Protein AF-0000000078948381 (afdb_homodimer)

Sequence (554 aa):
MKQGIEFIKFNPTQNMTILVETNDPIGEYKHIAEKIMSYDSVYAEQVGFIEKPLNRQAAAHLEMAGGEFCGNACMALAALIASEKGLRPTELMEIVLEVSGTDNLVMCQVERTLDEFHCQVTMPLPKQIEQKIVKYDGSEMNLIIVRYQEFIHIVIEVDDFNKIVREKAQSLAKLLGVTLGTNLIGILLYKSNTSELAPLIFVPDLDSMIWERGCGSGTASLGAYLAWKNKKEIVAKIKQPGGTIQVIATCEEEKLTSLKIEGSVSIVARGKAFIDVMKQGIEFIKFNPTQNMTILVETNDPIGEYKHIAEKIMSYDSVYAEQVGFIEKPLNRQAAAHLEMAGGEFCGNACMALAALIASEKGLRPTELMEIVLEVSGTDNLVMCQVERTLDEFHCQVTMPLPKQIEQKIVKYDGSEMNLIIVRYQEFIHIVIEVDDFNKIVREKAQSLAKLLGVTLGTNLIGILLYKSNTSELAPLIFVPDLDSMIWERGCGSGTASLGAYLAWKNKKEIVAKIKQPGGTIQVIATCEEEKLTSLKIEGSVSIVARGKAFIDV

Nearest PDB structures (foldseek):
  6jis-assembly1_A-2  TM=9.353E-01  e=1.394E-27  Staphylococcus aureus
  6jiw-assembly1_A-2  TM=9.325E-01  e=6.567E-26  Staphylococcus aureus
  6l4l-assembly1_A  TM=8.982E-01  e=1.021E-23  Staphylococcus aureus
  4zgy-assembly1_B  TM=3.557E-01  e=3.518E-02  Homo sapiens
  3fc7-assembly2_B  TM=3.504E-01  e=9.123E-01  Haloarcula marismortui

Secondary structure (DSSP, 8-state):
-EEEEEEEEEEETT--EEEEE-S---S-HHHHHHHHTSTTTT--SEEEEEE--SSTT-SEEEEETTS---HHHHHHHHHHHHHHTTPPTT-EEEEEEEETT-SS-EEEEEEE-SS-EEEEEE-PPPSEEEEEEEEETTEEEEEEEEE-SS-EEEEEE-S---HHHHHHHHHHHHHHHHHH--S-EEEEEEETTTTEEEEEEEEGGGTEEEE-SS-HHHHHHHHHHHHHHHTS-EEEEEEETTEEEEEEEEEETTEEEEEEEEEEEEEEEEEEEEEE-/-EEEEEEEEEEETT--EEEEE-SS--S-HHHHHHHHTSTTTT--SEEEEEE--SSTT-SEEEEETTS---HHHHHHHHHHHHHHTTPPTT-EEEEEEEETT-SS-EEEEEEE-SS-EEEEEE-PPPSEEEEEEEEETTEEEEEEEEE-SS-EEEEEE-S---HHHHHHHHHHHHHHHHHH--S-EEEEEEETTTTEEEEEEEEGGGTEEEE-SS-HHHHHHHHHHHHHHHTS-EEEEEEETTEEEEEEEEEETTEEEEEEEEEEEEEEEEEEEEEE-

Structure (mmCIF, N/CA/C/O backbone):
data_AF-0000000078948381-model_v1
#
loop_
_entity.id
_entity.type
_entity.pdbx_description
1 polymer 'BH2071 protein'
#
loop_
_atom_site.group_PDB
_atom_site.id
_atom_site.type_symbol
_atom_site.label_atom_id
_atom_site.label_alt_id
_atom_site.label_comp_id
_atom_site.label_asym_id
_atom_site.label_entity_id
_atom_site.label_seq_id
_atom_site.pdbx_PDB_ins_code
_atom_site.Cartn_x
_atom_site.Cartn_y
_atom_site.Cartn_z
_atom_site.occupancy
_atom_site.B_iso_or_equiv
_atom_site.auth_seq_id
_atom_site.auth_comp_id
_atom_site.auth_asym_id
_atom_site.auth_atom_id
_atom_site.pdbx_PDB_model_num
ATOM 1 N N . MET A 1 1 ? -10.375 -14.344 16.422 1 70.25 1 MET A N 1
ATOM 2 C CA . MET A 1 1 ? -11.461 -14.25 15.453 1 70.25 1 MET A CA 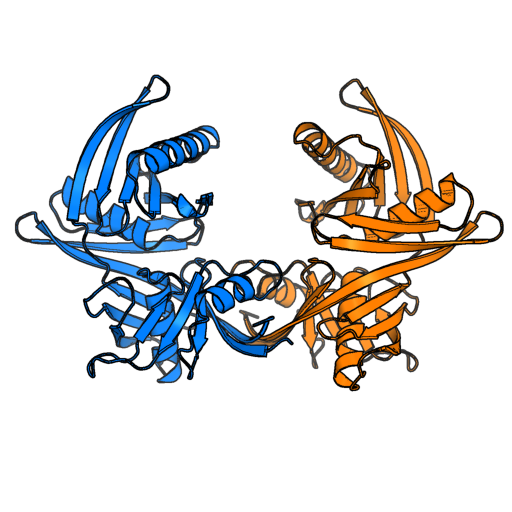1
ATOM 3 C C . MET A 1 1 ? -11.484 -12.867 14.805 1 70.25 1 MET A C 1
ATOM 5 O O . MET A 1 1 ? -11.328 -11.852 15.484 1 70.25 1 MET A O 1
ATOM 9 N N . LYS A 1 2 ? -11.617 -12.883 13.523 1 85.12 2 LYS A N 1
ATOM 10 C CA . LYS A 1 2 ? -11.594 -11.617 12.789 1 85.12 2 LYS A CA 1
ATOM 11 C C . LYS A 1 2 ? -12.906 -10.859 12.961 1 85.12 2 LYS A C 1
ATOM 13 O O . LYS A 1 2 ? -13.977 -11.461 12.984 1 85.12 2 LYS A O 1
ATOM 18 N N . GLN A 1 3 ? -12.797 -9.641 13.297 1 87.12 3 GLN A N 1
ATOM 19 C CA . GLN A 1 3 ? -13.922 -8.727 13.398 1 87.12 3 GLN A CA 1
ATOM 20 C C . GLN A 1 3 ? -13.984 -7.789 12.195 1 87.12 3 GLN A C 1
ATOM 22 O O . GLN A 1 3 ? -12.945 -7.383 11.664 1 87.12 3 GLN A O 1
ATOM 27 N N . GLY A 1 4 ? -15.227 -7.574 11.828 1 91.44 4 GLY A N 1
ATOM 28 C CA . GLY A 1 4 ? -15.43 -6.617 10.758 1 91.44 4 GLY A CA 1
ATOM 29 C C . GLY A 1 4 ? -15.461 -5.176 11.242 1 91.44 4 GLY A C 1
ATOM 30 O O . GLY A 1 4 ? -16.234 -4.832 12.125 1 91.44 4 GLY A O 1
ATOM 31 N N . ILE A 1 5 ? -14.602 -4.297 10.672 1 92.81 5 ILE A N 1
ATOM 32 C CA . ILE A 1 5 ? -14.523 -2.879 11.016 1 92.81 5 ILE A CA 1
ATOM 33 C C . ILE A 1 5 ? -14.938 -2.035 9.805 1 92.81 5 ILE A C 1
ATOM 35 O O . ILE A 1 5 ? -14.32 -2.127 8.742 1 92.81 5 ILE A O 1
ATOM 39 N N . GLU A 1 6 ? -16 -1.255 10.008 1 95.75 6 GLU A N 1
ATOM 40 C CA . GLU A 1 6 ? -16.406 -0.348 8.938 1 95.75 6 GLU A CA 1
ATOM 41 C C . GLU A 1 6 ? -15.391 0.772 8.75 1 95.75 6 GLU A C 1
ATOM 43 O O . GLU A 1 6 ? -14.984 1.419 9.711 1 95.75 6 GLU A O 1
ATOM 48 N N . PHE A 1 7 ? -15 0.979 7.473 1 96.88 7 PHE A N 1
ATOM 49 C CA . PHE A 1 7 ? -13.984 1.999 7.223 1 96.88 7 PHE A CA 1
ATOM 50 C C . PHE A 1 7 ? -14.328 2.807 5.977 1 96.88 7 PHE A C 1
ATOM 52 O O . PHE A 1 7 ? -15.109 2.361 5.137 1 96.88 7 PHE A O 1
ATOM 59 N N . ILE A 1 8 ? -13.828 3.984 5.883 1 98.44 8 ILE A N 1
ATOM 60 C CA . ILE A 1 8 ? -13.75 4.816 4.688 1 98.44 8 ILE A CA 1
ATOM 61 C C . ILE A 1 8 ? -12.297 5.207 4.426 1 98.44 8 ILE A C 1
ATOM 63 O O . ILE A 1 8 ? -11.578 5.605 5.348 1 98.44 8 ILE A O 1
ATOM 67 N N . LYS A 1 9 ? -11.852 5.035 3.264 1 98.44 9 LYS A N 1
ATOM 68 C CA . LYS A 1 9 ? -10.484 5.367 2.875 1 98.44 9 LYS A CA 1
ATOM 69 C C . LYS A 1 9 ? -10.445 6.617 2.002 1 98.44 9 LYS A C 1
ATOM 71 O O . LYS A 1 9 ? -11.273 6.777 1.101 1 98.44 9 LYS A O 1
ATOM 76 N N . PHE A 1 10 ? -9.492 7.52 2.271 1 98.44 10 PHE A N 1
ATOM 77 C CA . PHE A 1 10 ? -9.383 8.812 1.613 1 98.44 10 PHE A CA 1
ATOM 78 C C . PHE A 1 10 ? -7.988 9.008 1.019 1 98.44 10 PHE A C 1
ATOM 80 O O . PHE A 1 10 ? -7.027 8.383 1.471 1 98.44 10 PHE A O 1
ATOM 87 N N . ASN A 1 11 ? -7.977 9.852 0.03 1 97.69 11 ASN A N 1
ATOM 88 C CA . ASN A 1 11 ? -6.73 10.328 -0.553 1 97.69 11 ASN A CA 1
ATOM 89 C C . ASN A 1 11 ? -6.578 11.836 -0.38 1 97.69 11 ASN A C 1
ATOM 91 O O . ASN A 1 11 ? -6.84 12.602 -1.31 1 97.69 11 ASN A O 1
ATOM 95 N N . PRO A 1 12 ? -6.184 12.305 0.744 1 97.69 12 PRO A N 1
ATOM 96 C CA . PRO A 1 12 ? -5.82 13.719 0.896 1 97.69 12 PRO A CA 1
ATOM 97 C C . PRO A 1 12 ? -4.398 14.016 0.427 1 97.69 12 PRO A C 1
ATOM 99 O O . PRO A 1 12 ? -3.461 13.984 1.227 1 97.69 12 PRO A O 1
ATOM 102 N N . THR A 1 13 ? -4.301 14.352 -0.83 1 94.5 13 THR A N 1
ATOM 103 C CA . THR A 1 13 ? -3.021 14.672 -1.451 1 94.5 13 THR A CA 1
ATOM 104 C C . THR A 1 13 ? -2.014 13.547 -1.228 1 94.5 13 THR A C 1
ATOM 106 O O . THR A 1 13 ? -0.885 13.797 -0.798 1 94.5 13 THR A O 1
ATOM 109 N N . GLN A 1 14 ? -2.467 12.289 -1.298 1 93.75 14 GLN A N 1
ATOM 110 C CA . GLN A 1 14 ? -1.741 11.023 -1.287 1 93.75 14 GLN A CA 1
ATOM 111 C C . GLN A 1 14 ? -1.136 10.742 0.086 1 93.75 14 GLN A C 1
ATOM 113 O O . GLN A 1 14 ? -0.14 10.023 0.198 1 93.75 14 GLN A O 1
ATOM 118 N N . ASN A 1 15 ? -1.559 11.406 1.081 1 95.06 15 ASN A N 1
ATOM 119 C CA . ASN A 1 15 ? -1.465 10.938 2.459 1 95.06 15 ASN A CA 1
ATOM 120 C C . ASN A 1 15 ? -2.637 10.023 2.818 1 95.06 15 ASN A C 1
ATOM 122 O O . ASN A 1 15 ? -3.574 10.453 3.494 1 95.06 15 ASN A O 1
ATOM 126 N N . MET A 1 16 ? -2.527 8.805 2.412 1 97.62 16 MET A N 1
ATOM 127 C CA . MET A 1 16 ? -3.664 7.891 2.459 1 97.62 16 MET A CA 1
ATOM 128 C C . MET A 1 16 ? -4.156 7.711 3.891 1 97.62 16 MET A C 1
ATOM 130 O O . MET A 1 16 ? -3.377 7.379 4.785 1 97.62 16 MET A O 1
ATOM 134 N N . THR A 1 17 ? -5.461 7.965 4.078 1 98.06 17 THR A N 1
ATOM 135 C CA . THR A 1 17 ? -6.059 8.047 5.406 1 98.06 17 THR A CA 1
ATOM 136 C C . THR A 1 17 ? -7.289 7.148 5.5 1 98.06 17 THR A C 1
ATOM 138 O O . THR A 1 17 ? -8.109 7.113 4.582 1 98.06 17 THR A O 1
ATOM 141 N N . ILE A 1 18 ? -7.352 6.402 6.613 1 98.19 18 ILE A N 1
ATOM 142 C CA . ILE A 1 18 ? -8.539 5.609 6.914 1 98.19 18 ILE A CA 1
ATOM 143 C C . ILE A 1 18 ? -9.297 6.234 8.086 1 98.19 18 ILE A C 1
ATOM 145 O O . ILE A 1 18 ? -8.695 6.582 9.102 1 98.19 18 ILE A O 1
ATOM 149 N N . LEU A 1 19 ? -10.555 6.441 7.914 1 98.06 19 LEU A N 1
ATOM 150 C CA . LEU A 1 19 ? -11.422 6.809 9.023 1 98.06 19 LEU A CA 1
ATOM 151 C C . LEU A 1 19 ? -12.352 5.652 9.391 1 98.06 19 LEU A C 1
ATOM 153 O O . LEU A 1 19 ? -12.922 5.004 8.516 1 98.06 19 LEU A O 1
ATOM 157 N N . VAL A 1 20 ? -12.406 5.383 10.68 1 95.94 20 VAL A N 1
ATOM 158 C CA . VAL A 1 20 ? -13.258 4.324 11.219 1 95.94 20 VAL A CA 1
ATOM 159 C C . VAL A 1 20 ? -14.398 4.941 12.023 1 95.94 20 VAL A C 1
ATOM 161 O O . VAL A 1 20 ? -14.18 5.809 12.867 1 95.94 20 VAL A O 1
ATOM 164 N N . GLU A 1 21 ? -15.578 4.496 11.625 1 86.38 21 GLU A N 1
ATOM 165 C CA . GLU A 1 21 ? -16.734 4.922 12.406 1 86.38 21 GLU A CA 1
ATOM 166 C C . GLU A 1 21 ? -16.953 4.02 13.609 1 86.38 21 GLU A C 1
ATOM 168 O O . GLU A 1 21 ? -16.984 2.793 13.477 1 86.38 21 GLU A O 1
ATOM 173 N N . THR A 1 22 ? -16.641 4.41 14.812 1 75 22 THR A N 1
ATOM 174 C CA . THR A 1 22 ? -16.75 3.516 15.953 1 75 22 THR A CA 1
ATOM 175 C C . THR A 1 22 ? -17.812 4.027 16.938 1 75 22 THR A C 1
ATOM 177 O O . THR A 1 22 ? -17.969 5.238 17.094 1 75 22 THR A O 1
ATOM 180 N N . ASN A 1 23 ? -18.844 3.232 17.109 1 62.47 23 ASN A N 1
ATOM 181 C CA . ASN A 1 23 ? -19.75 3.561 18.203 1 62.47 23 ASN A CA 1
ATOM 182 C C . ASN A 1 23 ? -19.125 3.248 19.562 1 62.47 23 ASN A C 1
ATOM 184 O O . ASN A 1 23 ? -19.625 3.693 20.609 1 62.47 23 ASN A O 1
ATOM 188 N N . ASP A 1 24 ? -18.109 2.336 19.547 1 57.69 24 ASP A N 1
ATOM 189 C CA . ASP A 1 24 ? -17.609 1.96 20.859 1 57.69 24 ASP A CA 1
ATOM 190 C C . ASP A 1 24 ? -16.141 2.383 21.031 1 57.69 24 ASP A C 1
ATOM 192 O O . ASP A 1 24 ? -15.234 1.725 20.531 1 57.69 24 ASP A O 1
ATOM 196 N N . PRO A 1 25 ? -16.062 3.639 21.344 1 57.44 25 PRO A N 1
ATOM 197 C CA . PRO A 1 25 ? -14.719 4.156 21.656 1 57.44 25 PRO A CA 1
ATOM 198 C C . PRO A 1 25 ? -13.844 3.137 22.375 1 57.44 25 PRO A C 1
ATOM 200 O O . PRO A 1 25 ? -12.82 3.5 22.953 1 57.44 25 PRO A O 1
ATOM 203 N N . ILE A 1 26 ? -14.062 1.852 22.359 1 51.69 26 ILE A N 1
ATOM 204 C CA . ILE A 1 26 ? -13.375 1.026 23.344 1 51.69 26 ILE A CA 1
ATOM 205 C C . ILE A 1 26 ? -11.891 0.914 22.984 1 51.69 26 ILE A C 1
ATOM 207 O O . ILE A 1 26 ? -11.539 0.823 21.812 1 51.69 26 ILE A O 1
ATOM 211 N N . GLY A 1 27 ? -10.922 1.208 23.891 1 63.38 27 GLY A N 1
ATOM 212 C CA . GLY A 1 27 ? -9.523 1.091 24.281 1 63.38 27 GLY A CA 1
ATOM 213 C C . GLY A 1 27 ? -8.664 0.422 23.219 1 63.38 27 GLY A C 1
ATOM 214 O O . GLY A 1 27 ? -7.441 0.382 23.344 1 63.38 27 GLY A O 1
ATOM 215 N N . GLU A 1 28 ? -9.234 0.156 21.906 1 83 28 GLU A N 1
ATOM 216 C CA . GLU A 1 28 ? -8.328 -0.642 21.094 1 83 28 GLU A CA 1
ATOM 217 C C . GLU A 1 28 ? -7.988 0.08 19.781 1 83 28 GLU A C 1
ATOM 219 O O . GLU A 1 28 ? -7.793 -0.557 18.75 1 83 28 GLU A O 1
ATOM 224 N N . TYR A 1 29 ? -7.957 1.466 19.922 1 88.5 29 TYR A N 1
ATOM 225 C CA . TYR A 1 29 ? -7.73 2.252 18.719 1 88.5 29 TYR A CA 1
ATOM 226 C C . TYR A 1 29 ? -6.367 1.945 18.109 1 88.5 29 TYR A C 1
ATOM 228 O O . TYR A 1 29 ? -6.25 1.729 16.906 1 88.5 29 TYR A O 1
ATOM 236 N N . LYS A 1 30 ? -5.438 1.898 18.938 1 89.56 30 LYS A N 1
ATOM 237 C CA . LYS A 1 30 ? -4.074 1.688 18.453 1 89.56 30 LYS A CA 1
ATOM 238 C C . LYS A 1 30 ? -3.936 0.332 17.766 1 89.56 30 LYS A C 1
ATOM 240 O O . LYS A 1 30 ? -3.324 0.228 16.703 1 89.56 30 LYS A O 1
ATOM 245 N N . HIS A 1 31 ? -4.52 -0.618 18.375 1 91.12 31 HIS A N 1
ATOM 246 C CA . HIS A 1 31 ? -4.445 -1.965 17.828 1 91.12 31 HIS A CA 1
ATOM 247 C C . HIS A 1 31 ? -5.18 -2.051 16.484 1 91.12 31 HIS A C 1
ATOM 249 O O . HIS A 1 31 ? -4.641 -2.584 15.516 1 91.12 31 HIS A O 1
ATOM 255 N N . ILE A 1 32 ? -6.406 -1.519 16.453 1 92.38 32 ILE A N 1
ATOM 256 C CA . ILE A 1 32 ? -7.203 -1.52 15.234 1 92.38 32 ILE A CA 1
ATOM 257 C C . ILE A 1 32 ? -6.453 -0.779 14.125 1 92.38 32 ILE A C 1
ATOM 259 O O . ILE A 1 32 ? -6.359 -1.268 13 1 92.38 32 ILE A O 1
ATOM 263 N N . ALA A 1 33 ? -5.914 0.336 14.508 1 93.5 33 ALA A N 1
ATOM 264 C CA . ALA A 1 33 ? -5.191 1.159 13.539 1 93.5 33 ALA A CA 1
ATOM 265 C C . ALA A 1 33 ? -3.984 0.416 12.977 1 93.5 33 ALA A C 1
ATOM 267 O O . ALA A 1 33 ? -3.768 0.398 11.766 1 93.5 33 ALA A O 1
ATOM 268 N N . GLU A 1 34 ? -3.23 -0.209 13.844 1 92.94 34 GLU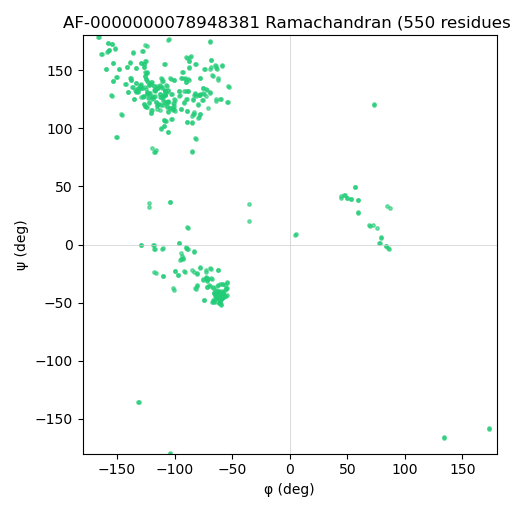 A N 1
ATOM 269 C CA . GLU A 1 34 ? -2.049 -0.959 13.43 1 92.94 34 GLU A CA 1
ATOM 270 C C . GLU A 1 34 ? -2.41 -2.057 12.43 1 92.94 34 GLU A C 1
ATOM 272 O O . GLU A 1 34 ? -1.715 -2.246 11.43 1 92.94 34 GLU A O 1
ATOM 277 N N . LYS A 1 35 ? -3.463 -2.719 12.656 1 93.81 35 LYS A N 1
ATOM 278 C CA . LYS A 1 35 ? -3.863 -3.836 11.805 1 93.81 35 LYS A CA 1
ATOM 279 C C . LYS A 1 35 ? -4.422 -3.344 10.477 1 93.81 35 LYS A C 1
ATOM 281 O O . LYS A 1 35 ? -4.004 -3.801 9.406 1 93.81 35 LYS A O 1
ATOM 286 N N . ILE A 1 36 ? -5.312 -2.395 10.531 1 95.06 36 ILE A N 1
ATOM 287 C CA . ILE A 1 36 ? -6.055 -2.008 9.336 1 95.06 36 ILE A CA 1
ATOM 288 C C . ILE A 1 36 ? -5.137 -1.255 8.375 1 95.06 36 ILE A C 1
ATOM 290 O O . ILE A 1 36 ? -5.285 -1.354 7.156 1 95.06 36 ILE A O 1
ATOM 294 N N . MET A 1 37 ? -4.164 -0.539 8.891 1 95.44 37 MET A N 1
ATOM 295 C CA . MET A 1 37 ? -3.322 0.256 8 1 95.44 37 MET A CA 1
ATOM 296 C C . MET A 1 37 ? -2.137 -0.561 7.5 1 95.44 37 MET A C 1
ATOM 298 O O . MET A 1 37 ? -1.366 -0.093 6.66 1 95.44 37 MET A O 1
ATOM 302 N N . SER A 1 38 ? -1.951 -1.766 7.945 1 94.75 38 SER A N 1
ATOM 303 C CA . SER A 1 38 ? -0.81 -2.605 7.598 1 94.75 38 SER A CA 1
ATOM 304 C C . SER A 1 38 ? -0.863 -3.027 6.133 1 94.75 38 SER A C 1
ATOM 306 O O . SER A 1 38 ? -1.928 -3.002 5.512 1 94.75 38 SER A O 1
ATOM 308 N N . TYR A 1 39 ? 0.296 -3.406 5.594 1 93.31 39 TYR A N 1
ATOM 309 C CA . TYR A 1 39 ? 0.447 -3.844 4.211 1 93.31 39 TYR A CA 1
ATOM 310 C C . TYR A 1 39 ? -0.493 -5.004 3.898 1 93.31 39 TYR A C 1
ATOM 312 O O . TYR A 1 39 ? -1.064 -5.07 2.807 1 93.31 39 TYR A O 1
ATOM 320 N N . ASP A 1 40 ? -0.664 -5.859 4.789 1 94.5 40 ASP A N 1
ATOM 321 C CA . ASP A 1 40 ? -1.412 -7.09 4.543 1 94.5 40 ASP A CA 1
ATOM 322 C C . ASP A 1 40 ? -2.898 -6.895 4.828 1 94.5 40 ASP A C 1
ATOM 324 O O . ASP A 1 40 ? -3.639 -7.867 4.984 1 94.5 40 ASP A O 1
ATOM 328 N N . SER A 1 41 ? -3.391 -5.609 4.953 1 96.19 41 SER A N 1
ATOM 329 C CA . SER A 1 41 ? -4.797 -5.258 5.145 1 96.19 41 SER A CA 1
ATOM 330 C C . SER A 1 41 ? -5.223 -4.148 4.188 1 96.19 41 SER A C 1
ATOM 332 O O . SER A 1 41 ? -4.969 -4.227 2.984 1 96.19 41 SER A O 1
ATOM 334 N N . VAL A 1 42 ? -5.945 -3.139 4.645 1 97 42 VAL A N 1
ATOM 335 C CA . VAL A 1 42 ? -6.445 -2.068 3.789 1 97 42 VAL A CA 1
ATOM 336 C C . VAL A 1 42 ? -5.281 -1.195 3.32 1 97 42 VAL A C 1
ATOM 338 O O . VAL A 1 42 ? -5.273 -0.721 2.182 1 97 42 VAL A O 1
ATOM 341 N N . TYR A 1 43 ? -4.344 -0.988 4.059 1 96.44 43 TYR A N 1
ATOM 342 C CA . TYR A 1 43 ? -3.107 -0.264 3.781 1 96.44 43 TYR A CA 1
ATOM 343 C C . TYR A 1 43 ? -3.361 1.237 3.701 1 96.44 43 TYR A C 1
ATOM 345 O O . TYR A 1 43 ? -4.164 1.694 2.887 1 96.44 43 TYR A O 1
ATOM 353 N N . ALA A 1 44 ? -2.766 1.944 4.492 1 96.62 44 ALA A N 1
ATOM 354 C CA . ALA A 1 44 ? -2.777 3.404 4.547 1 96.62 44 ALA A CA 1
ATOM 355 C C . ALA A 1 44 ? -1.656 3.926 5.441 1 96.62 44 ALA A C 1
ATOM 357 O O . ALA A 1 44 ? -0.887 3.143 6.008 1 96.62 44 ALA A O 1
ATOM 358 N N . GLU A 1 45 ? -1.569 5.223 5.531 1 93.69 45 GLU A N 1
ATOM 359 C CA . GLU A 1 45 ? -0.488 5.832 6.297 1 93.69 45 GLU A CA 1
ATOM 360 C C . GLU A 1 45 ? -0.967 6.262 7.684 1 93.69 45 GLU A C 1
ATOM 362 O O . GLU A 1 45 ? -0.168 6.371 8.617 1 93.69 45 GLU A O 1
ATOM 367 N N . GLN A 1 46 ? -2.277 6.477 7.809 1 94.31 46 GLN A N 1
ATOM 368 C CA . GLN A 1 46 ? -2.805 6.941 9.086 1 94.31 46 GLN A CA 1
ATOM 369 C C . GLN A 1 46 ? -4.262 6.52 9.266 1 94.31 46 GLN A C 1
ATOM 371 O O . GLN A 1 46 ? -4.957 6.246 8.289 1 94.31 46 GLN A O 1
ATOM 376 N N . VAL A 1 47 ? -4.656 6.445 10.562 1 96.12 47 VAL A N 1
ATOM 377 C CA . VAL A 1 47 ? -6.016 6.039 10.914 1 96.12 47 VAL A CA 1
ATOM 378 C C . VAL A 1 47 ? -6.586 6.988 11.961 1 96.12 47 VAL A C 1
ATOM 380 O O . VAL A 1 47 ? -5.898 7.352 12.914 1 96.12 47 VAL A O 1
ATOM 383 N N . GLY A 1 48 ? -7.773 7.41 11.703 1 96.44 48 GLY A N 1
ATOM 384 C CA . GLY A 1 48 ? -8.539 8.18 12.672 1 96.44 48 GLY A CA 1
ATOM 385 C C . GLY A 1 48 ? -9.898 7.566 12.977 1 96.44 48 GLY A C 1
ATOM 386 O O . GLY A 1 48 ? -10.43 6.793 12.18 1 96.44 48 GLY A O 1
ATOM 387 N N . PHE A 1 49 ? -10.391 7.93 14.086 1 96.31 49 PHE A N 1
ATOM 388 C CA . PHE A 1 49 ? -11.688 7.449 14.539 1 96.31 49 PHE A CA 1
ATOM 389 C C . PHE A 1 49 ? -12.664 8.609 14.695 1 96.31 49 PHE A C 1
ATOM 391 O O . PHE A 1 49 ? -12.328 9.641 15.266 1 96.31 49 PHE A O 1
ATOM 398 N N . ILE A 1 50 ? -13.844 8.406 14.156 1 96.44 50 ILE A N 1
ATOM 399 C CA . ILE A 1 50 ? -14.891 9.422 14.234 1 96.44 50 ILE A CA 1
ATOM 400 C C . ILE A 1 50 ? -15.75 9.195 15.469 1 96.44 50 ILE A C 1
ATOM 402 O O . ILE A 1 50 ? -16.375 8.141 15.617 1 96.44 50 ILE A O 1
ATOM 406 N N . GLU A 1 51 ? -15.773 10.18 16.266 1 93.5 51 GLU A N 1
ATOM 407 C CA . GLU A 1 51 ? -16.562 10.117 17.5 1 93.5 51 GLU A CA 1
ATOM 408 C C . GLU A 1 51 ? -17.547 11.273 17.578 1 93.5 51 GLU A C 1
ATOM 410 O O . GLU A 1 51 ? -17.484 12.219 16.797 1 93.5 51 GLU A O 1
ATOM 415 N N . LYS A 1 52 ? -18.422 11.148 18.578 1 92.31 52 LYS A N 1
ATOM 416 C CA . LYS A 1 52 ? -19.297 12.273 18.906 1 92.31 52 LYS A CA 1
ATOM 417 C C . LYS A 1 52 ? -18.516 13.398 19.578 1 92.31 52 LYS A C 1
ATOM 419 O O . LYS A 1 52 ? -17.734 13.141 20.5 1 92.31 52 LYS A O 1
ATOM 424 N N . PRO A 1 53 ? -18.766 14.531 19.094 1 93.56 53 PRO A N 1
ATOM 425 C CA . PRO A 1 53 ? -18.031 15.633 19.719 1 93.56 53 PRO A CA 1
ATOM 426 C C . PRO A 1 53 ? -18.547 15.977 21.109 1 93.56 53 PRO A C 1
ATOM 428 O O . PRO A 1 53 ? -19.734 15.758 21.422 1 93.56 53 PRO A O 1
ATOM 431 N N . LEU A 1 54 ? -17.688 16.484 21.953 1 91.25 54 LEU A N 1
ATOM 432 C CA . LEU A 1 54 ? -18.078 17.016 23.266 1 91.25 54 LEU A CA 1
ATOM 433 C C . LEU A 1 54 ? -18.594 18.438 23.141 1 91.25 54 LEU A C 1
ATOM 435 O O . LEU A 1 54 ? -19.531 18.828 23.828 1 91.25 54 LEU A O 1
ATOM 439 N N . ASN A 1 55 ? -17.938 19.156 22.234 1 93.94 55 ASN A N 1
ATOM 440 C CA . ASN A 1 55 ? -18.328 20.531 21.969 1 93.94 55 ASN A CA 1
ATOM 441 C C . ASN A 1 55 ? -19.5 20.578 20.984 1 93.94 55 ASN A C 1
ATOM 443 O O . ASN A 1 55 ? -19.422 20.062 19.875 1 93.94 55 ASN A O 1
ATOM 447 N N . ARG A 1 56 ? -20.547 21.266 21.297 1 93.06 56 ARG A N 1
ATOM 448 C CA . ARG A 1 56 ? -21.781 21.312 20.5 1 93.06 56 ARG A CA 1
ATOM 449 C C . ARG A 1 56 ? -21.547 22.062 19.188 1 93.06 56 ARG A C 1
ATOM 451 O O . ARG A 1 56 ? -22.312 21.906 18.25 1 93.06 56 ARG A O 1
ATOM 458 N N . GLN A 1 57 ? -20.531 22.844 19.141 1 95.19 57 GLN A N 1
ATOM 459 C CA . GLN A 1 57 ? -20.25 23.609 17.922 1 95.19 57 GLN A CA 1
ATOM 460 C C . GLN A 1 57 ? -19.594 22.719 16.875 1 95.19 57 GLN A C 1
ATOM 462 O O . GLN A 1 57 ? -19.547 23.078 15.688 1 95.19 57 GLN A O 1
ATOM 467 N N . ALA A 1 58 ? -19.047 21.656 17.297 1 97.75 58 ALA A N 1
ATOM 468 C CA . ALA A 1 58 ? -18.312 20.781 16.375 1 97.75 58 ALA A CA 1
ATOM 469 C C . ALA A 1 58 ? -19.234 19.766 15.719 1 97.75 58 ALA A C 1
ATOM 471 O O . ALA A 1 58 ? -20.125 19.219 16.375 1 97.75 58 ALA A O 1
ATOM 472 N N . ALA A 1 59 ? -18.984 19.531 14.484 1 97.44 59 ALA A N 1
ATOM 473 C CA . ALA A 1 59 ? -19.781 18.562 13.734 1 97.44 59 ALA A CA 1
ATOM 474 C C . ALA A 1 59 ? -19.406 17.141 14.117 1 97.44 59 ALA A C 1
ATOM 476 O O . ALA A 1 59 ? -20.25 16.234 14.055 1 97.44 59 ALA A O 1
ATOM 477 N N . ALA A 1 60 ? -18.141 16.922 14.516 1 96.62 60 ALA A N 1
ATOM 478 C CA . ALA A 1 60 ? -17.625 15.617 14.883 1 96.62 60 ALA A CA 1
ATOM 479 C C . ALA A 1 60 ? -16.312 15.75 15.656 1 96.62 60 ALA A C 1
ATOM 481 O O . ALA A 1 60 ? -15.703 16.828 15.688 1 96.62 60 ALA A O 1
ATOM 482 N N . HIS A 1 61 ? -15.93 14.672 16.312 1 96.31 61 HIS A N 1
ATOM 483 C CA . HIS A 1 61 ? -14.617 14.539 16.938 1 96.31 61 HIS A CA 1
ATOM 484 C C . HIS A 1 61 ? -13.758 13.523 16.203 1 96.31 61 HIS A C 1
ATOM 486 O O . HIS A 1 61 ? -14.18 12.391 15.969 1 96.31 61 HIS A O 1
ATOM 492 N N . LEU A 1 62 ? -12.648 14 15.797 1 96.88 62 LEU A N 1
ATOM 493 C CA . LEU A 1 62 ? -11.664 13.141 15.164 1 96.88 62 LEU A CA 1
ATOM 494 C C . LEU A 1 62 ? -10.57 12.742 16.156 1 96.88 62 LEU A C 1
ATOM 496 O O . LEU A 1 62 ? -9.797 13.594 16.594 1 96.88 62 LEU A O 1
ATOM 500 N N . GLU A 1 63 ? -10.5 11.477 16.453 1 95.19 63 GLU A N 1
ATOM 501 C CA . GLU A 1 63 ? -9.453 10.938 17.312 1 95.19 63 GLU A CA 1
ATOM 502 C C . GLU A 1 63 ? -8.445 10.117 16.516 1 95.19 63 GLU A C 1
ATOM 504 O O . GLU A 1 63 ? -8.75 9.008 16.078 1 95.19 63 GLU A O 1
ATOM 509 N N . MET A 1 64 ? -7.277 10.711 16.328 1 94.38 64 MET A N 1
ATOM 510 C CA . MET A 1 64 ? -6.238 9.945 15.648 1 94.38 64 MET A CA 1
ATOM 511 C C . MET A 1 64 ? -5.75 8.789 16.516 1 94.38 64 MET A C 1
ATOM 513 O O . MET A 1 64 ? -5.73 8.891 17.734 1 94.38 64 MET A O 1
ATOM 517 N N . ALA A 1 65 ? -5.285 7.762 15.875 1 91.69 65 ALA A N 1
ATOM 518 C CA . ALA A 1 65 ? -4.891 6.551 16.594 1 91.69 65 ALA A CA 1
ATOM 519 C C . ALA A 1 65 ? -3.775 6.84 17.594 1 91.69 65 ALA A C 1
ATOM 521 O O . ALA A 1 65 ? -3.74 6.254 18.672 1 91.69 65 ALA A O 1
ATOM 522 N N . GLY A 1 66 ? -2.939 7.738 17.25 1 87.25 66 GLY A N 1
ATOM 523 C CA . GLY A 1 66 ? -1.839 8.078 18.141 1 87.25 66 GLY A CA 1
ATOM 524 C C . GLY A 1 66 ? -2.125 9.281 19.016 1 87.25 66 GLY A C 1
ATOM 525 O O . GLY A 1 66 ? -1.257 9.734 19.766 1 87.25 66 GLY A O 1
ATOM 526 N N . GLY A 1 67 ? -3.277 9.812 18.875 1 89.81 67 GLY A N 1
ATOM 527 C CA . GLY A 1 67 ? -3.635 10.992 19.656 1 89.81 67 GLY A CA 1
ATOM 528 C C . GLY A 1 67 ? -3.043 12.273 19.094 1 89.81 67 GLY A C 1
ATOM 529 O O . GLY A 1 67 ? -3.158 13.336 19.703 1 89.81 67 GLY A O 1
ATOM 530 N N . GLU A 1 68 ? -2.416 12.258 17.984 1 89.38 68 GLU A N 1
ATOM 531 C CA . GLU A 1 68 ? -1.748 13.398 17.391 1 89.38 68 GLU A CA 1
ATOM 532 C C . GLU A 1 68 ? -2.721 14.227 16.547 1 89.38 68 GLU A C 1
ATOM 534 O O . GLU A 1 68 ? -3.832 13.781 16.25 1 89.38 68 GLU A O 1
ATOM 539 N N . PHE A 1 69 ? -2.361 15.445 16.266 1 93.12 69 PHE A N 1
ATOM 540 C CA . PHE A 1 69 ? -3.068 16.25 15.273 1 93.12 69 PHE A CA 1
ATOM 541 C C . PHE A 1 69 ? -2.682 15.844 13.859 1 93.12 69 PHE A C 1
ATOM 543 O O . PHE A 1 69 ? -1.521 15.523 13.594 1 93.12 69 PHE A O 1
ATOM 550 N N . CYS A 1 70 ? -3.686 15.883 12.969 1 95.56 70 CYS A N 1
ATOM 551 C CA . CYS A 1 70 ? -3.408 15.594 11.562 1 95.56 70 CYS A CA 1
ATOM 552 C C . CYS A 1 70 ? -4.293 16.422 10.648 1 95.56 70 CYS A C 1
ATOM 554 O O . CYS A 1 70 ? -5.5 16.188 10.555 1 95.56 70 CYS A O 1
ATOM 556 N N . GLY A 1 71 ? -3.717 17.328 9.945 1 97.25 71 GLY A N 1
ATOM 557 C CA . GLY A 1 71 ? -4.457 18.172 9.023 1 97.25 71 GLY A CA 1
ATOM 558 C C . GLY A 1 71 ? -5.105 17.406 7.891 1 97.25 71 GLY A C 1
ATOM 559 O O . GLY A 1 71 ? -6.246 17.688 7.516 1 97.25 71 GLY A O 1
ATOM 560 N N . ASN A 1 72 ? -4.41 16.438 7.324 1 97.69 72 ASN A N 1
ATOM 561 C CA . ASN A 1 72 ? -4.938 15.633 6.23 1 97.69 72 ASN A CA 1
ATOM 562 C C . ASN A 1 72 ? -6.184 14.867 6.656 1 97.69 72 ASN A C 1
ATOM 564 O O . ASN A 1 72 ? -7.164 14.797 5.91 1 97.69 72 ASN A O 1
ATOM 568 N N . ALA A 1 73 ? -6.113 14.336 7.848 1 98.31 73 ALA A N 1
ATOM 569 C CA . ALA A 1 73 ? -7.266 13.602 8.359 1 98.31 73 ALA A CA 1
ATOM 570 C C . ALA A 1 73 ? -8.453 14.531 8.594 1 98.31 73 ALA A C 1
ATOM 572 O O . ALA A 1 73 ? -9.602 14.141 8.398 1 98.31 73 ALA A O 1
ATOM 573 N N . CYS A 1 74 ? -8.156 15.703 9.039 1 98.5 74 CYS A N 1
ATOM 574 C CA . CYS A 1 74 ? -9.219 16.703 9.203 1 98.5 74 CYS A CA 1
ATOM 575 C C . CYS A 1 74 ? -9.906 16.984 7.871 1 98.5 74 CYS A C 1
ATOM 577 O O . CYS A 1 74 ? -11.133 17.016 7.797 1 98.5 74 CYS A O 1
ATOM 579 N N . MET A 1 75 ? -9.117 17.172 6.859 1 98.62 75 MET A N 1
ATOM 580 C CA . MET A 1 75 ? -9.688 17.422 5.539 1 98.62 75 MET A CA 1
ATOM 581 C C . MET A 1 75 ? -10.531 16.234 5.078 1 98.62 75 MET A C 1
ATOM 583 O O . MET A 1 75 ? -11.609 16.422 4.512 1 98.62 75 MET A O 1
ATOM 587 N N . ALA A 1 76 ? -10.055 15.078 5.344 1 98.56 76 ALA A N 1
ATOM 588 C CA . ALA A 1 76 ? -10.797 13.867 4.984 1 98.56 76 ALA A CA 1
ATOM 589 C C . ALA A 1 76 ? -12.156 13.828 5.68 1 98.56 76 ALA A C 1
ATOM 591 O O . ALA A 1 76 ? -13.18 13.586 5.039 1 98.56 76 ALA A O 1
ATOM 592 N N . LEU A 1 77 ? -12.125 14.062 6.969 1 98.62 77 LEU A N 1
ATOM 593 C CA . LEU A 1 77 ? -13.375 14.031 7.723 1 98.62 77 LEU A CA 1
ATOM 594 C C . LEU A 1 77 ? -14.32 15.141 7.258 1 98.62 77 LEU A C 1
ATOM 596 O O . LEU A 1 77 ? -15.523 14.922 7.121 1 98.62 77 LEU A O 1
ATOM 600 N N . ALA A 1 78 ? -13.789 16.281 7.027 1 98.56 78 ALA A N 1
ATOM 601 C CA . ALA A 1 78 ? -14.609 17.375 6.527 1 98.56 78 ALA A CA 1
ATOM 602 C C . ALA A 1 78 ? -15.258 17.016 5.191 1 98.56 78 ALA A C 1
ATOM 604 O O . ALA A 1 78 ? -16.438 17.281 4.977 1 98.56 78 ALA A O 1
ATOM 605 N N . ALA A 1 79 ? -14.492 16.453 4.309 1 98 79 ALA A N 1
ATOM 606 C CA . ALA A 1 79 ? -15.016 16.016 3.016 1 98 79 ALA A CA 1
ATOM 607 C C . ALA A 1 79 ? -16.141 14.992 3.195 1 98 79 ALA A C 1
ATOM 609 O O . ALA A 1 79 ? -17.156 15.047 2.496 1 98 79 ALA A O 1
ATOM 610 N N . LEU A 1 80 ? -15.93 14.086 4.086 1 97.88 80 LEU A N 1
ATOM 611 C CA . LEU A 1 80 ? -16.938 13.07 4.363 1 97.88 80 LEU A CA 1
ATOM 612 C C . LEU A 1 80 ? -18.25 13.719 4.82 1 97.88 80 LEU A C 1
ATOM 614 O O . LEU A 1 80 ? -19.312 13.414 4.289 1 97.88 80 LEU A O 1
ATOM 618 N N . ILE A 1 81 ? -18.141 14.586 5.805 1 97.75 81 ILE A N 1
ATOM 619 C CA . ILE A 1 81 ? -19.312 15.258 6.359 1 97.75 81 ILE A CA 1
ATOM 620 C C . ILE A 1 81 ? -20.031 16.047 5.262 1 97.75 81 ILE A C 1
ATOM 622 O O . ILE A 1 81 ? -21.25 16 5.141 1 97.75 81 ILE A O 1
ATOM 626 N N . ALA A 1 82 ? -19.266 16.766 4.477 1 97.44 82 ALA A N 1
ATOM 627 C CA . ALA A 1 82 ? -19.828 17.531 3.375 1 97.44 82 ALA A CA 1
ATOM 628 C C . ALA A 1 82 ? -20.562 16.625 2.387 1 97.44 82 ALA A C 1
ATOM 630 O O . ALA A 1 82 ? -21.656 16.953 1.917 1 97.44 82 ALA A O 1
ATOM 631 N N . SER A 1 83 ? -19.938 15.562 2.043 1 95.19 83 SER A N 1
ATOM 632 C CA . SER A 1 83 ? -20.531 14.602 1.126 1 95.19 83 SER A CA 1
ATOM 633 C C . SER A 1 83 ? -21.859 14.062 1.671 1 95.19 83 SER A C 1
ATOM 635 O O . SER A 1 83 ? -22.859 14.008 0.951 1 95.19 83 SER A O 1
ATOM 637 N N . GLU A 1 84 ? -21.844 13.711 2.891 1 95.12 84 GLU A N 1
ATOM 638 C CA . GLU A 1 84 ? -23.016 13.125 3.521 1 95.12 84 GLU A CA 1
ATOM 639 C C . GLU A 1 84 ? -24.141 14.148 3.648 1 95.12 84 GLU A C 1
ATOM 641 O O . GLU A 1 84 ? -25.328 13.789 3.609 1 95.12 84 GLU A O 1
ATOM 646 N N . LYS A 1 85 ? -23.766 15.336 3.764 1 95.62 85 LYS A N 1
ATOM 647 C CA . LYS A 1 85 ? -24.75 16.406 3.848 1 95.62 85 LYS A CA 1
ATOM 648 C C . LYS A 1 85 ? -25.219 16.828 2.461 1 95.62 85 LYS A C 1
ATOM 650 O O . LYS A 1 85 ? -26.062 17.734 2.33 1 95.62 85 LYS A O 1
ATOM 655 N N . GLY A 1 86 ? -24.625 16.312 1.401 1 93.06 86 GLY A N 1
ATOM 656 C CA . GLY A 1 86 ? -25.094 16.531 0.043 1 93.06 86 GLY A CA 1
ATOM 657 C C . GLY A 1 86 ? -24.531 17.797 -0.576 1 93.06 86 GLY A C 1
ATOM 658 O O . GLY A 1 86 ? -25.219 18.484 -1.339 1 93.06 86 GLY A O 1
ATOM 659 N N . LEU A 1 87 ? -23.344 18.141 -0.188 1 92.62 87 LEU A N 1
ATOM 660 C CA . LEU A 1 87 ? -22.719 19.297 -0.799 1 92.62 87 LEU A CA 1
ATOM 661 C C . LEU A 1 87 ? -22.703 19.172 -2.318 1 92.62 87 LEU A C 1
ATOM 663 O O . LEU A 1 87 ? -22.219 18.172 -2.857 1 92.62 87 LEU A O 1
ATOM 667 N N . ARG A 1 88 ? -23.312 20.188 -3.07 1 90 88 ARG A N 1
ATOM 668 C CA . ARG A 1 88 ? -23.391 20.172 -4.527 1 90 88 ARG A CA 1
ATOM 669 C C . ARG A 1 88 ? -22.141 20.812 -5.148 1 90 88 ARG A C 1
ATOM 671 O O . ARG A 1 88 ? -21.438 21.562 -4.484 1 90 88 ARG A O 1
ATOM 678 N N . PRO A 1 89 ? -21.812 20.547 -6.316 1 88.94 89 PRO A N 1
ATOM 679 C CA . PRO A 1 89 ? -20.656 21.156 -6.977 1 88.94 89 PRO A CA 1
ATOM 680 C C . PRO A 1 89 ? -20.672 22.672 -6.918 1 88.94 89 PRO A C 1
ATOM 682 O O . PRO A 1 89 ? -21.734 23.281 -7.055 1 88.94 89 PRO A O 1
ATOM 685 N N . THR A 1 90 ? -19.531 23.25 -6.617 1 86.19 90 THR A N 1
ATOM 686 C CA . THR A 1 90 ? -19.266 24.688 -6.586 1 86.19 90 THR A CA 1
ATOM 687 C C . THR A 1 90 ? -19.812 25.312 -5.309 1 86.19 90 THR A C 1
ATOM 689 O O . THR A 1 90 ? -19.781 26.531 -5.141 1 86.19 90 THR A O 1
ATOM 692 N N . GLU A 1 91 ? -20.375 24.484 -4.488 1 91.38 91 GLU A N 1
ATOM 693 C CA . GLU A 1 91 ? -20.828 24.969 -3.188 1 91.38 91 GLU A CA 1
ATOM 694 C C . GLU A 1 91 ? -19.703 2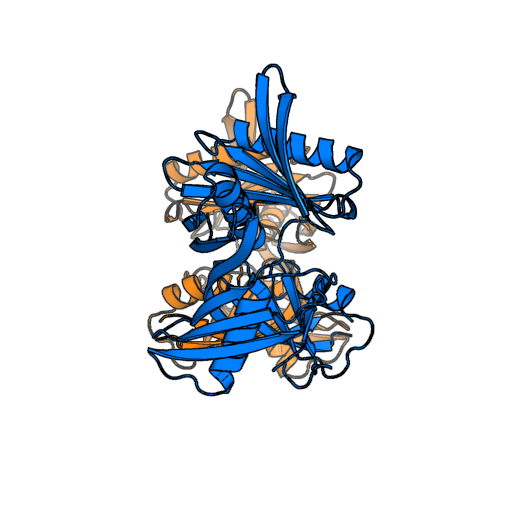4.906 -2.154 1 91.38 91 GLU A C 1
ATOM 696 O O . GLU A 1 91 ? -18.797 24.062 -2.268 1 91.38 91 GLU A O 1
ATOM 701 N N . LEU A 1 92 ? -19.844 25.828 -1.206 1 95.06 92 LEU A N 1
ATOM 702 C CA . LEU A 1 92 ? -18.891 25.891 -0.099 1 95.06 92 LEU A CA 1
ATOM 703 C C . LEU A 1 92 ? -19.578 25.578 1.226 1 95.06 92 LEU A C 1
ATOM 705 O O . LEU A 1 92 ? -20.719 26.016 1.458 1 95.06 92 LEU A O 1
ATOM 709 N N . MET A 1 93 ? -18.938 24.781 2.047 1 97.38 93 MET A N 1
ATOM 710 C CA . MET A 1 93 ? -19.469 24.422 3.361 1 97.38 93 MET A CA 1
ATOM 711 C C . MET A 1 93 ? -18.406 24.609 4.441 1 97.38 93 MET A C 1
ATOM 713 O O . MET A 1 93 ? -17.234 24.25 4.238 1 97.38 93 MET A O 1
ATOM 717 N N . GLU A 1 94 ? -18.781 25.203 5.523 1 98 94 GLU A N 1
ATOM 718 C CA . GLU A 1 94 ? -17.906 25.328 6.688 1 98 94 GLU A CA 1
ATOM 719 C C . GLU A 1 94 ? -18.188 24.219 7.707 1 98 94 GLU A C 1
ATOM 721 O O . GLU A 1 94 ? -19.359 23.953 8.023 1 98 94 GLU A O 1
ATOM 726 N N . ILE A 1 95 ? -17.156 23.609 8.156 1 98.19 95 ILE A N 1
ATOM 727 C CA . ILE A 1 95 ? -17.281 22.516 9.117 1 98.19 95 ILE A CA 1
ATOM 728 C C . ILE A 1 95 ? -16.297 22.734 10.266 1 98.19 95 ILE A C 1
ATOM 730 O O . ILE A 1 95 ? -15.125 23.047 10.047 1 98.19 95 ILE A O 1
ATOM 734 N N . VAL A 1 96 ? -16.797 22.594 11.477 1 98.5 96 VAL A N 1
ATOM 735 C CA . VAL A 1 96 ? -15.953 22.719 12.664 1 98.5 96 VAL A CA 1
ATOM 736 C C . VAL A 1 96 ? -15.742 21.344 13.297 1 98.5 96 VAL A C 1
ATOM 738 O O . VAL A 1 96 ? -16.703 20.578 13.492 1 98.5 96 VAL A O 1
ATOM 741 N N . LEU A 1 97 ? -14.461 21.047 13.617 1 98.5 97 LEU A N 1
ATOM 742 C CA . LEU A 1 97 ? -14.141 19.719 14.156 1 98.5 97 LEU A CA 1
ATOM 743 C C . LEU A 1 97 ? -13.43 19.844 15.5 1 98.5 97 LEU A C 1
ATOM 745 O O . LEU A 1 97 ? -12.719 20.828 15.742 1 98.5 97 LEU A O 1
ATOM 749 N N . GLU A 1 98 ? -13.664 18.875 16.344 1 97.62 98 GLU A N 1
ATOM 750 C CA . GLU A 1 98 ? -12.773 18.547 17.453 1 97.62 98 GLU A CA 1
ATOM 751 C C . GLU A 1 98 ? -11.75 17.484 17.031 1 97.62 98 GLU A C 1
ATOM 753 O O . GLU A 1 98 ? -12.094 16.5 16.391 1 97.62 98 GLU A O 1
ATOM 758 N N . VAL A 1 99 ? -10.531 17.797 17.375 1 96.69 99 VAL A N 1
ATOM 759 C CA . VAL A 1 99 ? -9.508 16.875 16.891 1 96.69 99 VAL A CA 1
ATOM 760 C C . VAL A 1 99 ? -8.484 16.609 17.984 1 96.69 99 VAL A C 1
ATOM 762 O O . VAL A 1 99 ? -8.156 17.5 18.781 1 96.69 99 VAL A O 1
ATOM 765 N N . SER A 1 100 ? -8.039 15.383 18.062 1 94.19 100 SER A N 1
ATOM 766 C CA . SER A 1 100 ? -6.953 15.055 18.984 1 94.19 100 SER A CA 1
ATOM 767 C C . SER A 1 100 ? -5.703 15.875 18.688 1 94.19 100 SER A C 1
ATOM 769 O O . SER A 1 100 ? -5.516 16.328 17.547 1 94.19 100 SER A O 1
ATOM 771 N N . GLY A 1 101 ? -4.855 16.078 19.703 1 91.44 101 GLY A N 1
ATOM 772 C CA . GLY A 1 101 ? -3.58 16.75 19.547 1 91.44 101 GLY A CA 1
ATOM 773 C C . GLY A 1 101 ? -3.693 18.266 19.641 1 91.44 101 GLY A C 1
ATOM 774 O O . GLY A 1 101 ? -2.697 18.969 19.484 1 91.44 101 GLY A O 1
ATOM 775 N N . THR A 1 102 ? -4.926 18.75 19.781 1 92 102 THR A N 1
ATOM 776 C CA . THR A 1 102 ? -5.129 20.172 19.984 1 92 102 THR A CA 1
ATOM 777 C C . THR A 1 102 ? -6.359 20.438 20.859 1 92 102 THR A C 1
ATOM 779 O O . THR A 1 102 ? -7.309 19.656 20.844 1 92 102 THR A O 1
ATOM 782 N N . ASP A 1 103 ? -6.273 21.5 21.531 1 90.75 103 ASP A N 1
ATOM 783 C CA . ASP A 1 103 ? -7.402 21.891 22.375 1 90.75 103 ASP A CA 1
ATOM 784 C C . ASP A 1 103 ? -8.336 22.844 21.625 1 90.75 103 ASP A C 1
ATOM 786 O O . ASP A 1 103 ? -9.453 23.109 22.094 1 90.75 103 ASP A O 1
ATOM 790 N N . ASN A 1 104 ? -7.922 23.281 20.547 1 93.06 104 ASN A N 1
ATOM 791 C CA . ASN A 1 104 ? -8.711 24.234 19.781 1 93.06 104 ASN A CA 1
ATOM 792 C C . ASN A 1 104 ? -9.609 23.531 18.766 1 93.06 104 ASN A C 1
ATOM 794 O O . ASN A 1 104 ? -9.281 22.453 18.281 1 93.06 104 ASN A O 1
ATOM 798 N N . LEU A 1 105 ? -10.719 24.141 18.531 1 96.94 105 LEU A N 1
ATOM 799 C CA . LEU A 1 105 ? -11.547 23.688 17.422 1 96.94 105 LEU A CA 1
ATOM 800 C C . LEU A 1 105 ? -10.859 23.938 16.078 1 96.94 105 LEU A C 1
ATOM 802 O O . LEU A 1 105 ? -10.156 24.938 15.922 1 96.94 105 LEU A O 1
ATOM 806 N N . VAL A 1 106 ? -11.07 23.047 15.18 1 97.62 106 VAL A N 1
ATOM 807 C CA . VAL A 1 106 ? -10.453 23.141 13.859 1 97.62 106 VAL A CA 1
ATOM 808 C C . VAL A 1 106 ? -11.5 23.547 12.828 1 97.62 106 VAL A C 1
ATOM 810 O O . VAL A 1 106 ? -12.484 22.828 12.617 1 97.62 106 VAL A O 1
ATOM 813 N N . MET A 1 107 ? -11.281 24.656 12.227 1 98 107 MET A N 1
ATOM 814 C CA . MET A 1 107 ? -12.195 25.156 11.195 1 98 107 MET A CA 1
ATOM 815 C C . MET A 1 107 ? -11.805 24.609 9.828 1 98 107 MET A C 1
ATOM 817 O O . MET A 1 107 ? -10.641 24.672 9.438 1 98 107 MET A O 1
ATOM 821 N N . CYS A 1 108 ? -12.812 24.109 9.141 1 98.38 108 CYS A N 1
ATOM 822 C CA . CYS A 1 108 ? -12.617 23.594 7.793 1 98.38 108 CYS A CA 1
ATOM 823 C C . CYS A 1 108 ? -13.57 24.25 6.812 1 98.38 108 CYS A C 1
ATOM 825 O O . CYS A 1 108 ? -14.695 24.609 7.176 1 98.38 108 CYS A O 1
ATOM 827 N N . GLN A 1 109 ? -13.086 24.438 5.652 1 98.31 109 GLN A N 1
ATOM 828 C CA . GLN A 1 109 ? -13.898 24.828 4.508 1 98.31 109 GLN A CA 1
ATOM 829 C C . GLN A 1 109 ? -13.789 23.812 3.377 1 98.31 109 GLN A C 1
ATOM 831 O O . GLN A 1 109 ? -12.68 23.422 2.998 1 98.31 109 GLN A O 1
ATOM 836 N N . VAL A 1 110 ? -14.93 23.391 2.867 1 98.19 110 VAL A N 1
ATOM 837 C CA . VAL A 1 110 ? -14.945 22.344 1.846 1 98.19 110 VAL A CA 1
ATOM 838 C C . VAL A 1 110 ? -15.68 22.859 0.607 1 98.19 110 VAL A C 1
ATOM 840 O O . VAL A 1 110 ? -16.766 23.422 0.713 1 98.19 110 VAL A O 1
ATOM 843 N N . GLU A 1 111 ? -15.039 22.688 -0.46 1 97.06 111 GLU A N 1
ATOM 844 C CA . GLU A 1 111 ? -15.656 22.922 -1.764 1 97.06 111 GLU A CA 1
ATOM 845 C C . GLU A 1 111 ? -15.648 21.641 -2.607 1 97.06 111 GLU A C 1
ATOM 847 O O . GLU A 1 111 ? -14.664 20.906 -2.625 1 97.06 111 GLU A O 1
ATOM 852 N N . ARG A 1 112 ? -16.734 21.453 -3.289 1 93.94 112 ARG A N 1
ATOM 853 C CA . ARG A 1 112 ? -16.812 20.25 -4.109 1 93.94 112 ARG A CA 1
ATOM 854 C C . ARG A 1 112 ? -16.594 20.562 -5.582 1 93.94 112 ARG A C 1
ATOM 856 O O . ARG A 1 112 ? -17.141 21.547 -6.098 1 93.94 112 ARG A O 1
ATOM 863 N N . THR A 1 113 ? -15.719 19.812 -6.152 1 86.81 113 THR A N 1
ATOM 864 C CA . THR A 1 113 ? -15.609 19.766 -7.605 1 86.81 113 THR A CA 1
ATOM 865 C C . THR A 1 113 ? -16.219 18.484 -8.156 1 86.81 113 THR A C 1
ATOM 867 O O . THR A 1 113 ? -16.859 17.734 -7.422 1 86.81 113 THR A O 1
ATOM 870 N N . LEU A 1 114 ? -16.219 18.25 -9.422 1 77.75 114 LEU A N 1
ATOM 871 C CA . LEU A 1 114 ? -16.875 17.094 -10.039 1 77.75 114 LEU A CA 1
ATOM 872 C C . LEU A 1 114 ? -16.391 15.789 -9.414 1 77.75 114 LEU A C 1
ATOM 874 O O . LEU A 1 114 ? -17.188 14.914 -9.094 1 77.75 114 LEU A O 1
ATOM 878 N N . ASP A 1 115 ? -15.172 15.719 -9.102 1 79.31 115 ASP A N 1
ATOM 879 C CA . ASP A 1 115 ? -14.688 14.383 -8.766 1 79.31 115 ASP A CA 1
ATOM 880 C C . ASP A 1 115 ? -13.938 14.383 -7.438 1 79.31 115 ASP A C 1
ATOM 882 O O . ASP A 1 115 ? -13.469 13.344 -6.98 1 79.31 115 ASP A O 1
ATOM 886 N N . GLU A 1 116 ? -13.836 15.531 -6.812 1 91.81 116 GLU A N 1
ATOM 887 C CA . GLU A 1 116 ? -13.062 15.602 -5.578 1 91.81 116 GLU A CA 1
ATOM 888 C C . GLU A 1 116 ? -13.477 16.797 -4.73 1 91.81 116 GLU A C 1
ATOM 890 O O . GLU A 1 116 ? -14.414 17.516 -5.086 1 91.81 116 GLU A O 1
ATOM 895 N N . PHE A 1 117 ? -12.938 16.859 -3.545 1 96.5 117 PHE A N 1
ATOM 896 C CA . PHE A 1 117 ? -13.164 17.953 -2.602 1 96.5 117 PHE A CA 1
ATOM 897 C C . PHE A 1 117 ? -11.906 18.781 -2.424 1 96.5 117 PHE A C 1
ATOM 899 O O . PHE A 1 117 ? -10.797 18.25 -2.359 1 96.5 117 PHE A O 1
ATOM 906 N N . HIS A 1 118 ? -12.125 20.031 -2.449 1 97.19 118 HIS A N 1
ATOM 907 C CA . HIS A 1 118 ? -11.078 20.953 -2.025 1 97.19 118 HIS A CA 1
ATOM 908 C C . HIS A 1 118 ? -11.32 21.438 -0.6 1 97.19 118 HIS A C 1
ATOM 910 O O . HIS A 1 118 ? -12.375 21.984 -0.296 1 97.19 118 HIS A O 1
ATOM 916 N N . CYS A 1 119 ? -10.312 21.234 0.208 1 98.06 119 CYS A N 1
ATOM 917 C CA . CYS A 1 119 ? -10.5 21.516 1.626 1 98.06 119 CYS A CA 1
ATOM 918 C C . CYS A 1 119 ? -9.445 22.5 2.133 1 98.06 119 CYS A C 1
ATOM 920 O O . CYS A 1 119 ? -8.289 22.438 1.723 1 98.06 119 CYS A O 1
ATOM 922 N N . GLN A 1 120 ? -9.867 23.312 2.959 1 98.25 120 GLN A N 1
ATOM 923 C CA . GLN A 1 120 ? -9 24.188 3.748 1 98.25 120 GLN A CA 1
ATOM 924 C C . GLN A 1 120 ? -9.148 23.906 5.242 1 98.25 120 GLN A C 1
ATOM 926 O O . GLN A 1 120 ? -10.273 23.75 5.738 1 98.25 120 GLN A O 1
ATOM 931 N N . VAL A 1 121 ? -8.023 23.859 5.934 1 98.56 121 VAL A N 1
ATOM 932 C CA . VAL A 1 121 ? -8.094 23.547 7.355 1 98.56 121 VAL A CA 1
ATOM 933 C C . VAL A 1 121 ? -7.129 24.438 8.133 1 98.56 121 VAL A C 1
ATOM 935 O O . VAL A 1 121 ? -6.047 24.766 7.641 1 98.56 121 VAL A O 1
ATOM 938 N N . THR A 1 122 ? -7.562 24.844 9.336 1 98 122 THR A N 1
ATOM 939 C CA . THR A 1 122 ? -6.691 25.594 10.234 1 98 122 THR A CA 1
ATOM 940 C C . THR A 1 122 ? -5.668 24.688 10.891 1 98 122 THR A C 1
ATOM 942 O O . THR A 1 122 ? -6.016 23.594 11.367 1 98 122 THR A O 1
ATOM 945 N N . MET A 1 123 ? -4.469 25.141 10.906 1 97.5 123 MET A N 1
ATOM 946 C CA . MET A 1 123 ? -3.369 24.375 11.484 1 97.5 123 MET A CA 1
ATOM 947 C C . MET A 1 123 ? -2.895 24.984 12.789 1 97.5 123 MET A C 1
ATOM 949 O O . MET A 1 123 ? -3.057 26.188 13.008 1 97.5 123 MET A O 1
ATOM 953 N N . PRO A 1 124 ? -2.279 24.141 13.648 1 95 124 PRO A N 1
ATOM 954 C CA . PRO A 1 124 ? -1.669 24.719 14.852 1 95 124 PRO A CA 1
ATOM 955 C C . PRO A 1 124 ? -0.516 25.672 14.531 1 95 124 PRO A C 1
ATOM 957 O O . PRO A 1 124 ? 0.192 25.469 13.539 1 95 124 PRO A O 1
ATOM 960 N N . LEU A 1 125 ? -0.343 26.625 15.453 1 95.44 125 LEU A N 1
ATOM 961 C CA . LEU A 1 125 ? 0.769 27.562 15.312 1 95.44 125 LEU A CA 1
ATOM 962 C C . LEU A 1 125 ? 2.016 27.031 16.016 1 95.44 125 LEU A C 1
ATOM 964 O O . LEU A 1 125 ? 1.92 26.406 17.078 1 95.44 125 LEU A O 1
ATOM 968 N N . PRO A 1 126 ? 3.17 27.219 15.383 1 96.12 126 PRO A N 1
ATOM 969 C CA . PRO A 1 126 ? 4.391 26.875 16.109 1 96.12 126 PRO A CA 1
ATOM 970 C C . PRO A 1 126 ? 4.613 27.734 17.344 1 96.12 126 PRO A C 1
ATOM 972 O O . PRO A 1 126 ? 4.195 28.906 17.375 1 96.12 126 PRO A O 1
ATOM 975 N N . LYS A 1 127 ? 5.328 27.156 18.297 1 94.31 127 LYS A N 1
ATOM 976 C CA . LYS A 1 127 ? 5.688 27.891 19.516 1 94.31 127 LYS A CA 1
ATOM 977 C C . LYS A 1 127 ? 6.895 28.797 19.281 1 94.31 127 LYS A C 1
ATOM 979 O O . LYS A 1 127 ? 6.992 29.875 19.859 1 94.31 127 LYS A O 1
ATOM 984 N N . GLN A 1 128 ? 7.734 28.281 18.469 1 94.88 128 GLN A N 1
ATOM 985 C CA . GLN A 1 128 ? 8.984 29 18.234 1 94.88 128 GLN A CA 1
ATOM 986 C C . GLN A 1 128 ? 9.547 28.672 16.844 1 94.88 128 GLN A C 1
ATOM 988 O O . GLN A 1 128 ? 9.461 27.531 16.391 1 94.88 128 GLN A O 1
ATOM 993 N N . ILE A 1 129 ? 10.094 29.703 16.188 1 95.44 129 ILE A N 1
ATOM 994 C CA . ILE A 1 129 ? 10.859 29.547 14.961 1 95.44 129 ILE A CA 1
ATOM 995 C C . ILE A 1 129 ? 12.258 30.141 15.141 1 95.44 129 ILE A C 1
ATOM 997 O O . ILE A 1 129 ? 12.406 31.281 15.594 1 95.44 129 ILE A O 1
ATOM 1001 N N . GLU A 1 130 ? 13.258 29.344 14.859 1 94.06 130 GLU A N 1
ATOM 1002 C CA . GLU A 1 130 ? 14.625 29.828 15.023 1 94.06 130 GLU A CA 1
ATOM 1003 C C . GLU A 1 130 ? 15.523 29.328 13.906 1 94.06 130 GLU A C 1
ATOM 1005 O O . GLU A 1 130 ? 15.25 28.297 13.297 1 94.06 130 GLU A O 1
ATOM 1010 N N . GLN A 1 131 ? 16.5 30.109 13.672 1 93.31 131 GLN A N 1
ATOM 1011 C CA . GLN A 1 131 ? 17.531 29.766 12.695 1 93.31 131 GLN A CA 1
ATOM 1012 C C . GLN A 1 131 ? 18.844 29.391 13.391 1 93.31 131 GLN A C 1
ATOM 1014 O O . GLN A 1 131 ? 19.25 30.047 14.344 1 93.31 131 GLN A O 1
ATOM 1019 N N . LYS A 1 132 ? 19.375 28.25 12.961 1 89.88 132 LYS A N 1
ATOM 1020 C CA . LYS A 1 132 ? 20.672 27.797 13.484 1 89.88 132 LYS A CA 1
ATOM 1021 C C . LYS A 1 132 ? 21.594 27.344 12.367 1 89.88 132 LYS A C 1
ATOM 1023 O O . LYS A 1 132 ? 21.156 26.719 11.398 1 89.88 132 LYS A O 1
ATOM 1028 N N . ILE A 1 133 ? 22.859 27.719 12.5 1 89.62 133 ILE A N 1
ATOM 1029 C CA . ILE A 1 133 ? 23.891 27.219 11.594 1 89.62 133 ILE A CA 1
ATOM 1030 C C . ILE A 1 133 ? 24.672 26.094 12.266 1 89.62 133 ILE A C 1
ATOM 1032 O O . ILE A 1 133 ? 25.234 26.281 13.344 1 89.62 133 ILE A O 1
ATOM 1036 N N . VAL A 1 134 ? 24.641 24.984 11.617 1 82.38 134 VAL A N 1
ATOM 1037 C CA . VAL A 1 134 ? 25.328 23.844 12.211 1 82.38 134 VAL A CA 1
ATOM 1038 C C . VAL A 1 134 ? 26.359 23.297 11.227 1 82.38 134 VAL A C 1
ATOM 1040 O O . VAL A 1 134 ? 26.156 23.359 10.008 1 82.38 134 VAL A O 1
ATOM 1043 N N . LYS A 1 135 ? 27.547 22.906 11.828 1 81.06 135 LYS A N 1
ATOM 1044 C CA . LYS A 1 135 ? 28.531 22.188 11.031 1 81.06 135 LYS A CA 1
ATOM 1045 C C . LYS A 1 135 ? 28.219 20.703 11 1 81.06 135 LYS A C 1
ATOM 1047 O O . LYS A 1 135 ? 28.156 20.047 12.047 1 81.06 135 LYS A O 1
ATOM 1052 N N . TYR A 1 136 ? 27.844 20.188 9.883 1 76.88 136 TYR A N 1
ATOM 1053 C CA . TYR A 1 136 ? 27.5 18.766 9.727 1 76.88 136 TYR A CA 1
ATOM 1054 C C . TYR A 1 136 ? 28.172 18.188 8.492 1 76.88 136 TYR A C 1
ATOM 1056 O O . TYR A 1 136 ? 28.094 18.75 7.398 1 76.88 136 TYR A O 1
ATOM 1064 N N . ASP A 1 137 ? 28.812 17.047 8.672 1 72.38 137 ASP A N 1
ATOM 1065 C CA . ASP A 1 137 ? 29.516 16.344 7.605 1 72.38 137 ASP A CA 1
ATOM 1066 C C . ASP A 1 137 ? 30.453 17.281 6.852 1 72.38 137 ASP A C 1
ATOM 1068 O O . ASP A 1 137 ? 30.422 17.359 5.621 1 72.38 137 ASP A O 1
ATOM 1072 N N . GLY A 1 138 ? 31.141 18.156 7.504 1 73.38 138 GLY A N 1
ATOM 1073 C CA . GLY A 1 138 ? 32.188 19.016 6.953 1 73.38 138 GLY A CA 1
ATOM 1074 C C . GLY A 1 138 ? 31.641 20.266 6.293 1 73.38 138 GLY A C 1
ATOM 1075 O O . GLY A 1 138 ? 32.406 21.078 5.754 1 73.38 138 GLY A O 1
ATOM 1076 N N . SER A 1 139 ? 30.312 20.328 6.324 1 79.5 139 SER A N 1
ATOM 1077 C CA . SER A 1 139 ? 29.719 21.516 5.703 1 79.5 139 SER A CA 1
ATOM 1078 C C . SER A 1 139 ? 28.812 22.266 6.672 1 79.5 139 SER A C 1
ATOM 1080 O O . SER A 1 139 ? 28.312 21.672 7.633 1 79.5 139 SER A O 1
ATOM 1082 N N . GLU A 1 140 ? 28.828 23.578 6.445 1 84.44 140 GLU A N 1
ATOM 1083 C CA . GLU A 1 140 ? 27.875 24.375 7.219 1 84.44 140 GLU A CA 1
ATOM 1084 C C . GLU A 1 140 ? 26.469 24.266 6.641 1 84.44 140 GLU A C 1
ATOM 1086 O O . GLU A 1 140 ? 26.281 24.344 5.426 1 84.44 140 GLU A O 1
ATOM 1091 N N . MET A 1 141 ? 25.562 23.953 7.547 1 86.62 141 MET A N 1
ATOM 1092 C CA . MET A 1 141 ? 24.156 23.844 7.133 1 86.62 141 MET A CA 1
ATOM 1093 C C . MET A 1 141 ? 23.297 24.844 7.879 1 86.62 141 MET A C 1
ATOM 1095 O O . MET A 1 141 ? 23.406 25 9.094 1 86.62 141 MET A O 1
ATOM 1099 N N . ASN A 1 142 ? 22.562 25.594 7.117 1 90.88 142 ASN A N 1
ATOM 1100 C CA . ASN A 1 142 ? 21.578 26.5 7.684 1 90.88 142 ASN A CA 1
ATOM 1101 C C . ASN A 1 142 ? 20.266 25.781 7.984 1 90.88 142 ASN A C 1
ATOM 1103 O O . ASN A 1 142 ? 19.562 25.344 7.07 1 90.88 142 ASN A O 1
ATOM 1107 N N . LEU A 1 143 ? 19.906 25.672 9.258 1 92.88 143 LEU A N 1
ATOM 1108 C CA . LEU A 1 143 ? 18.703 24.969 9.711 1 92.88 143 LEU A CA 1
ATOM 1109 C C . LEU A 1 143 ? 17.672 25.953 10.25 1 92.88 143 LEU A C 1
ATOM 1111 O O . LEU A 1 143 ? 18 26.844 11.031 1 92.88 143 LEU A O 1
ATOM 1115 N N . ILE A 1 144 ? 16.484 25.828 9.75 1 95.88 144 ILE A N 1
ATOM 1116 C CA . ILE A 1 144 ? 15.367 26.547 10.367 1 95.88 144 ILE A CA 1
ATOM 1117 C C . ILE A 1 144 ? 14.562 25.578 11.234 1 95.88 144 ILE A C 1
ATOM 1119 O O . ILE A 1 144 ? 13.992 24.609 10.734 1 95.88 144 ILE A O 1
ATOM 1123 N N . ILE A 1 145 ? 14.5 25.844 12.484 1 94.38 145 ILE A N 1
ATOM 1124 C CA . ILE A 1 145 ? 13.812 24.969 13.43 1 94.38 145 ILE A CA 1
ATOM 1125 C C . ILE A 1 145 ? 12.438 25.531 13.75 1 94.38 145 ILE A C 1
ATOM 1127 O O . ILE A 1 145 ? 12.32 26.656 14.242 1 94.38 145 ILE A O 1
ATOM 1131 N N . VAL A 1 146 ? 11.438 24.828 13.414 1 96.38 146 VAL A N 1
ATOM 1132 C CA . VAL A 1 146 ? 10.055 25.172 13.75 1 96.38 146 VAL A CA 1
ATOM 1133 C C . VAL A 1 146 ? 9.555 24.25 14.859 1 96.38 146 VAL A C 1
ATOM 1135 O O . VAL A 1 146 ? 9.312 23.062 14.617 1 96.38 146 VAL A O 1
ATOM 1138 N N . ARG A 1 147 ? 9.281 24.781 16.047 1 94.19 147 ARG A N 1
ATOM 1139 C CA . ARG A 1 147 ? 8.977 23.969 17.219 1 94.19 147 ARG A CA 1
ATOM 1140 C C . ARG A 1 147 ? 7.484 24.031 17.547 1 94.19 147 ARG A C 1
ATOM 1142 O O . ARG A 1 147 ? 6.906 25.109 17.672 1 94.19 147 ARG A O 1
ATOM 1149 N N . TYR A 1 148 ? 6.934 22.922 17.578 1 92.81 148 TYR A N 1
ATOM 1150 C CA . TYR A 1 148 ? 5.57 22.766 18.078 1 92.81 148 TYR A CA 1
ATOM 1151 C C . TYR A 1 148 ? 5.562 22.141 19.453 1 92.81 148 TYR A C 1
ATOM 1153 O O . TYR A 1 148 ? 6.621 21.844 20.016 1 92.81 148 TYR A O 1
ATOM 1161 N N . GLN A 1 149 ? 4.402 22.031 20 1 84.69 149 GLN A N 1
ATOM 1162 C CA . GLN A 1 149 ? 4.289 21.5 21.344 1 84.69 149 GLN A CA 1
ATOM 1163 C C . GLN A 1 149 ? 4.793 20.047 21.406 1 84.69 149 GLN A C 1
ATOM 1165 O O . GLN A 1 149 ? 5.512 19.672 22.328 1 84.69 149 GLN A O 1
ATOM 1170 N N . GLU A 1 150 ? 4.48 19.203 20.375 1 83.19 150 GLU A N 1
ATOM 1171 C CA . GLU A 1 150 ? 4.734 17.781 20.484 1 83.19 150 GLU A CA 1
ATOM 1172 C C . GLU A 1 150 ? 5.734 17.312 19.422 1 83.19 150 GLU A C 1
ATOM 1174 O O . GLU A 1 150 ? 6.102 16.141 19.375 1 83.19 150 GLU A O 1
ATOM 1179 N N . PHE A 1 151 ? 6.121 18.203 18.578 1 90.25 151 PHE A N 1
ATOM 1180 C CA . PHE A 1 151 ? 7.031 17.797 17.516 1 90.25 151 PHE A CA 1
ATOM 1181 C C . PHE A 1 151 ? 7.824 18.984 16.984 1 90.25 151 PHE A C 1
ATOM 1183 O O . PHE A 1 151 ? 7.539 20.141 17.344 1 90.25 151 PHE A O 1
ATOM 1190 N N . ILE A 1 152 ? 8.875 18.688 16.188 1 93.81 152 ILE A N 1
ATOM 1191 C CA . ILE A 1 152 ? 9.734 19.703 15.609 1 93.81 152 ILE A CA 1
ATOM 1192 C C . ILE A 1 152 ? 9.891 19.453 14.109 1 93.81 152 ILE A C 1
ATOM 1194 O O . ILE A 1 152 ? 9.961 18.297 13.672 1 93.81 152 ILE A O 1
ATOM 1198 N N . HIS A 1 153 ? 9.828 20.484 13.375 1 96.81 153 HIS A N 1
ATOM 1199 C CA . HIS A 1 153 ? 10.188 20.453 11.961 1 96.81 153 HIS A CA 1
ATOM 1200 C C . HIS A 1 153 ? 11.453 21.266 11.695 1 96.81 153 HIS A C 1
ATOM 1202 O O . HIS A 1 153 ? 11.641 22.344 12.258 1 96.81 153 HIS A O 1
ATOM 1208 N N . ILE A 1 154 ? 12.297 20.719 10.891 1 96.44 154 ILE A N 1
ATOM 1209 C CA . ILE A 1 154 ? 13.5 21.422 10.445 1 96.44 154 ILE A CA 1
ATOM 1210 C C . ILE A 1 154 ? 13.422 21.672 8.938 1 96.44 154 ILE A C 1
ATOM 1212 O O . ILE A 1 154 ? 13.336 20.719 8.148 1 96.44 154 ILE A O 1
ATOM 1216 N N . VAL A 1 155 ? 13.477 22.891 8.609 1 97.75 155 VAL A N 1
ATOM 1217 C CA . VAL A 1 155 ? 13.469 23.25 7.191 1 97.75 155 VAL A CA 1
ATOM 1218 C C . VAL A 1 155 ? 14.898 23.438 6.699 1 97.75 155 VAL A C 1
ATOM 1220 O O . VAL A 1 155 ? 15.68 24.172 7.32 1 97.75 155 VAL A O 1
ATOM 1223 N N . ILE A 1 156 ? 15.219 22.781 5.633 1 96.38 156 ILE A N 1
ATOM 1224 C CA . ILE A 1 156 ? 16.516 22.922 4.988 1 96.38 156 ILE A CA 1
ATOM 1225 C C . ILE A 1 156 ? 16.328 23.281 3.516 1 96.38 156 ILE A C 1
ATOM 1227 O O . ILE A 1 156 ? 15.75 22.5 2.756 1 96.38 156 ILE A O 1
ATOM 1231 N N . GLU A 1 157 ? 16.828 24.406 3.127 1 96.38 157 GLU A N 1
ATOM 1232 C CA . GLU A 1 157 ? 16.781 24.766 1.714 1 96.38 157 GLU A CA 1
ATOM 1233 C C . GLU A 1 157 ? 17.875 24.047 0.924 1 96.38 157 GLU A C 1
ATOM 1235 O O . GLU A 1 157 ? 19.047 24.047 1.32 1 96.38 157 GLU A O 1
ATOM 1240 N N . VAL A 1 158 ? 17.438 23.406 -0.16 1 96.44 158 VAL A N 1
ATOM 1241 C CA . VAL A 1 158 ? 18.375 22.641 -0.969 1 96.44 158 VAL A CA 1
ATOM 1242 C C . VAL A 1 158 ? 18.125 22.906 -2.451 1 96.44 158 VAL A C 1
ATOM 1244 O O . VAL A 1 158 ? 17.078 23.438 -2.824 1 96.44 158 VAL A O 1
ATOM 1247 N N . ASP A 1 159 ? 19.141 22.484 -3.246 1 95.19 159 ASP A N 1
ATOM 1248 C CA . ASP A 1 159 ? 19.031 22.688 -4.688 1 95.19 159 ASP A CA 1
ATOM 1249 C C . ASP A 1 159 ? 18.375 21.484 -5.363 1 95.19 159 ASP A C 1
ATOM 1251 O O . ASP A 1 159 ? 17.812 21.609 -6.449 1 95.19 159 ASP A O 1
ATOM 1255 N N . ASP A 1 160 ? 18.5 20.359 -4.672 1 94.88 160 ASP A N 1
ATOM 1256 C CA . ASP A 1 160 ? 17.906 19.156 -5.246 1 94.88 160 ASP A CA 1
ATOM 1257 C C . ASP A 1 160 ? 17.656 18.094 -4.176 1 94.88 160 ASP A C 1
ATOM 1259 O O . ASP A 1 160 ? 18.125 18.234 -3.045 1 94.88 160 ASP A O 1
ATOM 1263 N N . PHE A 1 161 ? 16.828 17.078 -4.594 1 96.75 161 PHE A N 1
ATOM 1264 C CA . PHE A 1 161 ? 16.484 15.992 -3.678 1 96.75 161 PHE A CA 1
ATOM 1265 C C . PHE A 1 161 ? 17.266 14.727 -4.016 1 96.75 161 PHE A C 1
ATOM 1267 O O . PHE A 1 161 ? 16.703 13.625 -3.979 1 96.75 161 PHE A O 1
ATOM 1274 N N . ASN A 1 162 ? 18.469 14.773 -4.43 1 95.44 162 ASN A N 1
ATOM 1275 C CA . ASN A 1 162 ? 19.188 13.57 -4.855 1 95.44 162 ASN A CA 1
ATOM 1276 C C . ASN A 1 162 ? 19.5 12.656 -3.674 1 95.44 162 ASN A C 1
ATOM 1278 O O . ASN A 1 162 ? 19.203 12.992 -2.527 1 95.44 162 ASN A O 1
ATOM 1282 N N . LYS A 1 163 ? 20.031 11.516 -3.924 1 93.31 163 LYS A N 1
ATOM 1283 C CA . LYS A 1 163 ? 20.266 10.461 -2.938 1 93.31 163 LYS A CA 1
ATOM 1284 C C . LYS A 1 163 ? 21.156 10.961 -1.802 1 93.31 163 LYS A C 1
ATOM 1286 O O . LYS A 1 163 ? 20.891 10.664 -0.632 1 93.31 163 LYS A O 1
ATOM 1291 N N . ILE A 1 164 ? 22.141 11.703 -2.078 1 90.94 164 ILE A N 1
ATOM 1292 C CA . ILE A 1 164 ? 23.094 12.188 -1.088 1 90.94 164 ILE A CA 1
ATOM 1293 C C . ILE A 1 164 ? 22.391 13.117 -0.104 1 90.94 164 ILE A C 1
ATOM 1295 O O . ILE A 1 164 ? 22.547 12.984 1.111 1 90.94 164 ILE A O 1
ATOM 1299 N N . VAL A 1 165 ? 21.656 14.055 -0.656 1 93.75 165 VAL A N 1
ATOM 1300 C CA . VAL A 1 165 ? 20.922 15.016 0.161 1 93.75 165 VAL A CA 1
ATOM 1301 C C . VAL A 1 165 ? 19.922 14.281 1.054 1 93.75 165 VAL A C 1
ATOM 1303 O O . VAL A 1 165 ? 19.797 14.586 2.242 1 93.75 165 VAL A O 1
ATOM 1306 N N . ARG A 1 166 ? 19.25 13.297 0.509 1 95.94 166 ARG A N 1
ATOM 1307 C CA . ARG A 1 166 ? 18.266 12.523 1.256 1 95.94 166 ARG A CA 1
ATOM 1308 C C . ARG A 1 166 ? 18.922 11.719 2.369 1 95.94 166 ARG A C 1
ATOM 1310 O O . ARG A 1 166 ? 18.406 11.641 3.484 1 95.94 166 ARG A O 1
ATOM 1317 N N . GLU A 1 167 ? 20.016 11.148 2.09 1 92.81 167 GLU A N 1
ATOM 1318 C CA . GLU A 1 167 ? 20.734 10.375 3.098 1 92.81 167 GLU A CA 1
ATOM 1319 C C . GLU A 1 167 ? 21.219 11.266 4.242 1 92.81 167 GLU A C 1
ATOM 1321 O O . GLU A 1 167 ? 21.188 10.859 5.402 1 92.81 167 GLU A O 1
ATOM 1326 N N . LYS A 1 168 ? 21.656 12.406 3.887 1 91.75 168 LYS A N 1
ATOM 1327 C CA . LYS A 1 168 ? 22.078 13.367 4.902 1 91.75 168 LYS A CA 1
ATOM 1328 C C . LYS A 1 168 ? 20.906 13.758 5.805 1 91.75 168 LYS A C 1
ATOM 1330 O O . LYS A 1 168 ? 21.062 13.867 7.023 1 91.75 168 LYS A O 1
ATOM 1335 N N . ALA A 1 169 ? 19.781 14.023 5.176 1 94.88 169 ALA A N 1
ATOM 1336 C CA . ALA A 1 169 ? 18.578 14.352 5.938 1 94.88 169 ALA A CA 1
ATOM 1337 C C . ALA A 1 169 ? 18.219 13.234 6.906 1 94.88 169 ALA A C 1
ATOM 1339 O O . ALA A 1 169 ? 17.875 13.492 8.062 1 94.88 169 ALA A O 1
ATOM 1340 N N . GLN A 1 170 ? 18.312 12.023 6.453 1 95 170 GLN A N 1
ATOM 1341 C CA . GLN A 1 170 ? 17.984 10.859 7.277 1 95 170 GLN A CA 1
ATOM 1342 C C . GLN A 1 170 ? 18.953 10.742 8.453 1 95 170 GLN A C 1
ATOM 1344 O O . GLN A 1 170 ? 18.531 10.469 9.586 1 95 170 GLN A O 1
ATOM 1349 N N . SER A 1 171 ? 20.188 10.961 8.172 1 90.81 171 SER A N 1
ATOM 1350 C CA . SER A 1 171 ? 21.203 10.914 9.234 1 90.81 171 SER A CA 1
ATOM 1351 C C . SER A 1 171 ? 20.953 12.016 10.266 1 90.81 171 SER A C 1
ATOM 1353 O O . SER A 1 171 ? 21.094 11.781 11.469 1 90.81 171 SER A O 1
ATOM 1355 N N . LEU A 1 172 ? 20.641 13.117 9.812 1 89.88 172 LEU A N 1
ATOM 1356 C CA . LEU A 1 172 ? 20.359 14.242 10.703 1 89.88 172 LEU A CA 1
ATOM 1357 C C . LEU A 1 172 ? 19.156 13.938 11.578 1 89.88 172 LEU A C 1
ATOM 1359 O O . LEU A 1 172 ? 19.172 14.211 12.781 1 89.88 172 LEU A O 1
ATOM 1363 N N . ALA A 1 173 ? 18.078 13.43 10.953 1 92.12 173 ALA A N 1
ATOM 1364 C CA . ALA A 1 173 ? 16.875 13.07 11.711 1 92.12 173 ALA A CA 1
ATOM 1365 C C . ALA A 1 173 ? 17.203 12.102 12.844 1 92.12 173 ALA A C 1
ATOM 1367 O O . ALA A 1 173 ? 16.75 12.281 13.969 1 92.12 173 ALA A O 1
ATOM 1368 N N . LYS A 1 174 ? 18 11.148 12.547 1 88.38 174 LYS A N 1
ATOM 1369 C CA . LYS A 1 174 ? 18.391 10.164 13.547 1 88.38 174 LYS A CA 1
ATOM 1370 C C . LYS A 1 174 ? 19.188 10.805 14.672 1 88.38 174 LYS A C 1
ATOM 1372 O O . LYS A 1 174 ? 18.969 10.516 15.852 1 88.38 174 LYS A O 1
ATOM 1377 N N . LEU A 1 175 ? 20.141 11.648 14.305 1 84.5 175 LEU A N 1
ATOM 1378 C CA . LEU A 1 175 ? 20.953 12.336 15.297 1 84.5 175 LEU A CA 1
ATOM 1379 C C . LEU A 1 175 ? 20.094 13.188 16.219 1 84.5 175 LEU A C 1
ATOM 1381 O O . LEU A 1 175 ? 20.234 13.141 17.438 1 84.5 175 LEU A O 1
ATOM 1385 N N . LEU A 1 176 ? 19.156 13.883 15.672 1 84.69 176 LEU A N 1
ATOM 1386 C CA . LEU A 1 176 ? 18.297 14.773 16.438 1 84.69 176 LEU A CA 1
ATOM 1387 C C . LEU A 1 176 ? 17.312 13.969 17.297 1 84.69 176 LEU A C 1
ATOM 1389 O O . LEU A 1 176 ? 16.938 14.406 18.391 1 84.69 176 LEU A O 1
ATOM 1393 N N . GLY A 1 177 ? 16.859 12.875 16.734 1 81.75 177 GLY A N 1
ATOM 1394 C CA . GLY A 1 177 ? 15.984 11.992 17.484 1 81.75 177 GLY A CA 1
ATOM 1395 C C . GLY A 1 177 ? 16.594 11.523 18.797 1 81.75 177 GLY A C 1
ATOM 1396 O O . GLY A 1 177 ? 15.898 11.414 19.812 1 81.75 177 GLY A O 1
ATOM 1397 N N . VAL A 1 178 ? 17.844 11.336 18.797 1 76 178 VAL A N 1
ATOM 1398 C CA . VAL A 1 178 ? 18.547 10.859 19.984 1 76 178 VAL A CA 1
ATOM 1399 C C . VAL A 1 178 ? 18.797 12.016 20.938 1 76 178 VAL A C 1
ATOM 1401 O O . VAL A 1 178 ? 18.781 11.836 22.156 1 76 178 VAL A O 1
ATOM 1404 N N . THR A 1 179 ? 18.844 13.227 20.469 1 75.25 179 THR A N 1
ATOM 1405 C CA . THR A 1 179 ? 19.312 14.336 21.281 1 75.25 179 THR A CA 1
ATOM 1406 C C . THR A 1 179 ? 18.141 15.156 21.828 1 75.25 179 THR A C 1
ATOM 1408 O O . THR A 1 179 ? 18.203 15.68 22.938 1 75.25 179 THR A O 1
ATOM 1411 N N . LEU A 1 180 ? 17.078 15.375 21.109 1 76.62 180 LEU A N 1
ATOM 1412 C CA . LEU A 1 180 ? 16.031 16.344 21.453 1 76.62 180 LEU A CA 1
ATOM 1413 C C . LEU A 1 180 ? 14.914 15.664 22.25 1 76.62 180 LEU A C 1
ATOM 1415 O O . LEU A 1 180 ? 14.133 16.344 22.922 1 76.62 180 LEU A O 1
ATOM 1419 N N . GLY A 1 181 ? 14.906 14.375 22.297 1 72.38 181 GLY A N 1
ATOM 1420 C CA . GLY A 1 181 ? 13.867 13.688 23.047 1 72.38 181 GLY A CA 1
ATOM 1421 C C . GLY A 1 181 ? 12.469 14.008 22.562 1 72.38 181 GLY A C 1
ATOM 1422 O O . GLY A 1 181 ? 11.539 14.141 23.359 1 72.38 181 GLY A O 1
ATOM 1423 N N . THR A 1 182 ? 12.227 14.328 21.406 1 78.88 182 THR A N 1
ATOM 1424 C CA . THR A 1 182 ? 10.914 14.648 20.844 1 78.88 182 THR A CA 1
ATOM 1425 C C . THR A 1 182 ? 10.25 13.391 20.297 1 78.88 182 THR A C 1
ATOM 1427 O O . THR A 1 182 ? 10.922 12.398 20.016 1 78.88 182 THR A O 1
ATOM 1430 N N . ASN A 1 183 ? 8.953 13.508 20.141 1 81.75 183 ASN A N 1
ATOM 1431 C CA . ASN A 1 183 ? 8.172 12.359 19.703 1 81.75 183 ASN A CA 1
ATOM 1432 C C . ASN A 1 183 ? 8.172 12.234 18.172 1 81.75 183 ASN A C 1
ATOM 1434 O O . ASN A 1 183 ? 7.965 11.148 17.641 1 81.75 183 ASN A O 1
ATOM 1438 N N . LEU A 1 184 ? 8.438 13.328 17.5 1 90.12 184 LEU A N 1
ATOM 1439 C CA . LEU A 1 184 ? 8.398 13.336 16.047 1 90.12 184 LEU A CA 1
ATOM 1440 C C . LEU A 1 184 ? 9.297 14.438 15.477 1 90.12 184 LEU A C 1
ATOM 1442 O O . LEU A 1 184 ? 9.266 15.57 15.961 1 90.12 184 LEU A O 1
ATOM 1446 N N . ILE A 1 185 ? 10.141 14.062 14.57 1 93.31 185 ILE A N 1
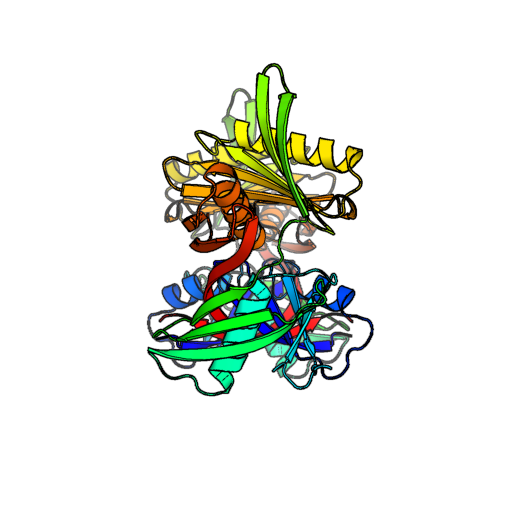ATOM 1447 C CA . ILE A 1 185 ? 11.023 15 13.898 1 93.31 185 ILE A CA 1
ATOM 1448 C C . ILE A 1 185 ? 10.75 14.984 12.398 1 93.31 185 ILE A C 1
ATOM 1450 O O . ILE A 1 185 ? 10.75 13.922 11.766 1 93.31 185 ILE A O 1
ATOM 1454 N N . GLY A 1 186 ? 10.477 16.141 11.883 1 96.38 186 GLY A N 1
ATOM 1455 C CA . GLY A 1 186 ? 10.344 16.281 10.445 1 96.38 186 GLY A CA 1
ATOM 1456 C C . GLY A 1 186 ? 11.477 17.078 9.812 1 96.38 186 GLY A C 1
ATOM 1457 O O . GLY A 1 186 ? 11.75 18.203 10.219 1 96.38 186 GLY A O 1
ATOM 1458 N N . ILE A 1 187 ? 12.195 16.438 8.906 1 97.38 187 ILE A N 1
ATOM 1459 C CA . ILE A 1 187 ? 13.148 17.172 8.078 1 97.38 187 ILE A CA 1
ATOM 1460 C C . ILE A 1 187 ? 12.484 17.562 6.758 1 97.38 187 ILE A C 1
ATOM 1462 O O . ILE A 1 187 ? 12.109 16.703 5.965 1 97.38 187 ILE A O 1
ATOM 1466 N N . LEU A 1 188 ? 12.375 18.828 6.562 1 98.5 188 LEU A N 1
ATOM 1467 C CA . LEU A 1 188 ? 11.688 19.375 5.395 1 98.5 188 LEU A CA 1
ATOM 1468 C C . LEU A 1 188 ? 12.688 19.938 4.391 1 98.5 188 LEU A C 1
ATOM 1470 O O . LEU A 1 188 ? 13.125 21.078 4.516 1 98.5 188 LEU A O 1
ATOM 1474 N N . LEU A 1 189 ? 13.039 19.125 3.371 1 98.44 189 LEU A N 1
ATOM 1475 C CA . LEU A 1 189 ? 13.875 19.641 2.295 1 98.44 189 LEU A CA 1
ATOM 1476 C C . LEU A 1 189 ? 13.07 20.531 1.353 1 98.44 189 LEU A C 1
ATOM 1478 O O . LEU A 1 189 ? 12.062 20.094 0.794 1 98.44 189 LEU A O 1
ATOM 1482 N N . TYR A 1 190 ? 13.555 21.75 1.192 1 98.5 190 TYR A N 1
ATOM 1483 C CA . TYR A 1 190 ? 12.773 22.75 0.455 1 98.5 190 TYR A CA 1
ATOM 1484 C C . TYR A 1 190 ? 13.586 23.328 -0.7 1 98.5 190 TYR A C 1
ATOM 1486 O O . TYR A 1 190 ? 14.664 23.875 -0.493 1 98.5 190 TYR A O 1
ATOM 1494 N N . LYS A 1 191 ? 13.055 23.094 -1.883 1 98.19 191 LYS A N 1
ATOM 1495 C CA . LYS A 1 191 ? 13.562 23.781 -3.059 1 98.19 191 LYS A CA 1
ATOM 1496 C C . LYS A 1 191 ? 12.82 25.094 -3.281 1 98.19 191 LYS A C 1
ATOM 1498 O O . LYS A 1 191 ? 11.719 25.109 -3.844 1 98.19 191 LYS A O 1
ATOM 1503 N N . SER A 1 192 ? 13.461 26.172 -2.975 1 95.69 192 SER A N 1
ATOM 1504 C CA . SER A 1 192 ? 12.797 27.469 -2.986 1 95.69 192 SER A CA 1
ATOM 1505 C C . SER A 1 192 ? 12.523 27.953 -4.41 1 95.69 192 SER A C 1
ATOM 1507 O O . SER A 1 192 ? 11.523 28.609 -4.668 1 95.69 192 SER A O 1
ATOM 1509 N N . ASN A 1 193 ? 13.305 27.562 -5.355 1 95.62 193 ASN A N 1
ATOM 1510 C CA . ASN A 1 193 ? 13.18 28.031 -6.734 1 95.62 193 ASN A CA 1
ATOM 1511 C C . ASN A 1 193 ? 11.945 27.453 -7.414 1 95.62 193 ASN A C 1
ATOM 1513 O O . ASN A 1 193 ? 11.367 28.078 -8.297 1 95.62 193 ASN A O 1
ATOM 1517 N N . THR A 1 194 ? 11.57 26.281 -7 1 97.12 194 THR A N 1
ATOM 1518 C CA . THR A 1 194 ? 10.453 25.609 -7.664 1 97.12 194 THR A CA 1
ATOM 1519 C C . THR A 1 194 ? 9.305 25.375 -6.688 1 97.12 194 THR A C 1
ATOM 1521 O O . THR A 1 194 ? 8.281 24.797 -7.055 1 97.12 194 THR A O 1
ATOM 1524 N N . SER A 1 195 ? 9.469 25.781 -5.438 1 97.69 195 SER A N 1
ATOM 1525 C CA . SER A 1 195 ? 8.477 25.609 -4.379 1 97.69 195 SER A CA 1
ATOM 1526 C C . SER A 1 195 ? 8.094 24.141 -4.203 1 97.69 195 SER A C 1
ATOM 1528 O O . SER A 1 195 ? 6.91 23.797 -4.191 1 97.69 195 SER A O 1
ATOM 1530 N N . GLU A 1 196 ? 9.156 23.312 -4.105 1 98.56 196 GLU A N 1
ATOM 1531 C CA . GLU A 1 196 ? 8.984 21.875 -3.904 1 98.56 196 GLU A CA 1
ATOM 1532 C C . GLU A 1 196 ? 9.445 21.453 -2.514 1 98.56 196 GLU A C 1
ATOM 1534 O O . GLU A 1 196 ? 10.445 21.969 -2.002 1 98.56 196 GLU A O 1
ATOM 1539 N N . LEU A 1 197 ? 8.75 20.547 -1.94 1 98.5 197 LEU A N 1
ATOM 1540 C CA . LEU A 1 197 ? 9.039 20.047 -0.597 1 98.5 197 LEU A CA 1
ATOM 1541 C C . LEU A 1 197 ? 9.172 18.531 -0.59 1 98.5 197 LEU A C 1
ATOM 1543 O O . LEU A 1 197 ? 8.344 17.828 -1.174 1 98.5 197 LEU A O 1
ATOM 1547 N N . ALA A 1 198 ? 10.25 18.031 -0.045 1 98.44 198 ALA A N 1
ATOM 1548 C CA . ALA A 1 198 ? 10.406 16.609 0.288 1 98.44 198 ALA A CA 1
ATOM 1549 C C . ALA A 1 198 ? 10.438 16.406 1.8 1 98.44 198 ALA A C 1
ATOM 1551 O O . ALA A 1 198 ? 11.461 16.625 2.445 1 98.44 198 ALA A O 1
ATOM 1552 N N . PRO A 1 199 ? 9.336 16.016 2.35 1 98.06 199 PRO A N 1
ATOM 1553 C CA . PRO A 1 199 ? 9.242 15.898 3.807 1 98.06 199 PRO A CA 1
ATOM 1554 C C . PRO A 1 199 ? 9.656 14.516 4.309 1 98.06 199 PRO A C 1
ATOM 1556 O O . PRO A 1 199 ? 9.109 13.508 3.861 1 98.06 199 PRO A O 1
ATOM 1559 N N . LEU A 1 200 ? 10.586 14.477 5.203 1 98 200 LEU A N 1
ATOM 1560 C CA . LEU A 1 200 ? 11.008 13.281 5.922 1 98 200 LEU A CA 1
ATOM 1561 C C . LEU A 1 200 ? 10.5 13.305 7.363 1 98 200 LEU A C 1
ATOM 1563 O O . LEU A 1 200 ? 10.773 14.25 8.102 1 98 200 LEU A O 1
ATOM 1567 N N . ILE A 1 201 ? 9.75 12.297 7.742 1 95.19 201 ILE A N 1
ATOM 1568 C CA . ILE A 1 201 ? 9.219 12.211 9.094 1 95.19 201 ILE A CA 1
ATOM 1569 C C . ILE A 1 201 ? 9.867 11.055 9.844 1 95.19 201 ILE A C 1
ATOM 1571 O O . ILE A 1 201 ? 9.906 9.93 9.344 1 95.19 201 ILE A O 1
ATOM 1575 N N . PHE A 1 202 ? 10.406 11.336 11.008 1 94.06 202 PHE A N 1
ATOM 1576 C CA . PHE A 1 202 ? 11.047 10.352 11.867 1 94.06 202 PHE A CA 1
ATOM 1577 C C . PHE A 1 202 ? 10.383 10.305 13.234 1 94.06 202 PHE A C 1
ATOM 1579 O O . PHE A 1 202 ? 10.203 11.336 13.875 1 94.06 202 PHE A O 1
ATOM 1586 N N . VAL A 1 203 ? 9.914 9.148 13.586 1 88.81 203 VAL A N 1
ATOM 1587 C CA . VAL A 1 203 ? 9.359 8.898 14.914 1 88.81 203 VAL A CA 1
ATOM 1588 C C . VAL A 1 203 ? 10.312 8 15.711 1 88.81 203 VAL A C 1
ATOM 1590 O O . VAL A 1 203 ? 10.266 6.773 15.586 1 88.81 203 VAL A O 1
ATOM 1593 N N . PRO A 1 204 ? 11.062 8.57 16.609 1 85.56 204 PRO A N 1
ATOM 1594 C CA . PRO A 1 204 ? 12.125 7.836 17.297 1 85.56 204 PRO A CA 1
ATOM 1595 C C . PRO A 1 204 ? 11.602 6.629 18.062 1 85.56 204 PRO A C 1
ATOM 1597 O O . PRO A 1 204 ? 12.164 5.535 17.969 1 85.56 204 PRO A O 1
ATOM 1600 N N . ASP A 1 205 ? 10.523 6.734 18.766 1 83 205 ASP A N 1
ATOM 1601 C CA . ASP A 1 205 ? 9.984 5.68 19.625 1 83 205 ASP A CA 1
ATOM 1602 C C . ASP A 1 205 ? 9.609 4.449 18.797 1 83 205 ASP A C 1
ATOM 1604 O O . ASP A 1 205 ? 9.602 3.33 19.312 1 83 205 ASP A O 1
ATOM 1608 N N . LEU A 1 206 ? 9.406 4.656 17.562 1 79.56 206 LEU A N 1
ATOM 1609 C CA . LEU A 1 206 ? 9.016 3.559 16.688 1 79.56 206 LEU A CA 1
ATOM 1610 C C . LEU A 1 206 ? 10.141 3.213 15.719 1 79.56 206 LEU A C 1
ATOM 1612 O O . LEU A 1 206 ? 10.023 2.266 14.945 1 79.56 206 LEU A O 1
ATOM 1616 N N . ASP A 1 207 ? 11.188 4.016 15.82 1 84.62 207 ASP A N 1
ATOM 1617 C CA . ASP A 1 207 ? 12.273 3.898 14.852 1 84.62 207 ASP A CA 1
ATOM 1618 C C . ASP A 1 207 ? 11.734 3.844 13.422 1 84.62 207 ASP A C 1
ATOM 1620 O O . ASP A 1 207 ? 12.117 2.975 12.641 1 84.62 207 ASP A O 1
ATOM 1624 N N . SER A 1 208 ? 10.758 4.684 13.156 1 87.94 208 SER A N 1
ATOM 1625 C CA . SER A 1 208 ? 10.117 4.777 11.852 1 87.94 208 SER A CA 1
ATOM 1626 C C . SER A 1 208 ? 10.523 6.059 11.125 1 87.94 208 SER A C 1
ATOM 1628 O O . SER A 1 208 ? 10.469 7.145 11.711 1 87.94 208 SER A O 1
ATOM 1630 N N . MET A 1 209 ? 11.078 5.82 9.938 1 92.69 209 MET A N 1
ATOM 1631 C CA . MET A 1 209 ? 11.508 6.934 9.094 1 92.69 209 MET A CA 1
ATOM 1632 C C . MET A 1 209 ? 10.898 6.828 7.703 1 92.69 209 MET A C 1
ATOM 1634 O O . MET A 1 209 ? 11.117 5.84 7 1 92.69 209 MET A O 1
ATOM 1638 N N . ILE A 1 210 ? 10.148 7.887 7.352 1 93.12 210 ILE A N 1
ATOM 1639 C CA . ILE A 1 210 ? 9.414 7.758 6.102 1 93.12 210 ILE A CA 1
ATOM 1640 C C . ILE A 1 210 ? 9.445 9.086 5.344 1 93.12 210 ILE A C 1
ATOM 1642 O O . ILE A 1 210 ? 9.25 10.148 5.934 1 93.12 210 ILE A O 1
ATOM 1646 N N . TRP A 1 211 ? 9.797 8.953 4.035 1 95.94 211 TRP A N 1
ATOM 1647 C CA . TRP A 1 211 ? 9.555 10.086 3.145 1 95.94 211 TRP A CA 1
ATOM 1648 C C . TRP A 1 211 ? 8.086 10.164 2.752 1 95.94 211 TRP A C 1
ATOM 1650 O O . TRP A 1 211 ? 7.578 9.305 2.033 1 95.94 211 TRP A O 1
ATOM 1660 N N . GLU A 1 212 ? 7.414 11.188 3.213 1 94.75 212 GLU A N 1
ATOM 1661 C CA . GLU A 1 212 ? 5.98 11.336 2.969 1 94.75 212 GLU A CA 1
ATOM 1662 C C . GLU A 1 212 ? 5.715 11.93 1.59 1 94.75 212 GLU A C 1
ATOM 1664 O O . GLU A 1 212 ? 6.559 12.641 1.039 1 94.75 212 GLU A O 1
ATOM 1669 N N . ARG A 1 213 ? 4.523 11.656 1.053 1 95.38 213 ARG A N 1
ATOM 1670 C CA . ARG A 1 213 ? 4.16 12.125 -0.28 1 95.38 213 ARG A CA 1
ATOM 1671 C C . ARG A 1 213 ? 3.344 13.414 -0.205 1 95.38 213 ARG A C 1
ATOM 1673 O O . ARG A 1 213 ? 3.279 14.172 -1.174 1 95.38 213 ARG A O 1
ATOM 1680 N N . GLY A 1 214 ? 2.678 13.641 0.81 1 95.44 214 GLY A N 1
ATOM 1681 C CA . GLY A 1 214 ? 1.858 14.805 1.096 1 95.44 214 GLY A CA 1
ATOM 1682 C C . GLY A 1 214 ? 1.767 15.125 2.576 1 95.44 214 GLY A C 1
ATOM 1683 O O . GLY A 1 214 ? 0.857 14.648 3.262 1 95.44 214 GLY A O 1
ATOM 1684 N N . CYS A 1 215 ? 2.645 15.961 3.031 1 96.44 215 CYS A N 1
ATOM 1685 C CA . CYS A 1 215 ? 2.729 16.297 4.449 1 96.44 215 CYS A CA 1
ATOM 1686 C C . CYS A 1 215 ? 2.098 17.656 4.727 1 96.44 215 CYS A C 1
ATOM 1688 O O . CYS A 1 215 ? 2.709 18.688 4.469 1 96.44 215 CYS A O 1
ATOM 1690 N N . GLY A 1 216 ? 0.973 17.625 5.34 1 97.19 216 GLY A N 1
ATOM 1691 C CA . GLY A 1 216 ? 0.279 18.859 5.66 1 97.19 216 GLY A CA 1
ATOM 1692 C C . GLY A 1 216 ? 1.013 19.703 6.68 1 97.19 216 GLY A C 1
ATOM 1693 O O . GLY A 1 216 ? 1.203 20.906 6.477 1 97.19 216 GLY A O 1
ATOM 1694 N N . SER A 1 217 ? 1.423 19.094 7.773 1 96.56 217 SER A N 1
ATOM 1695 C CA . SER A 1 217 ? 2.119 19.844 8.82 1 96.56 217 SER A CA 1
ATOM 1696 C C . SER A 1 217 ? 3.439 20.406 8.305 1 96.56 217 SER A C 1
ATOM 1698 O O . SER A 1 217 ? 3.854 21.5 8.719 1 96.56 217 SER A O 1
ATOM 1700 N N . GLY A 1 218 ? 4.082 19.641 7.438 1 97.75 218 GLY A N 1
ATOM 1701 C CA . GLY A 1 218 ? 5.285 20.156 6.812 1 97.75 218 GLY A CA 1
ATOM 1702 C C . GLY A 1 218 ? 5.035 21.422 5.992 1 97.75 218 GLY A C 1
ATOM 1703 O O . GLY A 1 218 ? 5.797 22.375 6.078 1 97.75 218 GLY A O 1
ATOM 1704 N N . THR A 1 219 ? 4.016 21.359 5.25 1 98.56 219 THR A N 1
ATOM 1705 C CA . THR A 1 219 ? 3.633 22.516 4.453 1 98.56 219 THR A CA 1
ATOM 1706 C C . THR A 1 219 ? 3.307 23.703 5.352 1 98.56 219 THR A C 1
ATOM 1708 O O . THR A 1 219 ? 3.744 24.828 5.09 1 98.56 219 THR A O 1
ATOM 1711 N N . ALA A 1 220 ? 2.598 23.438 6.363 1 98.25 220 ALA A N 1
ATOM 1712 C CA . ALA A 1 220 ? 2.275 24.484 7.324 1 98.25 220 ALA A CA 1
ATOM 1713 C C . ALA A 1 220 ? 3.543 25.094 7.926 1 98.25 220 ALA A C 1
ATOM 1715 O O . ALA A 1 220 ? 3.668 26.312 8.031 1 98.25 220 ALA A O 1
ATOM 1716 N N . SER A 1 221 ? 4.445 24.266 8.305 1 98.06 221 SER A N 1
ATOM 1717 C CA . SER A 1 221 ? 5.703 24.719 8.891 1 98.06 221 SER A CA 1
ATOM 1718 C C . SER A 1 221 ? 6.488 25.578 7.914 1 98.06 221 SER A C 1
ATOM 1720 O O . SER A 1 221 ? 7.074 26.594 8.305 1 98.06 221 SER A O 1
ATOM 1722 N N . LEU A 1 222 ? 6.496 25.141 6.715 1 98.25 222 LEU A N 1
ATOM 1723 C CA . LEU A 1 222 ? 7.172 25.922 5.695 1 98.25 222 LEU A CA 1
ATOM 1724 C C . LEU A 1 222 ? 6.523 27.297 5.551 1 98.25 222 LEU A C 1
ATOM 1726 O O . LEU A 1 222 ? 7.215 28.312 5.457 1 98.25 222 LEU A O 1
ATOM 1730 N N . GLY A 1 223 ? 5.203 27.297 5.508 1 98.19 223 GLY A N 1
ATOM 1731 C CA . GLY A 1 223 ? 4.496 28.562 5.465 1 98.19 223 GLY A CA 1
ATOM 1732 C C . GLY A 1 223 ? 4.824 29.469 6.637 1 98.19 223 GLY A C 1
ATOM 1733 O O . GLY A 1 223 ? 5.039 30.672 6.461 1 98.19 223 GLY A O 1
ATOM 1734 N N . ALA A 1 224 ? 4.844 28.891 7.785 1 97.69 224 ALA A N 1
ATOM 1735 C CA . ALA A 1 224 ? 5.195 29.656 8.984 1 97.69 224 ALA A CA 1
ATOM 1736 C C . ALA A 1 224 ? 6.594 30.25 8.867 1 97.69 224 ALA A C 1
ATOM 1738 O O . ALA A 1 224 ? 6.801 31.422 9.18 1 97.69 224 ALA A O 1
ATOM 1739 N N . TYR A 1 225 ? 7.504 29.5 8.383 1 97 225 TYR A N 1
ATOM 1740 C CA . TYR A 1 225 ? 8.875 29.938 8.18 1 97 225 TYR A CA 1
ATOM 1741 C C . TYR A 1 225 ? 8.938 31.094 7.195 1 97 225 TYR A C 1
ATOM 1743 O O . TYR A 1 225 ? 9.555 32.125 7.477 1 97 225 TYR A O 1
ATOM 1751 N N . LEU A 1 226 ? 8.289 30.875 6.094 1 96.56 226 LEU A N 1
ATOM 1752 C CA . LEU A 1 226 ? 8.344 31.906 5.055 1 96.56 226 LEU A CA 1
ATOM 1753 C C . LEU A 1 226 ? 7.734 33.219 5.543 1 96.56 226 LEU A C 1
ATOM 1755 O O . LEU A 1 226 ? 8.25 34.281 5.246 1 96.56 226 LEU A O 1
ATOM 1759 N N . ALA A 1 227 ? 6.66 33.062 6.23 1 96.56 227 ALA A N 1
ATOM 1760 C CA . ALA A 1 227 ? 6.035 34.281 6.801 1 96.56 227 ALA A CA 1
ATOM 1761 C C . ALA A 1 227 ? 6.961 34.938 7.816 1 96.56 227 ALA A C 1
ATOM 1763 O O . ALA A 1 227 ? 7.094 36.156 7.832 1 96.56 227 ALA A O 1
ATOM 1764 N N . TRP A 1 228 ? 7.555 34.156 8.672 1 94.25 228 TRP A N 1
ATOM 1765 C CA . TRP A 1 228 ? 8.484 34.625 9.688 1 94.25 228 TRP A CA 1
ATOM 1766 C C . TRP A 1 228 ? 9.695 35.281 9.047 1 94.25 228 TRP A C 1
ATOM 1768 O O . TRP A 1 228 ? 10.094 36.375 9.461 1 94.25 228 TRP A O 1
ATOM 1778 N N . LYS A 1 229 ? 10.234 34.719 8.078 1 91.94 229 LYS A N 1
ATOM 1779 C CA . LYS A 1 229 ? 11.414 35.219 7.379 1 91.94 229 LYS A CA 1
ATOM 1780 C C . LYS A 1 229 ? 11.117 36.531 6.66 1 91.94 229 LYS A C 1
ATOM 1782 O O . LYS A 1 229 ? 11.914 37.469 6.715 1 91.94 229 LYS A O 1
ATOM 1787 N N . ASN A 1 230 ? 9.992 36.594 6.062 1 92.44 230 ASN A N 1
ATOM 1788 C CA . ASN A 1 230 ? 9.664 37.719 5.215 1 92.44 230 ASN A CA 1
ATOM 1789 C C . ASN A 1 230 ? 8.859 38.781 5.98 1 92.44 230 ASN A C 1
ATOM 1791 O O . ASN A 1 230 ? 8.617 39.875 5.469 1 92.44 230 ASN A O 1
ATOM 1795 N N . LYS A 1 231 ? 8.359 38.469 7.133 1 91.38 231 LYS A N 1
ATOM 1796 C CA . LYS A 1 231 ? 7.586 39.344 7.996 1 91.38 231 LYS A CA 1
ATOM 1797 C C . LYS A 1 231 ? 6.324 39.844 7.293 1 91.38 231 LYS A C 1
ATOM 1799 O O . LYS A 1 231 ? 6.004 41.031 7.332 1 91.38 231 LYS A O 1
ATOM 1804 N N . LYS A 1 232 ? 5.75 38.969 6.543 1 92.62 232 LYS A N 1
ATOM 1805 C CA . LYS A 1 232 ? 4.508 39.281 5.844 1 92.62 232 LYS A CA 1
ATOM 1806 C C . LYS A 1 232 ? 3.676 38.031 5.613 1 92.62 232 LYS A C 1
ATOM 1808 O O . LYS A 1 232 ? 4.156 36.906 5.824 1 92.62 232 LYS A O 1
ATOM 1813 N N . GLU A 1 233 ? 2.426 38.25 5.188 1 94.81 233 GLU A N 1
ATOM 1814 C CA . GLU A 1 233 ? 1.523 37.188 4.832 1 94.81 233 GLU A CA 1
ATOM 1815 C C . GLU A 1 233 ? 2.064 36.375 3.65 1 94.81 233 GLU A C 1
ATOM 1817 O O . GLU A 1 233 ? 2.639 36.938 2.719 1 94.81 233 GLU A O 1
ATOM 1822 N N . ILE A 1 234 ? 1.834 35.094 3.752 1 95.75 234 ILE A N 1
ATOM 1823 C CA . ILE A 1 234 ? 2.314 34.188 2.703 1 95.75 234 ILE A CA 1
ATOM 1824 C C . ILE A 1 234 ? 1.168 33.312 2.203 1 95.75 234 ILE A C 1
ATOM 1826 O O . ILE A 1 234 ? 0.398 32.781 3.002 1 95.75 234 ILE A O 1
ATOM 1830 N N . VAL A 1 235 ? 0.935 33.281 0.925 1 97.56 235 VAL A N 1
ATOM 1831 C CA . VAL A 1 235 ? 0.134 32.281 0.24 1 97.56 235 VAL A CA 1
ATOM 1832 C C . VAL A 1 235 ? 0.99 31.562 -0.799 1 97.56 235 VAL A C 1
ATOM 1834 O O . VAL A 1 235 ? 1.479 32.188 -1.747 1 97.56 235 VAL A O 1
ATOM 1837 N N . ALA A 1 236 ? 1.184 30.266 -0.579 1 97.81 236 ALA A N 1
ATOM 1838 C CA . ALA A 1 236 ? 2.105 29.562 -1.464 1 97.81 236 ALA A CA 1
ATOM 1839 C C . ALA A 1 236 ? 1.601 28.156 -1.766 1 97.81 236 ALA A C 1
ATOM 1841 O O . ALA A 1 236 ? 1.072 27.469 -0.883 1 97.81 236 ALA A O 1
ATOM 1842 N N . LYS A 1 237 ? 1.74 27.781 -3.045 1 98.31 237 LYS A N 1
ATOM 1843 C CA . LYS A 1 237 ? 1.502 26.406 -3.461 1 98.31 237 LYS A CA 1
ATOM 1844 C C . LYS A 1 237 ? 2.777 25.578 -3.361 1 98.31 237 LYS A C 1
ATOM 1846 O O . LYS A 1 237 ? 3.758 25.844 -4.059 1 98.31 237 LYS A O 1
ATOM 1851 N N . ILE A 1 238 ? 2.768 24.641 -2.504 1 98.5 238 ILE A N 1
ATOM 1852 C CA . ILE A 1 238 ? 3.947 23.828 -2.268 1 98.5 238 ILE A CA 1
ATOM 1853 C C . ILE A 1 238 ? 3.764 22.453 -2.928 1 98.5 238 ILE A C 1
ATOM 1855 O O . ILE A 1 238 ? 2.865 21.703 -2.557 1 98.5 238 ILE A O 1
ATOM 1859 N N . LYS A 1 239 ? 4.641 22.156 -3.895 1 98.19 239 LYS A N 1
ATOM 1860 C CA . LYS A 1 239 ? 4.586 20.891 -4.602 1 98.19 239 LYS A CA 1
ATOM 1861 C C . LYS A 1 239 ? 5.281 19.781 -3.801 1 98.19 239 LYS A C 1
ATOM 1863 O O . LYS A 1 239 ? 6.391 19.984 -3.303 1 98.19 239 LYS A O 1
ATOM 1868 N N . GLN A 1 240 ? 4.582 18.734 -3.652 1 97.75 240 GLN A N 1
ATOM 1869 C CA . GLN A 1 240 ? 5.105 17.531 -3.027 1 97.75 240 GLN A CA 1
ATOM 1870 C C . GLN A 1 240 ? 4.879 16.297 -3.912 1 97.75 240 GLN A C 1
ATOM 1872 O O . GLN A 1 240 ? 4.145 16.375 -4.898 1 97.75 240 GLN A O 1
ATOM 1877 N N . PRO A 1 241 ? 5.539 15.18 -3.619 1 95 241 PRO A N 1
ATOM 1878 C CA . PRO A 1 241 ? 5.375 14 -4.465 1 95 241 PRO A CA 1
ATOM 1879 C C . PRO A 1 241 ? 3.912 13.594 -4.629 1 95 241 PRO A C 1
ATOM 1881 O O . PRO A 1 241 ? 3.514 13.133 -5.703 1 95 241 PRO A O 1
ATOM 1884 N N . GLY A 1 242 ? 3.084 13.789 -3.656 1 95.25 242 GLY A N 1
ATOM 1885 C CA . GLY A 1 242 ? 1.693 13.367 -3.684 1 95.25 242 GLY A CA 1
ATOM 1886 C C . GLY A 1 242 ? 0.76 14.414 -4.254 1 95.25 242 GLY A C 1
ATOM 1887 O O . GLY A 1 242 ? -0.445 14.188 -4.371 1 95.25 242 GLY A O 1
ATOM 1888 N N . GLY A 1 243 ? 1.307 15.555 -4.574 1 96.19 243 GLY A N 1
ATOM 1889 C CA . GLY A 1 243 ? 0.506 16.656 -5.078 1 96.19 243 GLY A CA 1
ATOM 1890 C C . GLY A 1 243 ? 0.842 17.984 -4.426 1 96.19 243 GLY A C 1
ATOM 1891 O O . GLY A 1 243 ? 1.859 18.109 -3.74 1 96.19 243 GLY A O 1
ATOM 1892 N N . THR A 1 244 ? -0.06 18.906 -4.672 1 97.81 244 THR A N 1
ATOM 1893 C CA . THR A 1 244 ? 0.198 20.25 -4.188 1 97.81 244 THR A CA 1
ATOM 1894 C C . THR A 1 244 ? -0.672 20.562 -2.975 1 97.81 244 THR A C 1
ATOM 1896 O O . THR A 1 244 ? -1.87 20.281 -2.971 1 97.81 244 THR A O 1
ATOM 1899 N N . ILE A 1 245 ? -0.028 21.094 -1.991 1 98.31 245 ILE A N 1
ATOM 1900 C CA . ILE A 1 245 ? -0.726 21.641 -0.833 1 98.31 245 ILE A CA 1
ATOM 1901 C C . ILE A 1 245 ? -0.446 23.141 -0.721 1 98.31 245 ILE A C 1
ATOM 1903 O O . ILE A 1 245 ? 0.71 23.562 -0.765 1 98.31 245 ILE A O 1
ATOM 1907 N N . GLN A 1 246 ? -1.496 23.906 -0.631 1 98.56 246 GLN A N 1
ATOM 1908 C CA . GLN A 1 246 ? -1.346 25.359 -0.47 1 98.56 246 GLN A CA 1
ATOM 1909 C C . GLN A 1 246 ? -1.31 25.75 1.005 1 98.56 246 GLN A C 1
ATOM 1911 O O . GLN A 1 246 ? -2.039 25.172 1.82 1 98.56 246 GLN A O 1
ATOM 1916 N N . VAL A 1 247 ? -0.489 26.703 1.295 1 98.69 247 VAL A N 1
ATOM 1917 C CA . VAL A 1 247 ? -0.415 27.203 2.662 1 98.69 247 VAL A CA 1
ATOM 1918 C C . VAL A 1 247 ? -0.756 28.688 2.686 1 98.69 247 VAL A C 1
ATOM 1920 O O . VAL A 1 247 ? -0.378 29.438 1.777 1 98.69 247 VAL A O 1
ATOM 1923 N N . ILE A 1 248 ? -1.504 29.062 3.654 1 98.19 248 ILE A N 1
ATOM 1924 C CA . ILE A 1 248 ? -1.83 30.453 3.957 1 98.19 248 ILE A CA 1
ATOM 1925 C C . ILE A 1 248 ? -1.361 30.797 5.371 1 98.19 248 ILE A C 1
ATOM 1927 O O . ILE A 1 248 ? -1.876 30.25 6.352 1 98.19 248 ILE A O 1
ATOM 1931 N N . ALA A 1 249 ? -0.406 31.641 5.453 1 97.94 249 ALA A N 1
ATOM 1932 C CA . ALA A 1 249 ? 0.115 32.125 6.727 1 97.94 249 ALA A CA 1
ATOM 1933 C C . ALA A 1 249 ? -0.128 33.625 6.883 1 97.94 249 ALA A C 1
ATOM 1935 O O . ALA A 1 249 ? 0.346 34.438 6.074 1 97.94 249 ALA A O 1
ATOM 1936 N N . THR A 1 250 ? -0.799 33.938 7.918 1 95.5 250 THR A N 1
ATOM 1937 C CA . THR A 1 250 ? -1.106 35.344 8.156 1 95.5 250 THR A CA 1
ATOM 1938 C C . THR A 1 250 ? -0.326 35.875 9.352 1 95.5 250 THR A C 1
ATOM 1940 O O . THR A 1 250 ? -0.138 35.156 10.344 1 95.5 250 THR A O 1
ATOM 1943 N N . CYS A 1 251 ? 0.145 37.125 9.188 1 91.06 251 CYS A N 1
ATOM 1944 C CA . CYS A 1 251 ? 0.901 37.812 10.242 1 91.06 251 CYS A CA 1
ATOM 1945 C C . CYS A 1 251 ? 0.269 39.156 10.602 1 91.06 251 CYS A C 1
ATOM 1947 O O . CYS A 1 251 ? -0.248 39.844 9.727 1 91.06 251 CYS A O 1
ATOM 1949 N N . GLU A 1 252 ? 0.178 39.344 11.883 1 87.94 252 GLU A N 1
ATOM 1950 C CA . GLU A 1 252 ? -0.139 40.656 12.422 1 87.94 252 GLU A CA 1
ATOM 1951 C C . GLU A 1 252 ? 1.007 41.188 13.273 1 87.94 252 GLU A C 1
ATOM 1953 O O . GLU A 1 252 ? 1.467 40.531 14.203 1 87.94 252 GLU A O 1
ATOM 1958 N N . GLU A 1 253 ? 1.404 42.438 13.078 1 86.69 253 GLU A N 1
ATOM 1959 C CA . GLU A 1 253 ? 2.527 43.062 13.789 1 86.69 253 GLU A CA 1
ATOM 1960 C C . GLU A 1 253 ? 3.723 42.094 13.844 1 86.69 253 GLU A C 1
ATOM 1962 O O . GLU A 1 253 ? 4.277 41.875 14.914 1 86.69 253 GLU A O 1
ATOM 1967 N N . GLU A 1 254 ? 3.984 41.438 12.805 1 81.25 254 GLU A N 1
ATOM 1968 C CA . GLU A 1 254 ? 5.141 40.562 12.562 1 81.25 254 GLU A CA 1
ATOM 1969 C C . GLU A 1 254 ? 5.027 39.281 13.344 1 81.25 254 GLU A C 1
ATOM 1971 O O . GLU A 1 254 ? 6.012 38.531 13.5 1 81.25 254 GLU A O 1
ATOM 1976 N N . LYS A 1 255 ? 3.834 39.031 13.781 1 88.38 255 LYS A N 1
ATOM 1977 C CA . LYS 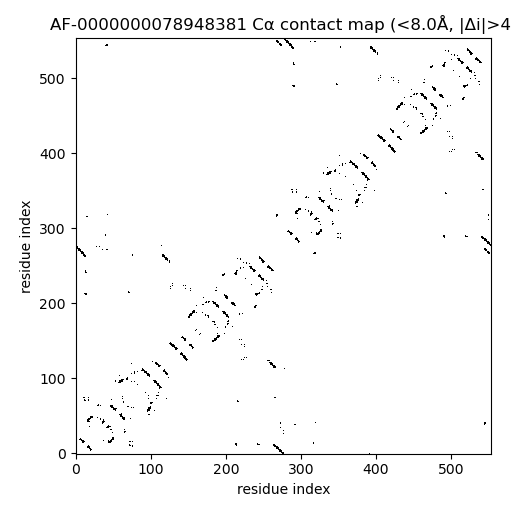A 1 255 ? 3.592 37.781 14.492 1 88.38 255 LYS A CA 1
ATOM 1978 C C . LYS A 1 255 ? 2.619 36.875 13.727 1 88.38 255 LYS A C 1
ATOM 1980 O O . LYS A 1 255 ? 1.607 37.375 13.211 1 88.38 255 LYS A O 1
ATOM 1985 N N . LEU A 1 256 ? 2.992 35.656 13.656 1 92.94 256 LEU A N 1
ATOM 1986 C CA . LEU A 1 256 ? 2.119 34.688 13.016 1 92.94 256 LEU A CA 1
ATOM 1987 C C . LEU A 1 256 ? 0.815 34.531 13.789 1 92.94 256 LEU A C 1
ATOM 1989 O O . LEU A 1 256 ? 0.832 34.25 14.992 1 92.94 256 LEU A O 1
ATOM 1993 N N . THR A 1 257 ? -0.373 34.75 13.148 1 93.5 257 THR A N 1
ATOM 1994 C CA . THR A 1 257 ? -1.653 34.719 13.844 1 93.5 257 THR A CA 1
ATOM 1995 C C . THR A 1 257 ? -2.531 33.594 13.336 1 93.5 257 THR A C 1
ATOM 1997 O O . THR A 1 257 ? -3.449 33.156 14.031 1 93.5 257 THR A O 1
ATOM 2000 N N . SER A 1 258 ? -2.234 33.219 12.109 1 95.94 258 SER A N 1
ATOM 2001 C CA . SER A 1 258 ? -3.047 32.156 11.555 1 95.94 258 SER A CA 1
ATOM 2002 C C . SER A 1 258 ? -2.254 31.328 10.547 1 95.94 258 SER A C 1
ATOM 2004 O O . SER A 1 258 ? -1.412 31.859 9.828 1 95.94 258 SER A O 1
ATOM 2006 N N . LEU A 1 259 ? -2.52 30.062 10.539 1 97.62 259 LEU A N 1
ATOM 2007 C CA . LEU A 1 259 ? -1.939 29.109 9.602 1 97.62 259 LEU A CA 1
ATOM 2008 C C . LEU A 1 259 ? -3.008 28.172 9.055 1 97.62 259 LEU A C 1
ATOM 2010 O O . LEU A 1 259 ? -3.775 27.578 9.82 1 97.62 259 LEU A O 1
ATOM 2014 N N . LYS A 1 260 ? -3.127 28.094 7.75 1 98.5 260 LYS A N 1
ATOM 2015 C CA . LYS A 1 260 ? -4.062 27.188 7.098 1 98.5 260 LYS A CA 1
ATOM 2016 C C . LYS A 1 260 ? -3.387 26.438 5.953 1 98.5 260 LYS A C 1
ATOM 2018 O O . LYS A 1 260 ? -2.428 26.922 5.355 1 98.5 260 LYS A O 1
ATOM 2023 N N . ILE A 1 261 ? -3.887 25.266 5.699 1 98.62 261 ILE A N 1
ATOM 2024 C CA . ILE A 1 261 ? -3.465 24.547 4.508 1 98.62 261 ILE A CA 1
ATOM 2025 C C . ILE A 1 261 ? -4.688 24.125 3.689 1 98.62 261 ILE A C 1
ATOM 2027 O O . ILE A 1 261 ? -5.793 24.031 4.227 1 98.62 261 ILE A O 1
ATOM 2031 N N . GLU A 1 262 ? -4.449 24 2.434 1 98.31 262 GLU A N 1
ATOM 2032 C CA . GLU A 1 262 ? -5.473 23.578 1.484 1 98.31 262 GLU A CA 1
ATOM 2033 C C . GLU A 1 262 ? -4.973 22.438 0.612 1 98.31 262 GLU A C 1
ATOM 2035 O O . GLU A 1 262 ? -3.818 22.438 0.18 1 98.31 262 GLU A O 1
ATOM 2040 N N . GLY A 1 263 ? -5.82 21.5 0.455 1 97.25 263 GLY A N 1
ATOM 2041 C CA . GLY A 1 263 ? -5.5 20.359 -0.401 1 97.25 263 GLY A CA 1
ATOM 2042 C C . GLY A 1 263 ? -6.727 19.672 -0.973 1 97.25 263 GLY A C 1
ATOM 2043 O O . GLY A 1 263 ? -7.855 20.031 -0.624 1 97.25 263 GLY A O 1
ATOM 2044 N N . SER A 1 264 ? -6.496 18.75 -1.866 1 96.56 264 SER A N 1
ATOM 2045 C CA . SER A 1 264 ? -7.562 17.969 -2.469 1 96.56 264 SER A CA 1
ATOM 2046 C C . SER A 1 264 ? -7.773 16.656 -1.718 1 96.56 264 SER A C 1
ATOM 2048 O O . SER A 1 264 ? -6.812 16.047 -1.233 1 96.56 264 SER A O 1
ATOM 2050 N N . VAL A 1 265 ? -9.023 16.297 -1.641 1 97.38 265 VAL A N 1
ATOM 2051 C CA . VAL A 1 265 ? -9.367 15.039 -0.972 1 97.38 265 VAL A CA 1
ATOM 2052 C C . VAL A 1 265 ? -10.328 14.234 -1.843 1 97.38 265 VAL A C 1
ATOM 2054 O O . VAL A 1 265 ? -11.289 14.789 -2.391 1 97.38 265 VAL A O 1
ATOM 2057 N N . SER A 1 266 ? -10.102 12.977 -1.998 1 96.69 266 SER A N 1
ATOM 2058 C CA . SER A 1 266 ? -11.023 12.055 -2.646 1 96.69 266 SER A CA 1
ATOM 2059 C C . SER A 1 266 ? -11.406 10.906 -1.713 1 96.69 266 SER A C 1
ATOM 2061 O O . SER A 1 266 ? -10.562 10.406 -0.959 1 96.69 266 SER A O 1
ATOM 2063 N N . ILE A 1 267 ? -12.664 10.594 -1.739 1 96.69 267 ILE A N 1
ATOM 2064 C CA . ILE A 1 267 ? -13.086 9.336 -1.128 1 96.69 267 ILE A CA 1
ATOM 2065 C C . ILE A 1 267 ? -12.805 8.18 -2.082 1 96.69 267 ILE A C 1
ATOM 2067 O O . ILE A 1 267 ? -13.367 8.117 -3.178 1 96.69 267 ILE A O 1
ATOM 2071 N N . VAL A 1 268 ? -11.984 7.227 -1.64 1 97.12 268 VAL A N 1
ATOM 2072 C CA . VAL A 1 268 ? -11.5 6.285 -2.643 1 97.12 268 VAL A CA 1
ATOM 2073 C C . VAL A 1 268 ? -12.133 4.914 -2.416 1 97.12 268 VAL A C 1
ATOM 2075 O O . VAL A 1 268 ? -12.266 4.121 -3.352 1 97.12 268 VAL A O 1
ATOM 2078 N N . ALA A 1 269 ? -12.516 4.609 -1.166 1 97.62 269 ALA A N 1
ATOM 2079 C CA . ALA A 1 269 ? -13.164 3.326 -0.908 1 97.62 269 ALA A CA 1
ATOM 2080 C C . ALA A 1 269 ? -13.961 3.365 0.395 1 97.62 269 ALA A C 1
ATOM 2082 O O . ALA A 1 269 ? -13.664 4.172 1.283 1 97.62 269 ALA A O 1
ATOM 2083 N N . ARG A 1 270 ? -14.977 2.586 0.438 1 97.44 270 ARG A N 1
ATOM 2084 C CA . ARG A 1 270 ? -15.789 2.344 1.625 1 97.44 270 ARG A CA 1
ATOM 2085 C C . ARG A 1 270 ? -16.109 0.861 1.775 1 97.44 270 ARG A C 1
ATOM 2087 O O . ARG A 1 270 ? -16.375 0.174 0.787 1 97.44 270 ARG A O 1
ATOM 2094 N N . GLY A 1 271 ? -15.969 0.346 3.025 1 96.88 271 GLY A N 1
ATOM 2095 C CA . GLY A 1 271 ? -16.328 -1.052 3.215 1 96.88 271 GLY A CA 1
ATOM 2096 C C . GLY A 1 271 ? -15.984 -1.571 4.602 1 96.88 271 GLY A C 1
ATOM 2097 O O . GLY A 1 271 ? -15.992 -0.812 5.57 1 96.88 271 GLY A O 1
ATOM 2098 N N . LYS A 1 272 ? -15.859 -2.879 4.691 1 96.5 272 LYS A N 1
ATOM 2099 C CA . LYS A 1 272 ? -15.516 -3.574 5.93 1 96.5 272 LYS A CA 1
ATOM 2100 C C . LYS A 1 272 ? -14.141 -4.223 5.832 1 96.5 272 LYS A C 1
ATOM 2102 O O . LYS A 1 272 ? -13.828 -4.883 4.84 1 96.5 272 LYS A O 1
ATOM 2107 N N . ALA A 1 273 ? -13.336 -3.951 6.832 1 96.25 273 ALA A N 1
ATOM 2108 C CA . ALA A 1 273 ? -12.055 -4.621 6.988 1 96.25 273 ALA A CA 1
ATOM 2109 C C . ALA A 1 273 ? -12.133 -5.73 8.039 1 96.25 273 ALA A C 1
ATOM 2111 O O . ALA A 1 273 ? -12.766 -5.559 9.078 1 96.25 273 ALA A O 1
ATOM 2112 N N . PHE A 1 274 ? -11.477 -6.828 7.805 1 95 274 PHE A N 1
ATOM 2113 C CA . PHE A 1 274 ? -11.508 -7.961 8.719 1 95 274 PHE A CA 1
ATOM 2114 C C . PHE A 1 274 ? -10.164 -8.133 9.422 1 95 274 PHE A C 1
ATOM 2116 O O . PHE A 1 274 ? -9.195 -8.578 8.805 1 95 274 PHE A O 1
ATOM 2123 N N . ILE A 1 275 ? -10.156 -7.793 10.656 1 91.56 275 ILE A N 1
ATOM 2124 C CA . ILE A 1 275 ? -8.891 -7.809 11.383 1 91.56 275 ILE A CA 1
ATOM 2125 C C . ILE A 1 275 ? -9.055 -8.586 12.688 1 91.56 275 ILE A C 1
ATOM 2127 O O . ILE A 1 275 ? -10.172 -8.75 13.188 1 91.56 275 ILE A O 1
ATOM 2131 N N . ASP A 1 276 ? -7.871 -9.102 13.188 1 85.38 276 ASP A N 1
ATOM 2132 C CA . ASP A 1 276 ? -7.852 -9.766 14.492 1 85.38 276 ASP A CA 1
ATOM 2133 C C . ASP A 1 276 ? -7.84 -8.742 15.625 1 85.38 276 ASP A C 1
ATOM 2135 O O . ASP A 1 276 ? -6.984 -7.852 15.664 1 85.38 276 ASP A O 1
ATOM 2139 N N . VAL A 1 277 ? -8.93 -8.633 16.344 1 73.69 277 VAL A N 1
ATOM 2140 C CA . VAL A 1 277 ? -8.969 -7.684 17.453 1 73.69 277 VAL A CA 1
ATOM 2141 C C . VAL A 1 277 ? -8.695 -8.414 18.766 1 73.69 277 VAL A C 1
ATOM 2143 O O . VAL A 1 277 ? -9.031 -9.586 18.922 1 73.69 277 VAL A O 1
ATOM 2146 N N . MET B 1 1 ? -16.438 11.117 -14.016 1 70.31 1 MET B N 1
ATOM 2147 C CA . MET B 1 1 ? -17.266 10.805 -12.852 1 70.31 1 MET B CA 1
ATOM 2148 C C . MET B 1 1 ? -16.844 9.477 -12.227 1 70.31 1 MET B C 1
ATOM 2150 O O . MET B 1 1 ? -16.562 8.508 -12.945 1 70.31 1 MET B O 1
ATOM 2154 N N . LYS B 1 2 ? -16.719 9.523 -10.938 1 85.19 2 LYS B N 1
ATOM 2155 C CA . LYS B 1 2 ? -16.266 8.328 -10.242 1 85.19 2 LYS B CA 1
ATOM 2156 C C . LYS B 1 2 ? -17.359 7.273 -10.172 1 85.19 2 LYS B C 1
ATOM 2158 O O . LYS B 1 2 ? -18.531 7.609 -9.984 1 85.19 2 LYS B O 1
ATOM 2163 N N . GLN B 1 3 ? -17.031 6.098 -10.547 1 87.19 3 GLN B N 1
ATOM 2164 C CA . GLN B 1 3 ? -17.922 4.941 -10.453 1 87.19 3 GLN B CA 1
ATOM 2165 C C . GLN B 1 3 ? -17.531 4.043 -9.281 1 87.19 3 GLN B C 1
ATOM 2167 O O . GLN B 1 3 ? -16.344 3.891 -8.977 1 87.19 3 GLN B O 1
ATOM 2172 N N . GLY B 1 4 ? -18.594 3.543 -8.703 1 91.56 4 GLY B N 1
ATOM 2173 C CA . GLY B 1 4 ? -18.359 2.59 -7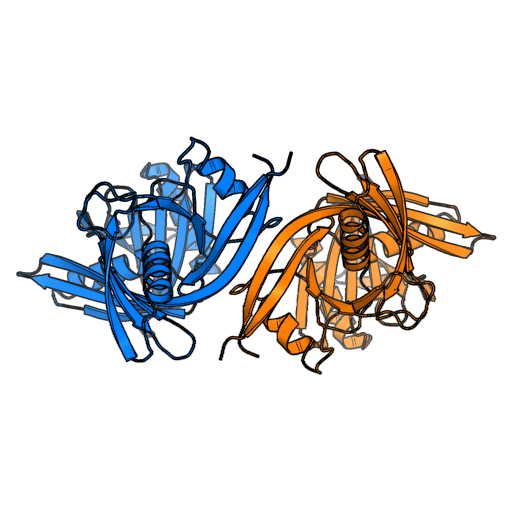.629 1 91.56 4 GLY B CA 1
ATOM 2174 C C . GLY B 1 4 ? -18.141 1.173 -8.125 1 91.56 4 GLY B C 1
ATOM 2175 O O . GLY B 1 4 ? -18.984 0.631 -8.844 1 91.56 4 GLY B O 1
ATOM 2176 N N . ILE B 1 5 ? -17.016 0.53 -7.762 1 92.88 5 ILE B N 1
ATOM 2177 C CA . ILE B 1 5 ? -16.688 -0.838 -8.141 1 92.88 5 ILE B CA 1
ATOM 2178 C C . ILE B 1 5 ? -16.641 -1.727 -6.902 1 92.88 5 ILE B C 1
ATOM 2180 O O . ILE B 1 5 ? -15.875 -1.474 -5.973 1 92.88 5 ILE B O 1
ATOM 2184 N N . GLU B 1 6 ? -17.516 -2.744 -6.906 1 95.81 6 GLU B N 1
ATOM 2185 C CA . GLU B 1 6 ? -17.5 -3.695 -5.801 1 95.81 6 GLU B CA 1
ATOM 2186 C C . GLU B 1 6 ? -16.234 -4.551 -5.836 1 95.81 6 GLU B C 1
ATOM 2188 O O . GLU B 1 6 ? -15.891 -5.113 -6.875 1 95.81 6 GLU B O 1
ATOM 2193 N N . PHE B 1 7 ? -15.562 -4.625 -4.668 1 96.94 7 PHE B N 1
ATOM 2194 C CA . PHE B 1 7 ? -14.312 -5.379 -4.645 1 96.94 7 PHE B CA 1
ATOM 2195 C C . PHE B 1 7 ? -14.211 -6.215 -3.373 1 96.94 7 PHE B C 1
ATOM 2197 O O . PHE B 1 7 ? -14.898 -5.941 -2.387 1 96.94 7 PHE B O 1
ATOM 2204 N N . ILE B 1 8 ? -13.438 -7.246 -3.396 1 98.44 8 ILE B N 1
ATOM 2205 C CA . ILE B 1 8 ? -12.938 -8.008 -2.258 1 98.44 8 ILE B CA 1
ATOM 2206 C C . ILE B 1 8 ? -11.406 -8.047 -2.293 1 98.44 8 ILE B C 1
ATOM 2208 O O . ILE B 1 8 ? -10.812 -8.289 -3.344 1 98.44 8 ILE B O 1
ATOM 2212 N N . LYS B 1 9 ? -10.789 -7.754 -1.236 1 98.38 9 LYS B N 1
ATOM 2213 C CA . LYS B 1 9 ? -9.336 -7.75 -1.129 1 98.38 9 LYS B CA 1
ATOM 2214 C C . LYS B 1 9 ? -8.844 -8.938 -0.308 1 98.38 9 LYS B C 1
ATOM 2216 O O . LYS B 1 9 ? -9.422 -9.258 0.733 1 98.38 9 LYS B O 1
ATOM 2221 N N . PHE B 1 10 ? -7.77 -9.586 -0.772 1 98.44 10 PHE B N 1
ATOM 2222 C CA . PHE B 1 10 ? -7.238 -10.805 -0.179 1 98.44 10 PHE B CA 1
ATOM 2223 C C . PHE B 1 10 ? -5.754 -10.656 0.129 1 98.44 10 PHE B C 1
ATOM 2225 O O . PHE B 1 10 ? -5.066 -9.844 -0.486 1 98.44 10 PHE B O 1
ATOM 2232 N N . ASN B 1 11 ? -5.348 -11.461 1.079 1 97.62 11 ASN B N 1
ATOM 2233 C CA . ASN B 1 11 ? -3.936 -11.625 1.397 1 97.62 11 ASN B CA 1
ATOM 2234 C C . ASN B 1 11 ? -3.473 -13.062 1.17 1 97.62 11 ASN B C 1
ATOM 2236 O O . ASN B 1 11 ? -3.359 -13.836 2.119 1 97.62 11 ASN B O 1
ATOM 2240 N N . PRO B 1 12 ? -3.203 -13.453 -0.018 1 97.62 12 PRO B N 1
ATOM 2241 C CA . PRO B 1 12 ? -2.559 -14.75 -0.266 1 97.62 12 PRO B CA 1
ATOM 2242 C C . PRO B 1 12 ? -1.044 -14.695 -0.091 1 97.62 12 PRO B C 1
ATOM 2244 O O . PRO B 1 12 ? -0.314 -14.461 -1.057 1 97.62 12 PRO B O 1
ATOM 2247 N N . THR B 1 13 ? -0.622 -14.984 1.119 1 94.25 13 THR B N 1
ATOM 2248 C CA . THR B 1 13 ? 0.793 -14.984 1.471 1 94.25 13 THR B CA 1
ATOM 2249 C C . THR B 1 13 ? 1.447 -13.664 1.081 1 94.25 13 THR B C 1
ATOM 2251 O O . THR B 1 13 ? 2.494 -13.648 0.432 1 94.25 13 THR B O 1
ATOM 2254 N N . GLN B 1 14 ? 0.736 -12.523 1.278 1 93.38 14 GLN B N 1
ATOM 2255 C CA . GLN B 1 14 ? 1.134 -11.125 1.153 1 93.38 14 GLN B CA 1
ATOM 2256 C C . GLN B 1 14 ? 1.38 -10.75 -0.306 1 93.38 14 GLN B C 1
ATOM 2258 O O . GLN B 1 14 ? 2.154 -9.836 -0.596 1 93.38 14 GLN B O 1
ATOM 2263 N N . ASN B 1 15 ? 0.927 -11.516 -1.22 1 94.94 15 ASN B N 1
ATOM 2264 C CA . ASN B 1 15 ? 0.643 -11.07 -2.578 1 94.94 15 ASN B CA 1
ATOM 2265 C C . ASN B 1 15 ? -0.752 -10.461 -2.688 1 94.94 15 ASN B C 1
ATOM 2267 O O . ASN B 1 15 ? -1.68 -11.102 -3.178 1 94.94 15 ASN B O 1
ATOM 2271 N N . MET B 1 16 ? -0.85 -9.242 -2.277 1 97.56 16 MET B N 1
ATOM 2272 C CA . MET B 1 16 ? -2.154 -8.609 -2.086 1 97.56 16 MET B CA 1
ATOM 2273 C C . MET B 1 16 ? -2.941 -8.586 -3.393 1 97.56 16 MET B C 1
ATOM 2275 O O . MET B 1 16 ? -2.447 -8.102 -4.41 1 97.56 16 MET B O 1
ATOM 2279 N N . THR B 1 17 ? -4.172 -9.141 -3.336 1 98.06 17 THR B N 1
ATOM 2280 C CA . THR B 1 17 ? -4.977 -9.383 -4.527 1 98.06 17 THR B CA 1
ATOM 2281 C C . THR B 1 17 ? -6.379 -8.797 -4.359 1 98.06 17 THR B C 1
ATOM 2283 O O . THR B 1 17 ? -6.992 -8.938 -3.301 1 98.06 17 THR B O 1
ATOM 2286 N N . ILE B 1 18 ? -6.828 -8.109 -5.41 1 98.19 18 ILE B N 1
ATOM 2287 C CA . ILE B 1 18 ? -8.203 -7.617 -5.457 1 98.19 18 ILE B CA 1
ATOM 2288 C C . ILE B 1 18 ? -9 -8.43 -6.473 1 98.19 18 ILE B C 1
ATOM 2290 O O . ILE B 1 18 ? -8.555 -8.648 -7.602 1 98.19 18 ILE B O 1
ATOM 2294 N N . LEU B 1 19 ? -10.133 -8.93 -6.07 1 98.06 19 LEU B N 1
ATOM 2295 C CA . LEU B 1 19 ? -11.094 -9.508 -7 1 98.06 19 LEU B CA 1
ATOM 2296 C C . LEU B 1 19 ? -12.312 -8.609 -7.156 1 98.06 19 LEU B C 1
ATOM 2298 O O . LEU B 1 19 ? -12.844 -8.094 -6.168 1 98.06 19 LEU B O 1
ATOM 2302 N N . VAL B 1 20 ? -12.68 -8.383 -8.406 1 96 20 VAL B N 1
ATOM 2303 C CA . VAL B 1 20 ? -13.836 -7.562 -8.75 1 96 20 VAL B CA 1
ATOM 2304 C C . VAL B 1 20 ? -14.945 -8.445 -9.312 1 96 20 VAL B C 1
ATOM 2306 O O . VAL B 1 20 ? -14.703 -9.258 -10.203 1 96 20 VAL B O 1
ATOM 2309 N N . GLU B 1 21 ? -16.094 -8.266 -8.703 1 86.31 21 GLU B N 1
ATOM 2310 C CA . GLU B 1 21 ? -17.25 -8.969 -9.234 1 86.31 21 GLU B CA 1
ATOM 2311 C C . GLU B 1 21 ? -17.891 -8.18 -10.375 1 86.31 21 GLU B C 1
ATOM 2313 O O . GLU B 1 21 ? -18.188 -6.992 -10.219 1 86.31 21 GLU B O 1
ATOM 2318 N N . THR B 1 22 ? -17.734 -8.555 -11.617 1 75.06 22 THR B N 1
ATOM 2319 C CA . THR B 1 22 ? -18.266 -7.75 -12.719 1 75.06 22 THR B CA 1
ATOM 2320 C C . THR B 1 22 ? -19.406 -8.492 -13.422 1 75.06 22 THR B C 1
ATOM 2322 O O . THR B 1 22 ? -19.359 -9.711 -13.578 1 75.06 22 THR B O 1
ATOM 2325 N N . ASN B 1 23 ? -20.594 -7.945 -13.352 1 62.19 23 ASN B N 1
ATOM 2326 C CA . ASN B 1 23 ? -21.625 -8.5 -14.211 1 62.19 23 ASN B CA 1
ATOM 2327 C C . ASN B 1 23 ? -21.406 -8.125 -15.68 1 62.19 23 ASN B C 1
ATOM 2329 O O . ASN B 1 23 ? -22 -8.727 -16.578 1 62.19 23 ASN B O 1
ATOM 2333 N N . ASP B 1 24 ? -20.656 -7 -15.875 1 57.81 24 ASP B N 1
ATOM 2334 C CA . ASP B 1 24 ? -20.547 -6.602 -17.266 1 57.81 24 ASP B CA 1
ATOM 2335 C C . ASP B 1 24 ? -19.094 -6.598 -17.734 1 57.81 24 ASP B C 1
ATOM 2337 O O . ASP B 1 24 ? -18.328 -5.691 -17.375 1 57.81 24 ASP B O 1
ATOM 2341 N N . PRO B 1 25 ? -18.688 -7.793 -18.094 1 57.06 25 PRO B N 1
ATOM 2342 C CA . PRO B 1 25 ? -17.344 -7.879 -18.672 1 57.06 25 PRO B CA 1
ATOM 2343 C C . PRO B 1 25 ? -16.984 -6.656 -19.516 1 57.06 25 PRO B C 1
ATOM 2345 O O . PRO B 1 25 ? -16.172 -6.754 -20.438 1 57.06 25 PRO B O 1
ATOM 2348 N N . ILE B 1 26 ? -17.391 -5.48 -19.203 1 52 26 ILE B N 1
ATOM 2349 C CA . ILE B 1 26 ? -17.172 -4.438 -20.203 1 52 26 ILE B CA 1
ATOM 2350 C C . ILE B 1 26 ? -15.688 -4.109 -20.297 1 52 26 ILE B C 1
ATOM 2352 O O . ILE B 1 26 ? -15.008 -3.99 -19.281 1 52 26 ILE B O 1
ATOM 2356 N N . GLY B 1 27 ? -14.977 -4.301 -21.438 1 63.75 27 GLY B N 1
ATOM 2357 C CA . GLY B 1 27 ? -13.75 -3.939 -22.125 1 63.75 27 GLY B CA 1
ATOM 2358 C C . GLY B 1 27 ? -12.828 -3.07 -21.297 1 63.75 27 GLY B C 1
ATOM 2359 O O . GLY B 1 27 ? -11.695 -2.797 -21.688 1 63.75 27 GLY B O 1
ATOM 2360 N N . GLU B 1 28 ? -13.117 -2.836 -19.906 1 83.12 28 GLU B N 1
ATOM 2361 C CA . GLU B 1 28 ? -12.234 -1.848 -19.297 1 83.12 28 GLU B CA 1
ATOM 2362 C C . GLU B 1 28 ? -11.492 -2.434 -18.094 1 83.12 28 GLU B C 1
ATOM 2364 O O . GLU B 1 28 ? -11.258 -1.738 -17.109 1 83.12 28 GLU B O 1
ATOM 2369 N N . TYR B 1 29 ? -11.156 -3.771 -18.266 1 88.44 29 TYR B N 1
ATOM 2370 C CA . TYR B 1 29 ? -10.523 -4.453 -17.141 1 88.44 29 TYR B CA 1
ATOM 2371 C C . TYR B 1 29 ? -9.172 -3.824 -16.812 1 88.44 29 TYR B C 1
ATOM 2373 O O . TYR B 1 29 ? -8.875 -3.561 -15.641 1 88.44 29 TYR B O 1
ATOM 2381 N N . LYS B 1 30 ? -8.453 -3.584 -17.781 1 89.56 30 LYS B N 1
ATOM 2382 C CA . LYS B 1 30 ? -7.109 -3.055 -17.578 1 89.56 30 LYS B CA 1
ATOM 2383 C C . LYS B 1 30 ? -7.156 -1.687 -16.906 1 89.56 30 LYS B C 1
ATOM 2385 O O . LYS B 1 30 ? -6.387 -1.42 -15.969 1 89.56 30 LYS B O 1
ATOM 2390 N N . HIS B 1 31 ? -8.047 -0.908 -17.359 1 91.12 31 HIS B N 1
ATOM 2391 C CA . HIS B 1 31 ? -8.18 0.432 -16.797 1 91.12 31 HIS B CA 1
ATOM 2392 C C . HIS B 1 31 ? -8.641 0.379 -15.352 1 91.12 31 HIS B C 1
ATOM 2394 O O . HIS B 1 31 ? -8.062 1.044 -14.492 1 91.12 31 HIS B O 1
ATOM 2400 N N . ILE B 1 32 ? -9.68 -0.428 -15.094 1 92.44 32 ILE B N 1
ATOM 2401 C CA . ILE B 1 32 ? -10.211 -0.583 -13.734 1 92.44 32 ILE B CA 1
ATOM 2402 C C . ILE B 1 32 ? -9.109 -1.104 -12.812 1 92.44 32 ILE B C 1
ATOM 2404 O O . ILE B 1 32 ? -8.914 -0.582 -11.711 1 92.44 32 ILE B O 1
ATOM 2408 N N . ALA B 1 33 ? -8.414 -2.066 -13.32 1 93.56 33 ALA B N 1
ATOM 2409 C CA . ALA B 1 33 ? -7.348 -2.68 -12.523 1 93.56 33 ALA B CA 1
ATOM 2410 C C . ALA B 1 33 ? -6.258 -1.664 -12.195 1 93.56 33 ALA B C 1
ATOM 2412 O O . ALA B 1 33 ? -5.82 -1.572 -11.047 1 93.56 33 ALA B O 1
ATOM 2413 N N . GLU B 1 34 ? -5.84 -0.898 -13.164 1 92.94 34 GLU B N 1
ATOM 2414 C CA . GLU B 1 34 ? -4.809 0.114 -12.969 1 92.94 34 GLU B CA 1
ATOM 2415 C C . GLU B 1 34 ? -5.211 1.12 -11.898 1 92.94 34 GLU B C 1
ATOM 2417 O O . GLU B 1 34 ? -4.398 1.491 -11.047 1 92.94 34 GLU B O 1
ATOM 2422 N N . LYS B 1 35 ? -6.418 1.522 -11.898 1 93.75 35 LYS B N 1
ATOM 2423 C CA . LYS B 1 35 ? -6.891 2.537 -10.961 1 93.75 35 LYS B CA 1
ATOM 2424 C C . LYS B 1 35 ? -7.055 1.958 -9.555 1 93.75 35 LYS B C 1
ATOM 2426 O O . LYS B 1 35 ? -6.555 2.525 -8.586 1 93.75 35 LYS B O 1
ATOM 2431 N N . ILE B 1 36 ? -7.699 0.822 -9.453 1 95.12 36 ILE B N 1
ATOM 2432 C CA . ILE B 1 36 ? -8.086 0.301 -8.148 1 95.12 36 ILE B CA 1
ATOM 2433 C C . ILE B 1 36 ? -6.848 -0.198 -7.406 1 95.12 36 ILE B C 1
ATOM 2435 O O . ILE B 1 36 ? -6.773 -0.112 -6.18 1 95.12 36 ILE B O 1
ATOM 2439 N N . MET B 1 37 ? -5.848 -0.67 -8.117 1 95.44 37 MET B N 1
ATOM 2440 C CA . MET B 1 37 ? -4.691 -1.229 -7.426 1 95.44 37 MET B CA 1
ATOM 2441 C C . MET B 1 37 ? -3.652 -0.149 -7.141 1 95.44 37 MET B C 1
ATOM 2443 O O . MET B 1 37 ? -2.645 -0.408 -6.48 1 95.44 37 MET B O 1
ATOM 2447 N N . SER B 1 38 ? -3.838 1.059 -7.582 1 94.75 38 SER B N 1
ATOM 2448 C CA . SER B 1 38 ? -2.877 2.146 -7.438 1 94.75 38 SER B CA 1
ATOM 2449 C C . SER B 1 38 ? -2.744 2.578 -5.98 1 94.75 38 SER B C 1
ATOM 2451 O O . SER B 1 38 ? -3.633 2.318 -5.168 1 94.75 38 SER B O 1
ATOM 2453 N N . TYR B 1 39 ? -1.629 3.232 -5.66 1 93.44 39 TYR B N 1
ATOM 2454 C CA . TYR B 1 39 ? -1.319 3.719 -4.32 1 93.44 39 TYR B CA 1
ATOM 2455 C C . TYR B 1 39 ? -2.424 4.633 -3.805 1 93.44 39 TYR B C 1
ATOM 2457 O O . TYR B 1 39 ? -2.771 4.59 -2.621 1 93.44 39 TYR B O 1
ATOM 2465 N N . ASP B 1 40 ? -2.947 5.414 -4.625 1 94.69 40 ASP B N 1
ATOM 2466 C CA . ASP B 1 40 ? -3.9 6.441 -4.207 1 94.69 40 ASP B CA 1
ATOM 2467 C C . ASP B 1 40 ? -5.328 5.898 -4.211 1 94.69 40 ASP B C 1
ATOM 2469 O O . ASP B 1 40 ? -6.289 6.672 -4.191 1 94.69 40 ASP B O 1
ATOM 2473 N N . SER B 1 41 ? -5.527 4.523 -4.285 1 96.25 41 SER B N 1
ATOM 2474 C CA . SER B 1 41 ? -6.82 3.854 -4.211 1 96.25 41 SER B CA 1
ATOM 2475 C C . SER B 1 41 ? -6.793 2.699 -3.215 1 96.25 41 SER B C 1
ATOM 2477 O O . SER B 1 41 ? -6.34 2.863 -2.08 1 96.25 41 SER B O 1
ATOM 2479 N N . VAL B 1 42 ? -7.34 1.546 -3.553 1 97.12 42 VAL B N 1
ATOM 2480 C CA . VAL B 1 42 ? -7.398 0.409 -2.641 1 97.12 42 VAL B CA 1
ATOM 2481 C C . VAL B 1 42 ? -5.996 -0.153 -2.422 1 97.12 42 VAL B C 1
ATOM 2483 O O . VAL B 1 42 ? -5.652 -0.568 -1.312 1 97.12 42 VAL B O 1
ATOM 2486 N N . TYR B 1 43 ? -5.199 -0.159 -3.328 1 96.56 43 TYR B N 1
ATOM 2487 C CA . TYR B 1 43 ? -3.799 -0.567 -3.316 1 96.56 43 TYR B CA 1
ATOM 2488 C C . TYR B 1 43 ? -3.674 -2.082 -3.227 1 96.56 43 TYR B C 1
ATOM 2490 O O . TYR B 1 43 ? -4.176 -2.697 -2.283 1 96.56 43 TYR B O 1
ATOM 2498 N N . ALA B 1 44 ? -3.082 -2.648 -4.129 1 96.62 44 ALA B N 1
ATOM 2499 C CA . ALA B 1 44 ? -2.76 -4.07 -4.215 1 96.62 44 ALA B CA 1
ATOM 2500 C C . ALA B 1 44 ? -1.745 -4.336 -5.324 1 96.62 44 ALA B C 1
ATOM 2502 O O . ALA B 1 44 ? -1.308 -3.41 -6.008 1 96.62 44 ALA B O 1
ATOM 2503 N N . GLU B 1 45 ? -1.371 -5.582 -5.457 1 93.75 45 GLU B N 1
ATOM 2504 C CA . GLU B 1 45 ? -0.348 -5.945 -6.438 1 93.75 45 GLU B CA 1
ATOM 2505 C C . GLU B 1 45 ? -0.975 -6.512 -7.707 1 93.75 45 GLU B C 1
ATOM 2507 O O . GLU B 1 45 ? -0.371 -6.457 -8.781 1 93.75 45 GLU B O 1
ATOM 2512 N N . GLN B 1 46 ? -2.203 -7.031 -7.578 1 94.31 46 GLN B N 1
ATOM 2513 C CA . GLN B 1 46 ? -2.846 -7.637 -8.742 1 94.31 46 GLN B CA 1
ATOM 2514 C C . GLN B 1 46 ? -4.367 -7.57 -8.625 1 94.31 46 GLN B C 1
ATOM 2516 O O . GLN B 1 46 ? -4.902 -7.441 -7.527 1 94.31 46 GLN B O 1
ATOM 2521 N N . VAL B 1 47 ? -5.016 -7.633 -9.812 1 96.19 47 VAL B N 1
ATOM 2522 C CA . VAL B 1 47 ? -6.473 -7.559 -9.883 1 96.19 47 VAL B CA 1
ATOM 2523 C C . VAL B 1 47 ? -7 -8.641 -10.82 1 96.19 47 VAL B C 1
ATOM 2525 O O . VAL B 1 47 ? -6.445 -8.859 -11.906 1 96.19 47 VAL B O 1
ATOM 2528 N N . GLY B 1 48 ? -7.996 -9.32 -10.352 1 96.44 48 GLY B N 1
ATOM 2529 C CA . GLY B 1 48 ? -8.734 -10.273 -11.172 1 96.44 48 GLY B CA 1
ATOM 2530 C C . GLY B 1 48 ? -10.227 -10 -11.195 1 96.44 48 GLY B C 1
ATOM 2531 O O . GLY B 1 48 ? -10.766 -9.352 -10.289 1 96.44 48 GLY B O 1
ATOM 2532 N N . PHE B 1 49 ? -10.828 -10.484 -12.195 1 96.44 49 PHE B N 1
ATOM 2533 C CA . PHE B 1 49 ? -12.266 -10.336 -12.383 1 96.44 49 PHE B CA 1
ATOM 2534 C C . PHE B 1 49 ? -12.961 -11.688 -12.375 1 96.44 49 PHE B C 1
ATOM 2536 O O . PHE B 1 49 ? -12.508 -12.633 -13.023 1 96.44 49 PHE B O 1
ATOM 2543 N N . ILE B 1 50 ? -14.039 -11.758 -11.609 1 96.5 50 ILE B N 1
ATOM 2544 C CA . ILE B 1 50 ? -14.812 -12.992 -11.508 1 96.5 50 ILE B CA 1
ATOM 2545 C C . ILE B 1 50 ? -15.922 -12.992 -12.555 1 96.5 50 ILE B C 1
ATOM 2547 O O . ILE B 1 50 ? -16.797 -12.117 -12.547 1 96.5 50 ILE B O 1
ATOM 2551 N N . GLU B 1 51 ? -15.883 -13.992 -13.352 1 93.56 51 GLU B N 1
ATOM 2552 C CA . GLU B 1 51 ? -16.891 -14.133 -14.406 1 93.56 51 GLU B CA 1
ATOM 2553 C C . GLU B 1 51 ? -17.578 -15.492 -14.328 1 93.56 51 GLU B C 1
ATOM 2555 O O . GLU B 1 51 ? -17.141 -16.375 -13.586 1 93.56 51 GLU B O 1
ATOM 2560 N N . LYS B 1 52 ? -18.625 -15.602 -15.148 1 92.5 52 LYS B N 1
ATOM 2561 C CA . LYS B 1 52 ? -19.266 -16.906 -15.32 1 92.5 52 LYS B CA 1
ATOM 2562 C C . LYS B 1 52 ? -18.391 -17.828 -16.156 1 92.5 52 LYS B C 1
ATOM 2564 O O . LYS B 1 52 ? -17.859 -17.422 -17.203 1 92.5 52 LYS B O 1
ATOM 2569 N N . PRO B 1 53 ? -18.281 -19 -15.672 1 93.69 53 PRO B N 1
ATOM 2570 C CA . PRO B 1 53 ? -17.438 -19.922 -16.438 1 93.69 53 PRO B CA 1
ATOM 2571 C C . PRO B 1 53 ? -18.125 -20.406 -17.719 1 93.69 53 PRO B C 1
ATOM 2573 O O . PRO B 1 53 ? -19.359 -20.469 -17.781 1 93.69 53 PRO B O 1
ATOM 2576 N N . LEU B 1 54 ? -17.359 -20.719 -18.734 1 91.25 54 LEU B N 1
ATOM 2577 C CA . LEU B 1 54 ? -17.844 -21.359 -19.938 1 91.25 54 LEU B CA 1
ATOM 2578 C C . LEU B 1 54 ? -17.984 -22.859 -19.75 1 91.25 54 LEU B C 1
ATOM 2580 O O . LEU B 1 54 ? -18.922 -23.469 -20.25 1 91.25 54 LEU B O 1
ATOM 2584 N N . ASN B 1 55 ? -17.016 -23.375 -19.031 1 94.06 55 ASN B N 1
ATOM 2585 C CA . ASN B 1 55 ? -17.031 -24.797 -18.719 1 94.06 55 ASN B CA 1
ATOM 2586 C C . ASN B 1 55 ? -17.938 -25.109 -17.531 1 94.06 55 ASN B C 1
ATOM 2588 O O . ASN B 1 55 ? -17.766 -24.547 -16.438 1 94.06 55 ASN B O 1
ATOM 2592 N N . ARG B 1 56 ? -18.844 -26.016 -17.656 1 93.19 56 ARG B N 1
ATOM 2593 C CA . ARG B 1 56 ? -19.859 -26.344 -16.641 1 93.19 56 ARG B CA 1
ATOM 2594 C C . ARG B 1 56 ? -19.219 -26.984 -15.414 1 93.19 56 ARG B C 1
ATOM 2596 O O . ARG B 1 56 ? -19.812 -26.984 -14.336 1 93.19 56 ARG B O 1
ATOM 2603 N N . GLN B 1 57 ? -18.062 -27.516 -15.57 1 95.19 57 GLN B N 1
ATOM 2604 C CA . GLN B 1 57 ? -17.391 -28.156 -14.453 1 95.19 57 GLN B CA 1
ATOM 2605 C C . GLN B 1 57 ? -16.75 -27.125 -13.516 1 95.19 57 GLN B C 1
ATOM 2607 O O . GLN B 1 57 ? -16.422 -27.438 -12.375 1 95.19 57 GLN B O 1
ATOM 2612 N N . ALA B 1 58 ? -16.562 -25.969 -14.023 1 97.75 58 ALA B N 1
ATOM 2613 C CA . ALA B 1 58 ? -15.875 -24.938 -13.242 1 97.75 58 ALA B CA 1
ATOM 2614 C C . ALA B 1 58 ? -16.875 -24.141 -12.398 1 97.75 58 ALA B C 1
ATOM 2616 O O . ALA B 1 58 ? -17.969 -23.828 -12.852 1 97.75 58 ALA B O 1
ATOM 2617 N N . ALA B 1 59 ? -16.438 -23.812 -11.211 1 97.38 59 ALA B N 1
ATOM 2618 C CA . ALA B 1 59 ? -17.266 -23.031 -10.305 1 97.38 59 ALA B CA 1
ATOM 2619 C C . ALA B 1 59 ? -17.312 -21.562 -10.719 1 97.38 59 ALA B C 1
ATOM 2621 O O . ALA B 1 59 ? -18.312 -20.875 -10.484 1 97.38 59 ALA B O 1
ATOM 2622 N N . ALA B 1 60 ? -16.234 -21.078 -11.336 1 96.62 60 ALA B N 1
ATOM 2623 C CA . ALA B 1 60 ? -16.109 -19.688 -11.773 1 96.62 60 ALA B CA 1
ATOM 2624 C C . ALA B 1 60 ? -14.984 -19.531 -12.781 1 96.62 60 ALA B C 1
ATOM 2626 O O . ALA B 1 60 ? -14.164 -20.438 -12.953 1 96.62 60 ALA B O 1
ATOM 2627 N N . HIS B 1 61 ? -15 -18.406 -13.484 1 96.38 61 HIS B N 1
ATOM 2628 C CA . HIS B 1 61 ? -13.898 -18 -14.344 1 96.38 61 HIS B CA 1
ATOM 2629 C C . HIS B 1 61 ? -13.172 -16.797 -13.758 1 96.38 61 HIS B C 1
ATOM 2631 O O . HIS B 1 61 ? -13.789 -15.781 -13.422 1 96.38 61 HIS B O 1
ATOM 2637 N N . LEU B 1 62 ? -11.914 -16.984 -13.602 1 96.88 62 LEU B N 1
ATOM 2638 C CA . LEU B 1 62 ? -11.047 -15.898 -13.148 1 96.88 62 LEU B CA 1
ATOM 2639 C C . LEU B 1 62 ? -10.289 -15.289 -14.328 1 96.88 62 LEU B C 1
ATOM 2641 O O . LEU B 1 62 ? -9.445 -15.945 -14.938 1 96.88 62 LEU B O 1
ATOM 2645 N N . GLU B 1 63 ? -10.586 -14.031 -14.594 1 95.19 63 GLU B N 1
ATOM 2646 C CA . GLU B 1 63 ? -9.875 -13.281 -15.625 1 95.19 63 GLU B CA 1
ATOM 2647 C C . GLU B 1 63 ? -8.945 -12.242 -15.016 1 95.19 63 GLU B C 1
ATOM 2649 O O . GLU B 1 63 ? -9.398 -11.219 -14.5 1 95.19 63 GLU B O 1
ATOM 2654 N N . MET B 1 64 ? -7.633 -12.539 -15.078 1 94.31 64 MET B N 1
ATOM 2655 C CA . MET B 1 64 ? -6.684 -11.539 -14.586 1 94.31 64 MET B CA 1
ATOM 2656 C C . MET B 1 64 ? -6.648 -10.32 -15.5 1 94.31 64 MET B C 1
ATOM 2658 O O . MET B 1 64 ? -6.84 -10.445 -16.703 1 94.31 64 MET B O 1
ATOM 2662 N N . ALA B 1 65 ? -6.34 -9.18 -14.945 1 91.75 65 ALA B N 1
ATOM 2663 C CA . ALA B 1 65 ? -6.375 -7.926 -15.688 1 91.75 65 ALA B CA 1
ATOM 2664 C C . ALA B 1 65 ? -5.438 -7.977 -16.891 1 91.75 65 ALA B C 1
ATOM 2666 O O . ALA B 1 65 ? -5.746 -7.426 -17.953 1 91.75 65 ALA B O 1
ATOM 2667 N N . GLY B 1 66 ? -4.363 -8.656 -16.75 1 87.19 66 GLY B N 1
ATOM 2668 C CA . GLY B 1 66 ? -3.406 -8.75 -17.844 1 87.19 66 GLY B CA 1
ATOM 2669 C C . GLY B 1 66 ? -3.572 -10.008 -18.672 1 87.19 66 GLY B C 1
ATOM 2670 O O . GLY B 1 66 ? -2.785 -10.266 -19.578 1 87.19 66 GLY B O 1
ATOM 2671 N N . GLY B 1 67 ? -4.523 -10.797 -18.328 1 89.62 67 GLY B N 1
ATOM 2672 C CA . GLY B 1 67 ? -4.742 -12.047 -19.047 1 89.62 67 GLY B CA 1
ATOM 2673 C C . GLY B 1 67 ? -3.779 -13.141 -18.641 1 89.62 67 GLY B C 1
ATOM 2674 O O . GLY B 1 67 ? -3.77 -14.219 -19.25 1 89.62 67 GLY B O 1
ATOM 2675 N N . GLU B 1 68 ? -2.969 -12.961 -17.688 1 89.25 68 GLU B N 1
ATOM 2676 C CA . GLU B 1 68 ? -1.95 -13.914 -17.25 1 89.25 68 GLU B CA 1
ATOM 2677 C C . GLU B 1 68 ? -2.523 -14.922 -16.25 1 89.25 68 GLU B C 1
ATOM 2679 O O . GLU B 1 68 ? -3.623 -14.727 -15.727 1 89.25 68 GLU B O 1
ATOM 2684 N N . PHE B 1 69 ? -1.843 -16.016 -16.062 1 93.06 69 PHE B N 1
ATOM 2685 C CA . PHE B 1 69 ? -2.137 -16.953 -14.984 1 93.06 69 PHE B CA 1
ATOM 2686 C C . PHE B 1 69 ? -1.588 -16.422 -13.664 1 93.06 69 PHE B C 1
ATOM 2688 O O . PHE B 1 69 ? -0.5 -15.844 -13.617 1 93.06 69 PHE B O 1
ATOM 2695 N N . CYS B 1 70 ? -2.359 -16.688 -12.586 1 95.44 70 CYS B N 1
ATOM 2696 C CA . CYS B 1 70 ? -1.887 -16.297 -11.258 1 95.44 70 CYS B CA 1
ATOM 2697 C C . CYS B 1 70 ? -2.363 -17.297 -10.203 1 95.44 70 CYS B C 1
ATOM 2699 O O . CYS B 1 70 ? -3.551 -17.344 -9.875 1 95.44 70 CYS B O 1
ATOM 2701 N N . GLY B 1 71 ? -1.477 -18.016 -9.648 1 97.12 71 GLY B N 1
ATOM 2702 C CA . GLY B 1 71 ? -1.812 -19 -8.625 1 97.12 71 GLY B CA 1
ATOM 2703 C C . GLY B 1 71 ? -2.387 -18.375 -7.371 1 97.12 71 GLY B C 1
ATOM 2704 O O . GLY B 1 71 ? -3.336 -18.891 -6.785 1 97.12 71 GLY B O 1
ATOM 2705 N N . ASN B 1 72 ? -1.829 -17.266 -6.922 1 97.56 72 ASN B N 1
ATOM 2706 C CA . ASN B 1 72 ? -2.307 -16.562 -5.734 1 97.56 72 ASN B CA 1
ATOM 2707 C C . ASN B 1 72 ? -3.756 -16.109 -5.891 1 97.56 72 ASN B C 1
ATOM 2709 O O . ASN B 1 72 ? -4.559 -16.25 -4.969 1 97.56 72 ASN B O 1
ATOM 2713 N N . ALA B 1 73 ? -4.039 -15.609 -7.051 1 98.31 73 ALA B N 1
ATOM 2714 C CA . ALA B 1 73 ? -5.406 -15.164 -7.312 1 98.31 73 ALA B CA 1
ATOM 2715 C C . ALA B 1 73 ? -6.371 -16.344 -7.332 1 98.31 73 ALA B C 1
ATOM 2717 O O . ALA B 1 73 ? -7.52 -16.219 -6.906 1 98.31 73 ALA B O 1
ATOM 2718 N N . CYS B 1 74 ? -5.922 -17.438 -7.859 1 98.5 74 CYS B N 1
ATOM 2719 C CA . CYS B 1 74 ? -6.734 -18.641 -7.836 1 98.5 74 CYS B CA 1
ATOM 2720 C C . CYS B 1 74 ? -7.066 -19.047 -6.402 1 98.5 74 CYS B C 1
ATOM 2722 O O . CYS B 1 74 ? -8.219 -19.359 -6.094 1 98.5 74 CYS B O 1
ATOM 2724 N N . MET B 1 75 ? -6.066 -19.031 -5.57 1 98.56 75 MET B N 1
ATOM 2725 C CA . MET B 1 75 ? -6.297 -19.375 -4.168 1 98.56 75 MET B CA 1
ATOM 2726 C C . MET B 1 75 ? -7.289 -18.406 -3.531 1 98.56 75 MET B C 1
ATOM 2728 O O . MET B 1 75 ? -8.164 -18.812 -2.768 1 98.56 75 MET B O 1
ATOM 2732 N N . ALA B 1 76 ? -7.156 -17.172 -3.854 1 98.56 76 ALA B N 1
ATOM 2733 C CA . ALA B 1 76 ? -8.07 -16.156 -3.332 1 98.56 76 ALA B CA 1
ATOM 2734 C C . ALA B 1 76 ? -9.508 -16.438 -3.752 1 98.56 76 ALA B C 1
ATOM 2736 O O . ALA B 1 76 ? -10.422 -16.438 -2.918 1 98.56 76 ALA B O 1
ATOM 2737 N N . LEU B 1 77 ? -9.68 -16.703 -5.035 1 98.62 77 LEU B N 1
ATOM 2738 C CA . LEU B 1 77 ? -11.023 -16.969 -5.531 1 98.62 77 LEU B CA 1
ATOM 2739 C C . LEU B 1 77 ? -11.578 -18.25 -4.918 1 98.62 77 LEU B C 1
ATOM 2741 O O . LEU B 1 77 ? -12.75 -18.312 -4.543 1 98.62 77 LEU B O 1
ATOM 2745 N N . ALA B 1 78 ? -10.781 -19.234 -4.816 1 98.56 78 ALA B N 1
ATOM 2746 C CA . ALA B 1 78 ? -11.203 -20.484 -4.188 1 98.56 78 ALA B CA 1
ATOM 2747 C C . ALA B 1 78 ? -11.648 -20.266 -2.746 1 98.56 78 ALA B C 1
ATOM 2749 O O . ALA B 1 78 ? -12.672 -20.781 -2.312 1 98.56 78 ALA B O 1
ATOM 2750 N N . ALA B 1 79 ? -10.875 -19.5 -2.008 1 97.94 79 ALA B N 1
ATOM 2751 C CA . ALA B 1 79 ? -11.219 -19.172 -0.63 1 97.94 79 ALA B CA 1
ATOM 2752 C C . ALA B 1 79 ? -12.562 -18.438 -0.566 1 97.94 79 ALA B C 1
ATOM 2754 O O . ALA B 1 79 ? -13.383 -18.719 0.315 1 97.94 79 ALA B O 1
ATOM 2755 N N . LEU B 1 80 ? -12.742 -17.531 -1.465 1 97.88 80 LEU B N 1
ATOM 2756 C CA . LEU B 1 80 ? -13.992 -16.781 -1.517 1 97.88 80 LEU B CA 1
ATOM 2757 C C . LEU B 1 80 ? -15.18 -17.734 -1.724 1 97.88 80 LEU B C 1
ATOM 2759 O O . LEU B 1 80 ? -16.156 -17.656 -0.988 1 97.88 80 LEU B O 1
ATOM 2763 N N . ILE B 1 81 ? -15.078 -18.578 -2.732 1 97.75 81 ILE B N 1
ATOM 2764 C CA . ILE B 1 81 ? -16.156 -19.5 -3.064 1 97.75 81 ILE B CA 1
ATOM 2765 C C . ILE B 1 81 ? -16.422 -20.422 -1.87 1 97.75 81 ILE B C 1
ATOM 2767 O O . ILE B 1 81 ? -17.578 -20.641 -1.511 1 97.75 81 ILE B O 1
ATOM 2771 N N . ALA B 1 82 ? -15.383 -20.922 -1.265 1 97.38 82 ALA B N 1
ATOM 2772 C CA . ALA B 1 82 ? -15.539 -21.781 -0.09 1 97.38 82 ALA B CA 1
ATOM 2773 C C . ALA B 1 82 ? -16.25 -21.031 1.04 1 97.38 82 ALA B C 1
ATOM 2775 O O . ALA B 1 82 ? -17.125 -21.594 1.706 1 97.38 82 ALA B O 1
ATOM 2776 N N . SER B 1 83 ? -15.836 -19.844 1.296 1 95.19 83 SER B N 1
ATOM 2777 C CA . SER B 1 83 ? -16.453 -19.031 2.332 1 95.19 83 SER B CA 1
ATOM 2778 C C . SER B 1 83 ? -17.938 -18.812 2.066 1 95.19 83 SER B C 1
ATOM 2780 O O . SER B 1 83 ? -18.766 -18.984 2.969 1 95.19 83 SER B O 1
ATOM 2782 N N . GLU B 1 84 ? -18.25 -18.5 0.868 1 95.12 84 GLU B N 1
ATOM 2783 C CA . GLU B 1 84 ? -19.625 -18.219 0.492 1 95.12 84 GLU B CA 1
ATOM 2784 C C . GLU B 1 84 ? -20.484 -19.484 0.562 1 95.12 84 GLU B C 1
ATOM 2786 O O . GLU B 1 84 ? -21.688 -19.406 0.836 1 95.12 84 GLU B O 1
ATOM 2791 N N . LYS B 1 85 ? -19.875 -20.562 0.355 1 95.56 85 LYS B N 1
ATOM 2792 C CA . LYS B 1 85 ? -20.578 -21.844 0.439 1 95.56 85 LYS B CA 1
ATOM 2793 C C . LYS B 1 85 ? -20.656 -22.328 1.882 1 95.56 85 LYS B C 1
ATOM 2795 O O . LYS B 1 85 ? -21.234 -23.391 2.152 1 95.56 85 LYS B O 1
ATOM 2800 N N . GLY B 1 86 ? -20.016 -21.641 2.807 1 93.12 86 GLY B N 1
ATOM 2801 C CA . GLY B 1 86 ? -20.141 -21.938 4.227 1 93.12 86 GLY B CA 1
ATOM 2802 C C . GLY B 1 86 ? -19.203 -23.031 4.695 1 93.12 86 GLY B C 1
ATOM 2803 O O . GLY B 1 86 ? -19.562 -23.828 5.562 1 93.12 86 GLY B O 1
ATOM 2804 N N . LEU B 1 87 ? -18.062 -23.094 4.09 1 92.62 87 LEU B N 1
ATOM 2805 C CA . LEU B 1 87 ? -17.078 -24.062 4.539 1 92.62 87 LEU B CA 1
ATOM 2806 C C . LEU B 1 87 ? -16.797 -23.906 6.027 1 92.62 87 LEU B C 1
ATOM 2808 O O . LEU B 1 87 ? -16.484 -22.812 6.488 1 92.62 87 LEU B O 1
ATOM 2812 N N . ARG B 1 88 ? -17 -25.031 6.844 1 90.06 88 ARG B N 1
ATOM 2813 C CA . ARG B 1 88 ? -16.797 -25.016 8.289 1 90.06 88 ARG B CA 1
ATOM 2814 C C . ARG B 1 88 ? -15.344 -25.328 8.641 1 90.06 88 ARG B C 1
ATOM 2816 O O . ARG B 1 88 ? -14.617 -25.906 7.832 1 90.06 88 ARG B O 1
ATOM 2823 N N . PRO B 1 89 ? -14.875 -24.969 9.734 1 88.88 89 PRO B N 1
ATOM 2824 C CA . PRO B 1 89 ? -13.5 -25.281 10.141 1 88.88 89 PRO B CA 1
ATOM 2825 C C . PRO B 1 89 ? -13.172 -26.766 10.047 1 88.88 89 PRO B C 1
ATOM 2827 O O . PRO B 1 89 ? -14.016 -27.609 10.375 1 88.88 89 PRO B O 1
ATOM 2830 N N . THR B 1 90 ? -11.992 -27.062 9.516 1 86.12 90 THR B N 1
ATOM 2831 C CA . THR B 1 90 ? -11.414 -28.391 9.398 1 86.12 90 THR B CA 1
ATOM 2832 C C . THR B 1 90 ? -12.039 -29.156 8.242 1 86.12 90 THR B C 1
ATOM 2834 O O . THR B 1 90 ? -11.742 -30.328 8.031 1 86.12 90 THR B O 1
ATOM 2837 N N . GLU B 1 91 ? -12.938 -28.5 7.566 1 91.31 91 GLU B N 1
ATOM 2838 C CA . GLU B 1 91 ? -13.5 -29.125 6.371 1 91.31 91 GLU B CA 1
ATOM 2839 C C . GLU B 1 91 ? -12.648 -28.812 5.141 1 91.31 91 GLU B C 1
ATOM 2841 O O . GLU B 1 91 ? -11.961 -27.797 5.094 1 91.31 91 GLU B O 1
ATOM 2846 N N . LEU B 1 92 ? -12.758 -29.781 4.227 1 95.06 92 LEU B N 1
ATOM 2847 C CA . LEU B 1 92 ? -12.055 -29.656 2.955 1 95.06 92 LEU B CA 1
ATOM 2848 C C . LEU B 1 92 ? -13.039 -29.547 1.796 1 95.06 92 LEU B C 1
ATOM 2850 O O . LEU B 1 92 ? -14.062 -30.234 1.772 1 95.06 92 LEU B O 1
ATOM 2854 N N . MET B 1 93 ? -12.773 -28.609 0.892 1 97.31 93 MET B N 1
ATOM 2855 C CA . MET B 1 93 ? -13.609 -28.422 -0.287 1 97.31 93 MET B CA 1
ATOM 2856 C C . MET B 1 93 ? -12.766 -28.375 -1.557 1 97.31 93 MET B C 1
ATOM 2858 O O . MET B 1 93 ? -11.703 -27.766 -1.578 1 97.31 93 MET B O 1
ATOM 2862 N N . GLU B 1 94 ? -13.203 -29.078 -2.557 1 98 94 GLU B N 1
ATOM 2863 C CA . GLU B 1 94 ? -12.57 -29.031 -3.871 1 98 94 GLU B CA 1
ATOM 2864 C C . GLU B 1 94 ? -13.289 -28.047 -4.789 1 98 94 GLU B C 1
ATOM 2866 O O . GLU B 1 94 ? -14.523 -28.062 -4.875 1 98 94 GLU B O 1
ATOM 2871 N N . ILE B 1 95 ? -12.531 -27.219 -5.43 1 98.12 95 ILE B N 1
ATOM 2872 C CA . ILE B 1 95 ? -13.078 -26.203 -6.32 1 98.12 95 ILE B CA 1
ATOM 2873 C C . ILE B 1 95 ? -12.32 -26.219 -7.645 1 98.12 95 ILE B C 1
ATOM 2875 O O . ILE B 1 95 ? -11.086 -26.266 -7.66 1 98.12 95 ILE B O 1
ATOM 2879 N N . VAL B 1 96 ? -13.047 -26.219 -8.742 1 98.5 96 VAL B N 1
ATOM 2880 C CA . VAL B 1 96 ? -12.453 -26.172 -10.07 1 98.5 96 VAL B CA 1
ATOM 2881 C C . VAL B 1 96 ? -12.688 -24.797 -10.703 1 98.5 96 VAL B C 1
ATOM 2883 O O . VAL B 1 96 ? -13.812 -24.297 -10.703 1 98.5 96 VAL B O 1
ATOM 2886 N N . LEU B 1 97 ? -11.609 -24.219 -11.266 1 98.5 97 LEU B N 1
ATOM 2887 C CA . LEU B 1 97 ? -11.703 -22.875 -11.828 1 98.5 97 LEU B CA 1
ATOM 2888 C C . LEU B 1 97 ? -11.258 -22.875 -13.281 1 98.5 97 LEU B C 1
ATOM 2890 O O . LEU B 1 97 ? -10.398 -23.656 -13.68 1 98.5 97 LEU B O 1
ATOM 2894 N N . GLU B 1 98 ? -11.875 -22 -14.047 1 97.62 98 GLU B N 1
ATOM 2895 C CA . GLU B 1 98 ? -11.32 -21.484 -15.297 1 97.62 98 GLU B CA 1
ATOM 2896 C C . GLU B 1 98 ? -10.5 -20.219 -15.062 1 97.62 98 GLU B C 1
ATOM 2898 O O . GLU B 1 98 ? -10.93 -19.328 -14.336 1 97.62 98 GLU B O 1
ATOM 2903 N N . VAL B 1 99 ? -9.328 -20.25 -15.648 1 96.69 99 VAL B N 1
ATOM 2904 C CA . VAL B 1 99 ? -8.461 -19.109 -15.344 1 96.69 99 VAL B CA 1
ATOM 2905 C C . VAL B 1 99 ? -7.77 -18.641 -16.625 1 96.69 99 VAL B C 1
ATOM 2907 O O . VAL B 1 99 ? -7.395 -19.453 -17.469 1 96.69 99 VAL B O 1
ATOM 2910 N N . SER B 1 100 ? -7.637 -17.328 -16.75 1 94.12 100 SER B N 1
ATOM 2911 C CA . SER B 1 100 ? -6.855 -16.781 -17.844 1 94.12 100 SER B CA 1
ATOM 2912 C C . SER B 1 100 ? -5.418 -17.281 -17.812 1 94.12 100 SER B C 1
ATOM 2914 O O . SER B 1 100 ? -4.91 -17.641 -16.75 1 94.12 100 SER B O 1
ATOM 2916 N N . GLY B 1 101 ? -4.762 -17.312 -18.984 1 91.31 101 GLY B N 1
ATOM 2917 C CA . GLY B 1 101 ? -3.357 -17.672 -19.094 1 91.31 101 GLY B CA 1
ATOM 2918 C C . GLY B 1 101 ? -3.133 -19.172 -19.203 1 91.31 101 GLY B C 1
ATOM 2919 O O . GLY B 1 101 ? -1.991 -19.641 -19.266 1 91.31 101 GLY B O 1
ATOM 2920 N N . THR B 1 102 ? -4.215 -19.938 -19.109 1 91.88 102 THR B N 1
ATOM 2921 C CA . THR B 1 102 ? -4.113 -21.375 -19.297 1 91.88 102 THR B CA 1
ATOM 2922 C C . THR B 1 102 ? -5.395 -21.938 -19.922 1 91.88 102 THR B C 1
ATOM 2924 O O . THR B 1 102 ? -6.48 -21.391 -19.688 1 91.88 102 THR B O 1
ATOM 2927 N N . ASP B 1 103 ? -5.199 -23 -20.641 1 90.62 103 ASP B N 1
ATOM 2928 C CA . ASP B 1 103 ? -6.352 -23.641 -21.25 1 90.62 103 ASP B CA 1
ATOM 2929 C C . ASP B 1 103 ? -6.879 -24.781 -20.359 1 90.62 103 ASP B C 1
ATOM 2931 O O . ASP B 1 103 ? -7.961 -25.312 -20.609 1 90.62 103 ASP B O 1
ATOM 2935 N N . ASN B 1 104 ? -6.188 -25.062 -19.391 1 93 104 ASN B N 1
ATOM 2936 C CA . ASN B 1 104 ? -6.566 -26.156 -18.5 1 93 104 ASN B CA 1
ATOM 2937 C C . ASN B 1 104 ? -7.391 -25.656 -17.312 1 93 104 ASN B C 1
ATOM 2939 O O . ASN B 1 104 ? -7.23 -24.516 -16.875 1 93 104 ASN B O 1
ATOM 2943 N N . LEU B 1 105 ? -8.258 -26.516 -16.891 1 96.88 105 LEU B N 1
ATOM 2944 C CA . LEU B 1 105 ? -8.938 -26.219 -15.625 1 96.88 105 LEU B CA 1
ATOM 2945 C C . LEU B 1 105 ? -7.965 -26.281 -14.453 1 96.88 105 LEU B C 1
ATOM 2947 O O . LEU B 1 105 ? -7.031 -27.078 -14.453 1 96.88 105 LEU B O 1
ATOM 2951 N N . VAL B 1 106 ? -8.203 -25.438 -13.508 1 97.56 106 VAL B N 1
ATOM 2952 C CA . VAL B 1 106 ? -7.332 -25.359 -12.336 1 97.56 106 VAL B CA 1
ATOM 2953 C C . VAL B 1 106 ? -8.047 -25.969 -11.125 1 97.56 106 VAL B C 1
ATOM 2955 O O . VAL B 1 106 ? -9.102 -25.484 -10.711 1 97.56 106 VAL B O 1
ATOM 2958 N N . MET B 1 107 ? -7.457 -26.984 -10.602 1 98 107 MET B N 1
ATOM 2959 C CA . MET B 1 107 ? -8.008 -27.641 -9.43 1 98 107 MET B CA 1
ATOM 2960 C C . MET B 1 107 ? -7.5 -26.984 -8.148 1 98 107 MET B C 1
ATOM 2962 O O . MET B 1 107 ? -6.297 -26.766 -7.992 1 98 107 MET B O 1
ATOM 2966 N N . CYS B 1 108 ? -8.445 -26.719 -7.266 1 98.38 108 CYS B N 1
ATOM 2967 C CA . CYS B 1 108 ? -8.125 -26.141 -5.969 1 98.38 108 CYS B CA 1
ATOM 2968 C C . CYS B 1 108 ? -8.695 -26.984 -4.836 1 98.38 108 CYS B C 1
ATOM 2970 O O . CYS B 1 108 ? -9.75 -27.609 -4.984 1 98.38 108 CYS B O 1
ATOM 2972 N N . GLN B 1 109 ? -7.961 -27.016 -3.789 1 98.31 109 GLN B N 1
ATOM 2973 C CA . GLN B 1 109 ? -8.43 -27.547 -2.518 1 98.31 109 GLN B CA 1
ATOM 2974 C C . GLN B 1 109 ? -8.336 -26.516 -1.407 1 98.31 109 GLN B C 1
ATOM 2976 O O . GLN B 1 109 ? -7.301 -25.859 -1.241 1 98.31 109 GLN B O 1
ATOM 2981 N N . VAL B 1 110 ? -9.422 -26.344 -0.67 1 98.19 110 VAL B N 1
ATOM 2982 C CA . VAL B 1 110 ? -9.484 -25.312 0.359 1 98.19 110 VAL B CA 1
ATOM 2983 C C . VAL B 1 110 ? -9.828 -25.953 1.705 1 98.19 110 VAL B C 1
ATOM 2985 O O . VAL B 1 110 ? -10.75 -26.75 1.799 1 98.19 110 VAL B O 1
ATOM 2988 N N . GLU B 1 111 ? -9.047 -25.594 2.646 1 97 111 GLU B N 1
ATOM 2989 C CA . GLU B 1 111 ? -9.328 -25.922 4.039 1 97 111 GLU B CA 1
ATOM 2990 C C . GLU B 1 111 ? -9.453 -24.672 4.891 1 97 111 GLU B C 1
ATOM 2992 O O . GLU B 1 111 ? -8.672 -23.734 4.738 1 97 111 GLU B O 1
ATOM 2997 N N . ARG B 1 112 ? -10.398 -24.719 5.762 1 94 112 ARG B N 1
ATOM 2998 C CA . ARG B 1 112 ? -10.594 -23.547 6.609 1 94 112 ARG B CA 1
ATOM 2999 C C . ARG B 1 112 ? -10.016 -23.766 8 1 94 112 ARG B C 1
ATOM 3001 O O . ARG B 1 112 ? -10.203 -24.828 8.594 1 94 112 ARG B O 1
ATOM 3008 N N . THR B 1 113 ? -9.234 -22.812 8.406 1 86.81 113 THR B N 1
ATOM 3009 C CA . THR B 1 113 ? -8.844 -22.719 9.805 1 86.81 113 THR B CA 1
ATOM 3010 C C . THR B 1 113 ? -9.617 -21.594 10.508 1 86.81 113 THR B C 1
ATOM 3012 O O . THR B 1 113 ? -10.539 -21.016 9.93 1 86.81 113 THR B O 1
ATOM 3015 N N . LEU B 1 114 ? -9.414 -21.328 11.75 1 77.75 114 LEU B N 1
ATOM 3016 C CA . LEU B 1 114 ? -10.18 -20.344 12.508 1 77.75 114 LEU B CA 1
ATOM 3017 C C . LEU B 1 114 ? -10.133 -18.984 11.836 1 77.75 114 LEU B C 1
ATOM 3019 O O . LEU B 1 114 ? -11.164 -18.312 11.703 1 77.75 114 LEU B O 1
ATOM 3023 N N . ASP B 1 115 ? -9.07 -18.625 11.297 1 79.12 115 ASP B N 1
ATOM 3024 C CA . ASP B 1 115 ? -8.977 -17.219 10.906 1 79.12 115 ASP B CA 1
ATOM 3025 C C . ASP B 1 115 ? -8.523 -17.078 9.461 1 79.12 115 ASP B C 1
ATOM 3027 O O . ASP B 1 115 ? -8.406 -15.969 8.945 1 79.12 115 ASP B O 1
ATOM 3031 N N . GLU B 1 116 ? -8.289 -18.188 8.797 1 91.81 116 GLU B N 1
ATOM 3032 C CA . GLU B 1 116 ? -7.781 -18.109 7.434 1 91.81 116 GLU B CA 1
ATOM 3033 C C . GLU B 1 116 ? -8.07 -19.391 6.656 1 91.81 116 GLU B C 1
ATOM 3035 O O . GLU B 1 116 ? -8.742 -20.297 7.164 1 91.81 116 GLU B O 1
ATOM 3040 N N . PHE B 1 117 ? -7.77 -19.359 5.383 1 96.5 117 PHE B N 1
ATOM 3041 C CA . PHE B 1 117 ? -7.918 -20.5 4.48 1 96.5 117 PHE B CA 1
ATOM 3042 C C . PHE B 1 117 ? -6.555 -21.016 4.043 1 96.5 117 PHE B C 1
ATOM 3044 O O . PHE B 1 117 ? -5.641 -20.234 3.775 1 96.5 117 PHE B O 1
ATOM 3051 N N . HIS B 1 118 ? -6.477 -22.297 4.098 1 97.12 118 HIS B N 1
ATOM 3052 C CA . HIS B 1 118 ? -5.348 -22.969 3.459 1 97.12 118 HIS B CA 1
ATOM 3053 C C . HIS B 1 118 ? -5.738 -23.531 2.096 1 97.12 118 HIS B C 1
ATOM 3055 O O . HIS B 1 118 ? -6.68 -24.312 1.991 1 97.12 118 HIS B O 1
ATOM 3061 N N . CYS B 1 119 ? -4.988 -23.125 1.109 1 98.06 119 CYS B N 1
ATOM 3062 C CA . CYS B 1 119 ? -5.379 -23.469 -0.251 1 98.06 119 CYS B CA 1
ATOM 3063 C C . CYS B 1 119 ? -4.25 -24.188 -0.975 1 98.06 119 CYS B C 1
ATOM 3065 O O . CYS B 1 119 ? -3.078 -23.859 -0.804 1 98.06 119 CYS B O 1
ATOM 3067 N N . GLN B 1 120 ? -4.621 -25.109 -1.726 1 98.25 120 GLN B N 1
ATOM 3068 C CA . GLN B 1 120 ? -3.748 -25.781 -2.686 1 98.25 120 GLN B CA 1
ATOM 3069 C C . GLN B 1 120 ? -4.246 -25.578 -4.113 1 98.25 120 GLN B C 1
ATOM 3071 O O . GLN B 1 120 ? -5.441 -25.688 -4.383 1 98.25 120 GLN B O 1
ATOM 3076 N N . VAL B 1 121 ? -3.312 -25.281 -5.02 1 98.56 121 VAL B N 1
ATOM 3077 C CA . VAL B 1 121 ? -3.723 -25.031 -6.395 1 98.56 121 VAL B CA 1
ATOM 3078 C C . VAL B 1 121 ? -2.75 -25.703 -7.359 1 98.56 121 VAL B C 1
ATOM 3080 O O . VAL B 1 121 ? -1.545 -25.766 -7.098 1 98.56 121 VAL B O 1
ATOM 3083 N N . THR B 1 122 ? -3.309 -26.234 -8.469 1 97.94 122 THR B N 1
ATOM 3084 C CA . THR B 1 122 ? -2.48 -26.781 -9.531 1 97.94 122 THR B CA 1
ATOM 3085 C C . THR B 1 122 ? -1.843 -25.672 -10.359 1 97.94 122 THR B C 1
ATOM 3087 O O . THR B 1 122 ? -2.512 -24.703 -10.734 1 97.94 122 THR B O 1
ATOM 3090 N N . MET B 1 123 ? -0.587 -25.844 -10.617 1 97.44 123 MET B N 1
ATOM 3091 C CA . MET B 1 123 ? 0.175 -24.859 -11.375 1 97.44 123 MET B CA 1
ATOM 3092 C C . MET B 1 123 ? 0.52 -25.391 -12.766 1 97.44 123 MET B C 1
ATOM 3094 O O . MET B 1 123 ? 0.602 -26.594 -12.977 1 97.44 123 MET B O 1
ATOM 3098 N N . PRO B 1 124 ? 0.742 -24.438 -13.711 1 94.88 124 PRO B N 1
ATOM 3099 C CA . PRO B 1 124 ? 1.225 -24.875 -15.023 1 94.88 124 PRO B CA 1
ATOM 3100 C C . PRO B 1 124 ? 2.604 -25.531 -14.953 1 94.88 124 PRO B C 1
ATOM 3102 O O . PRO B 1 124 ? 3.42 -25.172 -14.102 1 94.88 124 PRO B O 1
ATOM 3105 N N . LEU B 1 125 ? 2.822 -26.453 -15.922 1 95.38 125 LEU B N 1
ATOM 3106 C CA . LEU B 1 125 ? 4.121 -27.094 -16.016 1 95.38 125 LEU B CA 1
ATOM 3107 C C . LEU B 1 125 ? 5.055 -26.312 -16.938 1 95.38 125 LEU B C 1
ATOM 3109 O O . LEU B 1 125 ? 4.617 -25.766 -17.953 1 95.38 125 LEU B O 1
ATOM 3113 N N . PRO B 1 126 ? 6.332 -26.219 -16.531 1 96.12 126 PRO B N 1
ATOM 3114 C CA . PRO B 1 126 ? 7.273 -25.609 -17.484 1 96.12 126 PRO B CA 1
ATOM 3115 C C . PRO B 1 126 ? 7.449 -26.438 -18.75 1 96.12 126 PRO B C 1
ATOM 3117 O O . PRO B 1 126 ? 7.309 -27.672 -18.719 1 96.12 126 PRO B O 1
ATOM 3120 N N . LYS B 1 127 ? 7.82 -25.75 -19.828 1 94.25 127 LYS B N 1
ATOM 3121 C CA . LYS B 1 127 ? 8.102 -26.406 -21.094 1 94.25 127 LYS B CA 1
ATOM 3122 C C . LYS B 1 127 ? 9.5 -27 -21.109 1 94.25 127 LYS B C 1
ATOM 3124 O O . LYS B 1 127 ? 9.734 -28.047 -21.719 1 94.25 127 LYS B O 1
ATOM 3129 N N . GLN B 1 128 ? 10.336 -26.281 -20.469 1 94.94 128 GLN B N 1
ATOM 3130 C CA . GLN B 1 128 ? 11.742 -26.688 -20.5 1 94.94 128 GLN B CA 1
ATOM 3131 C C . GLN B 1 128 ? 12.469 -26.203 -19.25 1 94.94 128 GLN B C 1
ATOM 3133 O O . GLN B 1 128 ? 12.219 -25.094 -18.75 1 94.94 128 GLN B O 1
ATOM 3138 N N . ILE B 1 129 ? 13.367 -27.078 -18.719 1 95.44 129 ILE B N 1
ATOM 3139 C CA . ILE B 1 129 ? 14.297 -26.719 -17.656 1 95.44 129 ILE B CA 1
ATOM 3140 C C . ILE B 1 129 ? 15.727 -26.969 -18.125 1 95.44 129 ILE B C 1
ATOM 3142 O O . ILE B 1 129 ? 16.047 -28.062 -18.609 1 95.44 129 ILE B O 1
ATOM 3146 N N . GLU B 1 130 ? 16.562 -25.953 -18.016 1 94.12 130 GLU B N 1
ATOM 3147 C CA . GLU B 1 130 ? 17.953 -26.125 -18.453 1 94.12 130 GLU B CA 1
ATOM 3148 C C . GLU B 1 130 ? 18.922 -25.406 -17.516 1 94.12 130 GLU B C 1
ATOM 3150 O O . GLU B 1 130 ? 18.531 -24.438 -16.844 1 94.12 130 GLU B O 1
ATOM 3155 N N . GLN B 1 131 ? 20.078 -25.938 -17.5 1 93.38 131 GLN B N 1
ATOM 3156 C CA . GLN B 1 131 ? 21.156 -25.328 -16.734 1 93.38 131 GLN B CA 1
ATOM 3157 C C . GLN B 1 131 ? 22.188 -24.688 -17.656 1 93.38 131 GLN B C 1
ATOM 3159 O O . GLN B 1 131 ? 22.562 -25.266 -18.672 1 93.38 131 GLN B O 1
ATOM 3164 N N . LYS B 1 132 ? 22.531 -23.422 -17.297 1 89.81 132 LYS B N 1
ATOM 3165 C CA . LYS B 1 132 ? 23.547 -22.703 -18.062 1 89.81 132 LYS B CA 1
ATOM 3166 C C . LYS B 1 132 ? 24.547 -22.031 -17.125 1 89.81 132 LYS B C 1
ATOM 3168 O O . LYS B 1 132 ? 24.172 -21.484 -16.094 1 89.81 132 LYS B O 1
ATOM 3173 N N . ILE B 1 133 ? 25.812 -22.109 -17.516 1 89.56 133 ILE B N 1
ATOM 3174 C CA . ILE B 1 133 ? 26.859 -21.359 -16.812 1 89.56 133 ILE B CA 1
ATOM 3175 C C . ILE B 1 133 ? 27.219 -20.109 -17.594 1 89.56 133 ILE B C 1
ATOM 3177 O O . ILE B 1 133 ? 27.594 -20.188 -18.766 1 89.56 133 ILE B O 1
ATOM 3181 N N . VAL B 1 134 ? 27.062 -19.016 -16.938 1 82.38 134 VAL B N 1
ATOM 3182 C CA . VAL B 1 134 ? 27.328 -17.766 -17.625 1 82.38 134 VAL B CA 1
ATOM 3183 C C . VAL B 1 134 ? 28.391 -16.969 -16.859 1 82.38 134 VAL B C 1
ATOM 3185 O O . VAL B 1 134 ? 28.453 -17.047 -15.625 1 82.38 134 VAL B O 1
ATOM 3188 N N . LYS B 1 135 ? 29.312 -16.328 -17.656 1 80.94 135 LYS B N 1
ATOM 3189 C CA . LYS B 1 135 ? 30.25 -15.391 -17.062 1 80.94 135 LYS B CA 1
ATOM 3190 C C . LYS B 1 135 ? 29.625 -14 -16.938 1 80.94 135 LYS B C 1
ATOM 3192 O O . LYS B 1 135 ? 29.219 -13.414 -17.938 1 80.94 135 LYS B O 1
ATOM 3197 N N . TYR B 1 136 ? 29.344 -13.562 -15.766 1 76.69 136 TYR B N 1
ATOM 3198 C CA . TYR B 1 136 ? 28.734 -12.258 -15.516 1 76.69 136 TYR B CA 1
ATOM 3199 C C . TYR B 1 136 ? 29.484 -11.5 -14.43 1 76.69 136 TYR B C 1
ATOM 3201 O O . TYR B 1 136 ? 29.75 -12.039 -13.352 1 76.69 136 TYR B O 1
ATOM 3209 N N . ASP B 1 137 ? 29.812 -10.242 -14.695 1 72.12 137 ASP B N 1
ATOM 3210 C CA . ASP B 1 137 ? 30.531 -9.367 -13.781 1 72.12 137 ASP B CA 1
ATOM 3211 C C . ASP B 1 137 ? 31.781 -10.055 -13.25 1 72.12 137 ASP B C 1
ATOM 3213 O O . ASP B 1 137 ? 32 -10.102 -12.039 1 72.12 137 ASP B O 1
ATOM 3217 N N . GLY B 1 138 ? 32.5 -10.773 -14.047 1 73.38 138 GLY B N 1
ATOM 3218 C CA . GLY B 1 138 ? 33.812 -11.359 -13.727 1 73.38 138 GLY B CA 1
ATOM 3219 C C . GLY B 1 138 ? 33.688 -12.688 -12.992 1 73.38 138 GLY B C 1
ATOM 3220 O O . GLY B 1 138 ? 34.719 -13.289 -12.641 1 73.38 138 GLY B O 1
ATOM 3221 N N . SER B 1 139 ? 32.438 -13.039 -12.773 1 79.5 139 SER B N 1
ATOM 3222 C CA . SER B 1 139 ? 32.281 -14.305 -12.062 1 79.5 139 SER B CA 1
ATOM 3223 C C . SER B 1 139 ? 31.375 -15.258 -12.852 1 79.5 139 SER B C 1
ATOM 3225 O O . SER B 1 139 ? 30.578 -14.828 -13.688 1 79.5 139 SER B O 1
ATOM 3227 N N . GLU B 1 140 ? 31.734 -16.531 -12.656 1 84.5 140 GLU B N 1
ATOM 3228 C CA . GLU B 1 140 ? 30.859 -17.547 -13.242 1 84.5 140 GLU B CA 1
ATOM 3229 C C . GLU B 1 140 ? 29.609 -17.75 -12.398 1 84.5 140 GLU B C 1
ATOM 3231 O O . GLU B 1 140 ? 29.688 -17.828 -11.172 1 84.5 140 GLU B O 1
ATOM 3236 N N . MET B 1 141 ? 28.5 -17.688 -13.109 1 86.44 141 MET B N 1
ATOM 3237 C CA . MET B 1 141 ? 27.219 -17.891 -12.43 1 86.44 141 MET B CA 1
ATOM 3238 C C . MET B 1 141 ? 26.469 -19.078 -13.008 1 86.44 141 MET B C 1
ATOM 3240 O O . MET B 1 141 ? 26.391 -19.234 -14.227 1 86.44 141 MET B O 1
ATOM 3244 N N . ASN B 1 142 ? 26.094 -19.969 -12.133 1 90.75 142 ASN B N 1
ATOM 3245 C CA . ASN B 1 142 ? 25.25 -21.094 -12.516 1 90.75 142 ASN B CA 1
ATOM 3246 C C . ASN B 1 142 ? 23.766 -20.703 -12.539 1 90.75 142 ASN B C 1
ATOM 3248 O O . ASN B 1 142 ? 23.188 -20.406 -11.5 1 90.75 142 ASN B O 1
ATOM 3252 N N . LEU B 1 143 ? 23.172 -20.688 -13.727 1 92.75 143 LEU B N 1
ATOM 3253 C CA . LEU B 1 143 ? 21.781 -20.297 -13.914 1 92.75 143 LEU B CA 1
ATOM 3254 C C . LEU B 1 143 ? 20.906 -21.5 -14.258 1 92.75 143 LEU B C 1
ATOM 3256 O O . LEU B 1 143 ? 21.281 -22.312 -15.109 1 92.75 143 LEU B O 1
ATOM 3260 N N . ILE B 1 144 ? 19.844 -21.656 -13.539 1 95.81 144 ILE B N 1
ATOM 3261 C CA . ILE B 1 144 ? 18.812 -22.609 -13.938 1 95.81 144 ILE B CA 1
ATOM 3262 C C . ILE B 1 144 ? 17.656 -21.875 -14.617 1 95.81 144 ILE B C 1
ATOM 3264 O O . ILE B 1 144 ? 17 -21.047 -14 1 95.81 144 ILE B O 1
ATOM 3268 N N . ILE B 1 145 ? 17.406 -22.203 -15.844 1 94.38 145 ILE B N 1
ATOM 3269 C CA . ILE B 1 145 ? 16.375 -21.531 -16.625 1 94.38 145 ILE B CA 1
ATOM 3270 C C . ILE B 1 145 ? 15.133 -22.406 -16.688 1 94.38 145 ILE B C 1
ATOM 3272 O O . ILE B 1 145 ? 15.188 -23.547 -17.172 1 94.38 145 ILE B O 1
ATOM 3276 N N . VAL B 1 146 ? 14.078 -21.938 -16.141 1 96.38 146 VAL B N 1
ATOM 3277 C CA . VAL B 1 146 ? 12.773 -22.594 -16.219 1 96.38 146 VAL B CA 1
ATOM 3278 C C . VAL B 1 146 ? 11.875 -21.828 -17.188 1 96.38 146 VAL B C 1
ATOM 3280 O O . VAL B 1 146 ? 11.422 -20.719 -16.875 1 96.38 146 VAL B O 1
ATOM 3283 N N . ARG B 1 147 ? 11.492 -22.453 -18.312 1 94.19 147 ARG B N 1
ATOM 3284 C CA . ARG B 1 147 ? 10.797 -21.766 -19.391 1 94.19 147 ARG B CA 1
ATOM 3285 C C . ARG B 1 147 ? 9.32 -22.172 -19.422 1 94.19 147 ARG B C 1
ATOM 3287 O O . ARG B 1 147 ? 9 -23.359 -19.453 1 94.19 147 ARG B O 1
ATOM 3294 N N . TYR B 1 148 ? 8.531 -21.234 -19.328 1 92.69 148 TYR B N 1
ATOM 3295 C CA . TYR B 1 148 ? 7.102 -21.406 -19.547 1 92.69 148 TYR B CA 1
ATOM 3296 C C . TYR B 1 148 ? 6.68 -20.828 -20.891 1 92.69 148 TYR B C 1
ATOM 3298 O O . TYR B 1 148 ? 7.516 -20.312 -21.641 1 92.69 148 TYR B O 1
ATOM 3306 N N . GLN B 1 149 ? 5.441 -21 -21.203 1 84.44 149 GLN B N 1
ATOM 3307 C CA . GLN B 1 149 ? 4.953 -20.531 -22.5 1 84.44 149 GLN B CA 1
ATOM 3308 C C . GLN B 1 149 ? 5.09 -19.016 -22.625 1 84.44 149 GLN B C 1
ATOM 3310 O O . GLN B 1 149 ? 5.52 -18.5 -23.656 1 84.44 149 GLN B O 1
ATOM 3315 N N . GLU B 1 150 ? 4.781 -18.25 -21.531 1 83.06 150 GLU B N 1
ATOM 3316 C CA . GLU B 1 150 ? 4.672 -16.797 -21.656 1 83.06 150 GLU B CA 1
ATOM 3317 C C . GLU B 1 150 ? 5.723 -16.094 -20.797 1 83.06 150 GLU B C 1
ATOM 3319 O O . GLU B 1 150 ? 5.816 -14.859 -20.812 1 83.06 150 GLU B O 1
ATOM 3324 N N . PHE B 1 151 ? 6.461 -16.844 -20.062 1 90.06 151 PHE B N 1
ATOM 3325 C CA . PHE B 1 151 ? 7.438 -16.203 -19.188 1 90.06 151 PHE B CA 1
ATOM 3326 C C . PHE B 1 151 ? 8.57 -17.172 -18.844 1 90.06 151 PHE B C 1
ATOM 3328 O O . PHE B 1 151 ? 8.492 -18.359 -19.156 1 90.06 151 PHE B O 1
ATOM 3335 N N . ILE B 1 152 ? 9.664 -16.594 -18.266 1 93.75 152 ILE B N 1
ATOM 3336 C CA . ILE B 1 152 ? 10.836 -17.375 -17.875 1 93.75 152 ILE B CA 1
ATOM 3337 C C . ILE B 1 152 ? 11.211 -17.062 -16.422 1 93.75 152 ILE B C 1
ATOM 3339 O O . ILE B 1 152 ? 11.102 -15.914 -15.992 1 93.75 152 ILE B O 1
ATOM 3343 N N . HIS B 1 153 ? 11.539 -18.062 -15.711 1 96.81 153 HIS B N 1
ATOM 3344 C CA . HIS B 1 153 ? 12.148 -17.922 -14.398 1 96.81 153 HIS B CA 1
ATOM 3345 C C . HIS B 1 153 ? 13.594 -18.406 -14.398 1 96.81 153 HIS B C 1
ATOM 3347 O O . HIS B 1 153 ? 13.906 -19.422 -15.008 1 96.81 153 HIS B O 1
ATOM 3353 N N . ILE B 1 154 ? 14.438 -17.641 -13.758 1 96.44 154 ILE B N 1
ATOM 3354 C CA . ILE B 1 154 ? 15.828 -18.031 -13.562 1 96.44 154 ILE B CA 1
ATOM 3355 C C . ILE B 1 154 ? 16.094 -18.266 -12.078 1 96.44 154 ILE B C 1
ATOM 3357 O O . ILE B 1 154 ? 15.953 -17.344 -11.266 1 96.44 154 ILE B O 1
ATOM 3361 N N . VAL B 1 155 ? 16.5 -19.438 -11.789 1 97.75 155 VAL B N 1
ATOM 3362 C CA . VAL B 1 155 ? 16.844 -19.766 -10.406 1 97.75 155 VAL B CA 1
ATOM 3363 C C . VAL B 1 155 ? 18.344 -19.609 -10.203 1 97.75 155 VAL B C 1
ATOM 3365 O O . VAL B 1 155 ? 19.141 -20.156 -10.977 1 97.75 155 VAL B O 1
ATOM 3368 N N . ILE B 1 156 ? 18.703 -18.859 -9.195 1 96.31 156 ILE B N 1
ATOM 3369 C CA . ILE B 1 156 ? 20.109 -18.688 -8.812 1 96.31 156 ILE B CA 1
ATOM 3370 C C . ILE B 1 156 ? 20.297 -19.031 -7.34 1 96.31 156 ILE B C 1
ATOM 3372 O O . ILE B 1 156 ? 19.703 -18.391 -6.465 1 96.31 156 ILE B O 1
ATOM 3376 N N . GLU B 1 157 ? 21.109 -20.016 -7.07 1 96.31 157 GLU B N 1
ATOM 3377 C CA . GLU B 1 157 ? 21.422 -20.344 -5.684 1 96.31 157 GLU B CA 1
ATOM 3378 C C . GLU B 1 157 ? 22.453 -19.375 -5.105 1 96.31 157 GLU B C 1
ATOM 3380 O O . GLU B 1 157 ? 23.484 -19.109 -5.719 1 96.31 157 GLU B O 1
ATOM 3385 N N . VAL B 1 158 ? 22.094 -18.828 -3.938 1 96.38 158 VAL B N 1
ATOM 3386 C CA . VAL B 1 158 ? 22.953 -17.844 -3.309 1 96.38 158 VAL B CA 1
ATOM 3387 C C . VAL B 1 158 ? 23.078 -18.125 -1.813 1 96.38 158 VAL B C 1
ATOM 3389 O O . VAL B 1 158 ? 22.266 -18.875 -1.255 1 96.38 158 VAL B O 1
ATOM 3392 N N . ASP B 1 159 ? 24.109 -17.453 -1.22 1 95.19 159 ASP B N 1
ATOM 3393 C CA . ASP B 1 159 ? 24.312 -17.656 0.212 1 95.19 159 ASP B CA 1
ATOM 3394 C C . ASP B 1 159 ? 23.547 -16.609 1.025 1 95.19 159 ASP B C 1
ATOM 3396 O O . ASP B 1 159 ? 23.25 -16.844 2.201 1 95.19 159 ASP B O 1
ATOM 3400 N N . ASP B 1 160 ? 23.281 -15.492 0.345 1 94.81 160 ASP B N 1
ATOM 3401 C CA . ASP B 1 160 ? 22.531 -14.445 1.049 1 94.81 160 ASP B CA 1
ATOM 3402 C C . ASP B 1 160 ? 21.844 -13.5 0.065 1 94.81 160 ASP B C 1
ATOM 3404 O O . ASP B 1 160 ? 22.125 -13.539 -1.136 1 94.81 160 ASP B O 1
ATOM 3408 N N . PHE B 1 161 ? 20.891 -12.688 0.667 1 96.75 161 PHE B N 1
ATOM 3409 C CA . PHE B 1 161 ? 20.141 -11.742 -0.145 1 96.75 161 PHE B CA 1
ATOM 3410 C C . PHE B 1 161 ? 20.656 -10.32 0.06 1 96.75 161 PHE B C 1
ATOM 3412 O O . PHE B 1 161 ? 19.859 -9.375 0.153 1 96.75 161 PHE B O 1
ATOM 3419 N N . ASN B 1 162 ? 21.891 -10.07 0.236 1 95.38 162 ASN B N 1
ATOM 3420 C CA . ASN B 1 162 ? 22.375 -8.727 0.542 1 95.38 162 ASN B CA 1
ATOM 3421 C C . ASN B 1 162 ? 22.234 -7.793 -0.655 1 95.38 162 ASN B C 1
ATOM 3423 O O . ASN B 1 162 ? 21.812 -8.219 -1.731 1 95.38 162 ASN B O 1
ATOM 3427 N N . LYS B 1 163 ? 22.531 -6.562 -0.494 1 93.25 163 LYS B N 1
ATOM 3428 C CA . LYS B 1 163 ? 22.328 -5.508 -1.482 1 93.25 163 LYS B CA 1
ATOM 3429 C C . LYS B 1 163 ? 23.078 -5.809 -2.777 1 93.25 163 LYS B C 1
ATOM 3431 O O . LYS B 1 163 ? 22.531 -5.605 -3.871 1 93.25 163 LYS B O 1
ATOM 3436 N N . ILE B 1 164 ? 24.234 -6.301 -2.709 1 90.81 164 ILE B N 1
ATOM 3437 C CA . ILE B 1 164 ? 25.062 -6.574 -3.873 1 90.81 164 ILE B CA 1
ATOM 3438 C C . ILE B 1 164 ? 24.422 -7.668 -4.723 1 90.81 164 ILE B C 1
ATOM 3440 O O . ILE B 1 164 ? 24.312 -7.531 -5.945 1 90.81 164 ILE B O 1
ATOM 3444 N N . VAL B 1 165 ? 24.047 -8.734 -4.059 1 93.69 165 VAL B N 1
ATOM 3445 C CA . VAL B 1 165 ? 23.406 -9.852 -4.738 1 93.69 165 VAL B CA 1
ATOM 3446 C C . VAL B 1 165 ? 22.109 -9.383 -5.406 1 93.69 165 VAL B C 1
ATOM 3448 O O . VAL B 1 165 ? 21.844 -9.734 -6.559 1 93.69 165 VAL B O 1
ATOM 3451 N N . ARG B 1 166 ? 21.344 -8.57 -4.723 1 95.94 166 ARG B N 1
ATOM 3452 C CA . ARG B 1 166 ? 20.078 -8.062 -5.25 1 95.94 166 ARG B CA 1
ATOM 3453 C C . ARG B 1 166 ? 20.312 -7.156 -6.453 1 95.94 166 ARG B C 1
ATOM 3455 O O . ARG B 1 166 ? 19.594 -7.23 -7.445 1 95.94 166 ARG B O 1
ATOM 3462 N N . GLU B 1 167 ? 21.281 -6.336 -6.379 1 92.75 167 GLU B N 1
ATOM 3463 C CA . GLU B 1 167 ? 21.594 -5.438 -7.488 1 92.75 167 GLU B CA 1
ATOM 3464 C C . GLU B 1 167 ? 22.031 -6.223 -8.719 1 92.75 167 GLU B C 1
ATOM 3466 O O . GLU B 1 167 ? 21.688 -5.863 -9.844 1 92.75 167 GLU B O 1
ATOM 3471 N N . LYS B 1 168 ? 22.781 -7.23 -8.484 1 91.75 168 LYS B N 1
ATOM 3472 C CA . LYS B 1 168 ? 23.219 -8.094 -9.586 1 91.75 168 LYS B CA 1
ATOM 3473 C C . LYS B 1 168 ? 22.016 -8.766 -10.25 1 91.75 168 LYS B C 1
ATOM 3475 O O . LYS B 1 168 ? 21.953 -8.859 -11.484 1 91.75 168 LYS B O 1
ATOM 3480 N N . ALA B 1 169 ? 21.141 -9.25 -9.43 1 94.88 169 ALA B N 1
ATOM 3481 C CA . ALA B 1 169 ? 19.922 -9.867 -9.953 1 94.88 169 ALA B CA 1
ATOM 3482 C C . ALA B 1 169 ? 19.125 -8.883 -10.812 1 94.88 169 ALA B C 1
ATOM 3484 O O . ALA B 1 169 ? 18.641 -9.242 -11.883 1 94.88 169 ALA B O 1
ATOM 3485 N N . GLN B 1 170 ? 19.016 -7.676 -10.352 1 94.94 170 GLN B N 1
ATOM 3486 C CA . GLN B 1 170 ? 18.281 -6.645 -11.078 1 94.94 170 GLN B CA 1
ATOM 3487 C C . GLN B 1 170 ? 18.953 -6.336 -12.414 1 94.94 170 GLN B C 1
ATOM 3489 O O . GLN B 1 170 ? 18.281 -6.191 -13.438 1 94.94 170 GLN B O 1
ATOM 3494 N N . SER B 1 171 ? 20.234 -6.258 -12.383 1 90.69 171 SER B N 1
ATOM 3495 C CA . SER B 1 171 ? 20.984 -6.012 -13.609 1 90.69 171 SER B CA 1
ATOM 3496 C C . SER B 1 171 ? 20.812 -7.156 -14.602 1 90.69 171 SER B C 1
ATOM 3498 O O . SER B 1 171 ? 20.656 -6.926 -15.805 1 90.69 171 SER B O 1
ATOM 3500 N N . LEU B 1 172 ? 20.859 -8.297 -14.125 1 89.75 172 LEU B N 1
ATOM 3501 C CA . LEU B 1 172 ? 20.672 -9.469 -14.969 1 89.75 172 LEU B CA 1
ATOM 3502 C C . LEU B 1 172 ? 19.281 -9.484 -15.594 1 89.75 172 LEU B C 1
ATOM 3504 O O . LEU B 1 172 ? 19.125 -9.773 -16.781 1 89.75 172 LEU B O 1
ATOM 3508 N N . ALA B 1 173 ? 18.25 -9.211 -14.766 1 92 173 ALA B N 1
ATOM 3509 C CA . ALA B 1 173 ? 16.875 -9.164 -15.266 1 92 173 ALA B CA 1
ATOM 3510 C C . ALA B 1 173 ? 16.75 -8.18 -16.422 1 92 173 ALA B C 1
ATOM 3512 O O . ALA B 1 173 ? 16.141 -8.484 -17.453 1 92 173 ALA B O 1
ATOM 3513 N N . LYS B 1 174 ? 17.344 -7.055 -16.266 1 88.25 174 LYS B N 1
ATOM 3514 C CA . LYS B 1 174 ? 17.297 -6.031 -17.312 1 88.25 174 LYS B CA 1
ATOM 3515 C C . LYS B 1 174 ? 18 -6.5 -18.578 1 88.25 174 LYS B C 1
ATOM 3517 O O . LYS B 1 174 ? 17.484 -6.305 -19.688 1 88.25 174 LYS B O 1
ATOM 3522 N N . LEU B 1 175 ? 19.156 -7.09 -18.422 1 84.44 175 LEU B N 1
ATOM 3523 C CA . LEU B 1 175 ? 19.906 -7.602 -19.562 1 84.44 175 LEU B CA 1
ATOM 3524 C C . LEU B 1 175 ? 19.109 -8.648 -20.312 1 84.44 175 LEU B C 1
ATOM 3526 O O . LEU B 1 175 ? 19 -8.594 -21.547 1 84.44 175 LEU B O 1
ATOM 3530 N N . LEU B 1 176 ? 18.469 -9.531 -19.609 1 84.69 176 LEU B N 1
ATOM 3531 C CA . LEU B 1 176 ? 17.703 -10.609 -20.219 1 84.69 176 LEU B CA 1
ATOM 3532 C C . LEU B 1 176 ? 16.422 -10.078 -20.859 1 84.69 176 LEU B C 1
ATOM 3534 O O . LEU B 1 176 ? 15.953 -10.617 -21.859 1 84.69 176 LEU B O 1
ATOM 3538 N N . GLY B 1 177 ? 15.859 -9.102 -20.203 1 81.75 177 GLY B N 1
ATOM 3539 C CA . GLY B 1 177 ? 14.672 -8.469 -20.766 1 81.75 177 GLY B CA 1
ATOM 3540 C C . GLY B 1 177 ? 14.891 -7.898 -22.141 1 81.75 177 GLY B C 1
ATOM 3541 O O . GLY B 1 177 ? 14.008 -7.977 -23 1 81.75 177 GLY B O 1
ATOM 3542 N N . VAL B 1 178 ? 16.031 -7.434 -22.375 1 75.75 178 VAL B N 1
ATOM 3543 C CA . VAL B 1 178 ? 16.375 -6.836 -23.672 1 75.75 178 VAL B CA 1
ATOM 3544 C C . VAL B 1 178 ? 16.688 -7.93 -24.672 1 75.75 178 VAL B C 1
ATOM 3546 O O . VAL B 1 178 ? 16.406 -7.785 -25.875 1 75.75 178 VAL B O 1
ATOM 3549 N N . THR B 1 179 ? 17.109 -9.078 -24.25 1 75.31 179 THR B N 1
ATOM 3550 C CA . THR B 1 179 ? 17.672 -10.07 -25.156 1 75.31 179 THR B CA 1
ATOM 3551 C C . THR B 1 179 ? 16.625 -11.141 -25.484 1 75.31 179 THR B C 1
ATOM 3553 O O . THR B 1 179 ? 16.594 -11.656 -26.609 1 75.31 179 THR B O 1
ATOM 3556 N N . LEU B 1 180 ? 15.805 -11.586 -24.578 1 76.56 180 LEU B N 1
ATOM 3557 C CA . LEU B 1 180 ? 14.961 -12.766 -24.75 1 76.56 180 LEU B CA 1
ATOM 3558 C C . LEU B 1 180 ? 13.586 -12.383 -25.297 1 76.56 180 LEU B C 1
ATOM 3560 O O . LEU B 1 180 ? 12.867 -13.234 -25.828 1 76.56 180 LEU B O 1
ATOM 3564 N N . GLY B 1 181 ? 13.266 -11.141 -25.312 1 72.12 181 GLY B N 1
ATOM 3565 C CA . GLY B 1 181 ? 11.969 -10.719 -25.828 1 72.12 181 GLY B CA 1
ATOM 3566 C C . GLY B 1 181 ? 10.805 -11.344 -25.078 1 72.12 181 GLY B C 1
ATOM 3567 O O . GLY B 1 181 ? 9.789 -11.695 -25.688 1 72.12 181 GLY B O 1
ATOM 3568 N N . THR B 1 182 ? 10.867 -11.703 -23.922 1 78.75 182 THR B N 1
ATOM 3569 C CA . THR B 1 182 ? 9.797 -12.297 -23.125 1 78.75 182 THR B CA 1
ATOM 3570 C C . THR B 1 182 ? 8.977 -11.219 -22.422 1 78.75 182 THR B C 1
ATOM 3572 O O . THR B 1 182 ? 9.438 -10.086 -22.266 1 78.75 182 THR B O 1
ATOM 3575 N N . ASN B 1 183 ? 7.785 -11.625 -22.031 1 81.5 183 ASN B N 1
ATOM 3576 C CA . ASN B 1 183 ? 6.855 -10.688 -21.406 1 81.5 183 ASN B CA 1
ATOM 3577 C C . ASN B 1 183 ? 7.129 -10.523 -19.922 1 81.5 183 ASN B C 1
ATOM 3579 O O . ASN B 1 183 ? 6.781 -9.5 -19.328 1 81.5 183 ASN B O 1
ATOM 3583 N N . LEU B 1 184 ? 7.758 -11.508 -19.344 1 89.88 184 LEU B N 1
ATOM 3584 C CA . LEU B 1 184 ? 8.008 -11.492 -17.906 1 89.88 184 LEU B CA 1
ATOM 3585 C C . LEU B 1 184 ? 9.219 -12.336 -17.547 1 89.88 184 LEU B C 1
ATOM 3587 O O . LEU B 1 184 ? 9.359 -13.461 -18.031 1 89.88 184 LEU B O 1
ATOM 3591 N N . ILE B 1 185 ? 10.125 -11.742 -16.812 1 93.19 185 ILE B N 1
ATOM 3592 C CA . ILE B 1 185 ? 11.312 -12.438 -16.344 1 93.19 185 ILE B CA 1
ATOM 3593 C C . ILE B 1 185 ? 11.328 -12.453 -14.812 1 93.19 185 ILE B C 1
ATOM 3595 O O . ILE B 1 185 ? 11.195 -11.398 -14.172 1 93.19 185 ILE B O 1
ATOM 3599 N N . GLY B 1 186 ? 11.453 -13.633 -14.273 1 96.31 186 GLY B N 1
ATOM 3600 C CA . GLY B 1 186 ? 11.633 -13.766 -12.844 1 96.31 186 GLY B CA 1
ATOM 3601 C C . GLY B 1 186 ? 13.016 -14.266 -12.461 1 96.31 186 GLY B C 1
ATOM 3602 O O . GLY B 1 186 ? 13.461 -15.312 -12.938 1 96.31 186 GLY B O 1
ATOM 3603 N N . ILE B 1 187 ? 13.734 -13.453 -11.688 1 97.38 187 ILE B N 1
ATOM 3604 C CA . ILE B 1 187 ? 14.969 -13.93 -11.07 1 97.38 187 ILE B CA 1
ATOM 3605 C C . ILE B 1 187 ? 14.68 -14.43 -9.656 1 97.38 187 ILE B C 1
ATOM 3607 O O . ILE B 1 187 ? 14.266 -13.656 -8.789 1 97.38 187 ILE B O 1
ATOM 3611 N N . LEU B 1 188 ? 14.898 -15.688 -9.477 1 98.5 188 LEU B N 1
ATOM 3612 C CA . LEU B 1 188 ? 14.602 -16.344 -8.211 1 98.5 188 LEU B CA 1
ATOM 3613 C C . LEU B 1 188 ? 15.875 -16.641 -7.43 1 98.5 188 LEU B C 1
ATOM 3615 O O . LEU B 1 188 ? 16.531 -17.656 -7.664 1 98.5 188 LEU B O 1
ATOM 3619 N N . LEU B 1 189 ? 16.219 -15.742 -6.469 1 98.44 189 LEU B N 1
ATOM 3620 C CA . LEU B 1 189 ? 17.344 -16.031 -5.582 1 98.44 189 LEU B CA 1
ATOM 3621 C C . LEU B 1 189 ? 16.969 -17.047 -4.523 1 98.44 189 LEU B C 1
ATOM 3623 O O . LEU B 1 189 ? 16 -16.844 -3.771 1 98.44 189 LEU B O 1
ATOM 3627 N N . TYR B 1 190 ? 17.75 -18.141 -4.48 1 98.44 190 TYR B N 1
ATOM 3628 C CA . TYR B 1 190 ? 17.375 -19.266 -3.629 1 98.44 190 TYR B CA 1
ATOM 3629 C C . TYR B 1 190 ? 18.5 -19.609 -2.662 1 98.44 190 TYR B C 1
ATOM 3631 O O . TYR B 1 190 ? 19.625 -19.906 -3.086 1 98.44 190 TYR B O 1
ATOM 3639 N N . LYS B 1 191 ? 18.156 -19.469 -1.39 1 98.19 191 LYS B N 1
ATOM 3640 C CA . LYS B 1 191 ? 19.031 -20 -0.349 1 98.19 191 LYS B CA 1
ATOM 3641 C C . LYS B 1 191 ? 18.672 -21.453 -0.019 1 98.19 191 LYS B C 1
ATOM 3643 O O . LYS B 1 191 ? 17.734 -21.703 0.733 1 98.19 191 LYS B O 1
ATOM 3648 N N . SER B 1 192 ? 19.484 -22.359 -0.463 1 95.69 192 SER B N 1
ATOM 3649 C CA . SER B 1 192 ? 19.156 -23.781 -0.356 1 95.69 192 SER B CA 1
ATOM 3650 C C . SER B 1 192 ? 19.281 -24.266 1.084 1 95.69 192 SER B C 1
ATOM 3652 O O . SER B 1 192 ? 18.516 -25.141 1.515 1 95.69 192 SER B O 1
ATOM 3654 N N . ASN B 1 193 ? 20.125 -23.688 1.876 1 95.62 193 ASN B N 1
ATOM 3655 C CA . ASN B 1 193 ? 20.375 -24.156 3.238 1 95.62 193 ASN B CA 1
ATOM 3656 C C . ASN B 1 193 ? 19.188 -23.844 4.16 1 95.62 193 ASN B C 1
ATOM 3658 O O . ASN B 1 193 ? 18.953 -24.562 5.125 1 95.62 193 ASN B O 1
ATOM 3662 N N . THR B 1 194 ? 18.484 -22.812 3.85 1 97.12 194 THR B N 1
ATOM 3663 C CA . THR B 1 194 ? 17.406 -22.391 4.73 1 97.12 194 THR B CA 1
ATOM 3664 C C . THR B 1 194 ? 16.062 -22.453 3.998 1 97.12 194 THR B C 1
ATOM 3666 O O . THR B 1 194 ? 15.023 -22.109 4.57 1 97.12 194 THR B O 1
ATOM 3669 N N . SER B 1 195 ? 16.047 -22.844 2.736 1 97.69 195 SER B N 1
ATOM 3670 C CA . SER B 1 195 ? 14.859 -22.938 1.892 1 97.69 195 SER B CA 1
ATOM 3671 C C . SER B 1 195 ? 14.125 -21.594 1.828 1 97.69 195 SER B C 1
ATOM 3673 O O . SER B 1 195 ? 12.914 -21.547 2.055 1 97.69 195 SER B O 1
ATOM 3675 N N . GLU B 1 196 ? 14.93 -20.547 1.534 1 98.56 196 GLU B N 1
ATOM 3676 C CA . GLU B 1 196 ? 14.391 -19.188 1.404 1 98.56 196 GLU B CA 1
ATOM 3677 C C . GLU B 1 196 ? 14.461 -18.703 -0.039 1 98.56 196 GLU B C 1
ATOM 3679 O O . GLU B 1 196 ? 15.438 -18.984 -0.746 1 98.56 196 GLU B O 1
ATOM 3684 N N . LEU B 1 197 ? 13.484 -17.984 -0.441 1 98.5 197 LEU B N 1
ATOM 3685 C CA . LEU B 1 197 ? 13.383 -17.469 -1.804 1 98.5 197 LEU B CA 1
ATOM 3686 C C . LEU B 1 197 ? 13.156 -15.961 -1.803 1 98.5 197 LEU B C 1
ATOM 3688 O O . LEU B 1 197 ? 12.32 -15.453 -1.05 1 98.5 197 LEU B O 1
ATOM 3692 N N . ALA B 1 198 ? 13.961 -15.227 -2.541 1 98.44 198 ALA B N 1
ATOM 3693 C CA . ALA B 1 198 ? 13.719 -13.82 -2.869 1 98.44 198 ALA B CA 1
ATOM 3694 C C . ALA B 1 198 ? 13.414 -13.656 -4.355 1 98.44 198 ALA B C 1
ATOM 3696 O O . ALA B 1 198 ? 14.32 -13.656 -5.188 1 98.44 198 ALA B O 1
ATOM 3697 N N . PRO B 1 199 ? 12.156 -13.539 -4.672 1 98.06 199 PRO B N 1
ATOM 3698 C CA . PRO B 1 199 ? 11.766 -13.484 -6.082 1 98.06 199 PRO B CA 1
ATOM 3699 C C . PRO B 1 199 ? 11.742 -12.055 -6.629 1 98.06 199 PRO B C 1
ATOM 3701 O O . PRO B 1 199 ? 11.07 -11.188 -6.066 1 98.06 199 PRO B O 1
ATOM 3704 N N . LEU B 1 200 ? 12.453 -11.82 -7.691 1 98 200 LEU B N 1
ATOM 3705 C CA . LEU B 1 200 ? 12.438 -10.578 -8.453 1 98 200 LEU B CA 1
ATOM 3706 C C . LEU B 1 200 ? 11.68 -10.758 -9.766 1 98 200 LEU B C 1
ATOM 3708 O O . LEU B 1 200 ? 12.016 -11.633 -10.57 1 98 200 LEU B O 1
ATOM 3712 N N . ILE B 1 201 ? 10.648 -9.953 -9.977 1 95.12 201 ILE B N 1
ATOM 3713 C CA . ILE B 1 201 ? 9.859 -10.031 -11.195 1 95.12 201 ILE B CA 1
ATOM 3714 C C . ILE B 1 201 ? 10.07 -8.766 -12.031 1 95.12 201 ILE B C 1
ATOM 3716 O O . ILE B 1 201 ? 9.953 -7.652 -11.523 1 95.12 201 ILE B O 1
ATOM 3720 N N . PHE B 1 202 ? 10.422 -8.953 -13.289 1 93.94 202 PHE B N 1
ATOM 3721 C CA . PHE B 1 202 ? 10.648 -7.867 -14.234 1 93.94 202 PHE B CA 1
ATOM 3722 C C . PHE B 1 202 ? 9.734 -8.008 -15.445 1 93.94 202 PHE B C 1
ATOM 3724 O O . PHE B 1 202 ? 9.672 -9.07 -16.062 1 93.94 202 PHE B O 1
ATOM 3731 N N . VAL B 1 203 ? 8.945 -6.996 -15.672 1 88.69 203 VAL B N 1
ATOM 3732 C CA . VAL B 1 203 ? 8.109 -6.91 -16.859 1 88.69 203 VAL B CA 1
ATOM 3733 C C . VAL B 1 203 ? 8.648 -5.836 -17.797 1 88.69 203 VAL B C 1
ATOM 3735 O O . VAL B 1 203 ? 8.344 -4.652 -17.641 1 88.69 203 VAL B O 1
ATOM 3738 N N . PRO B 1 204 ? 9.336 -6.242 -18.844 1 85.31 204 PRO B N 1
ATOM 3739 C CA . PRO B 1 204 ? 10.039 -5.297 -19.703 1 85.31 204 PRO B CA 1
ATOM 3740 C C . PRO B 1 204 ? 9.109 -4.262 -20.344 1 85.31 204 PRO B C 1
ATOM 3742 O O . PRO B 1 204 ? 9.406 -3.066 -20.312 1 85.31 204 PRO B O 1
ATOM 3745 N N . ASP B 1 205 ? 7.973 -4.648 -20.828 1 82.62 205 ASP B N 1
ATOM 3746 C CA . ASP B 1 205 ? 7.047 -3.77 -21.531 1 82.62 205 ASP B CA 1
ATOM 3747 C C . ASP B 1 205 ? 6.555 -2.643 -20.625 1 82.62 205 ASP B C 1
ATOM 3749 O O . ASP B 1 205 ? 6.184 -1.569 -21.109 1 82.62 205 ASP B O 1
ATOM 3753 N N . LEU B 1 206 ? 6.645 -2.857 -19.391 1 79.25 206 LEU B N 1
ATOM 3754 C CA . LEU B 1 206 ? 6.18 -1.861 -18.422 1 79.25 206 LEU B CA 1
ATOM 3755 C C . LEU B 1 206 ? 7.355 -1.235 -17.688 1 79.25 206 LEU B C 1
ATOM 3757 O O . LEU B 1 206 ? 7.172 -0.325 -16.875 1 79.25 206 LEU B O 1
ATOM 3761 N N . ASP B 1 207 ? 8.531 -1.759 -18.016 1 84.25 207 ASP B N 1
ATOM 3762 C CA . ASP B 1 207 ? 9.719 -1.368 -17.266 1 84.25 207 ASP B CA 1
ATOM 3763 C C . ASP B 1 207 ? 9.461 -1.411 -15.766 1 84.25 207 ASP B C 1
ATOM 3765 O O . ASP B 1 207 ? 9.773 -0.457 -15.047 1 84.25 207 ASP B O 1
ATOM 3769 N N . SER B 1 208 ? 8.789 -2.445 -15.328 1 87.75 208 SER B N 1
ATOM 3770 C CA . SER B 1 2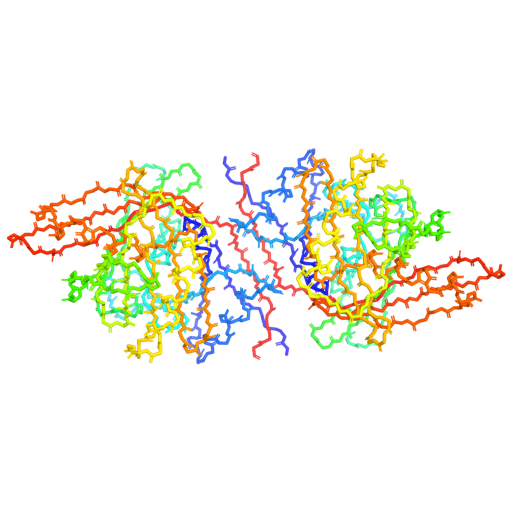08 ? 8.445 -2.658 -13.93 1 87.75 208 SER B CA 1
ATOM 3771 C C . SER B 1 208 ? 9.273 -3.791 -13.328 1 87.75 208 SER B C 1
ATOM 3773 O O . SER B 1 208 ? 9.352 -4.879 -13.898 1 87.75 208 SER B O 1
ATOM 3775 N N . MET B 1 209 ? 9.984 -3.41 -12.266 1 92.44 209 MET B N 1
ATOM 3776 C CA . MET B 1 209 ? 10.82 -4.367 -11.547 1 92.44 209 MET B CA 1
ATOM 3777 C C . MET B 1 209 ? 10.484 -4.367 -10.062 1 92.44 209 MET B C 1
ATOM 3779 O O . MET B 1 209 ? 10.602 -3.338 -9.391 1 92.44 209 MET B O 1
ATOM 3783 N N . ILE B 1 210 ? 10.086 -5.562 -9.586 1 93.06 210 ILE B N 1
ATOM 3784 C CA . ILE B 1 210 ? 9.594 -5.578 -8.211 1 93.06 210 ILE B CA 1
ATOM 3785 C C . ILE B 1 210 ? 10.078 -6.84 -7.504 1 93.06 210 ILE B C 1
ATOM 3787 O O . ILE B 1 210 ? 10.023 -7.938 -8.062 1 93.06 210 ILE B O 1
ATOM 3791 N N . TRP B 1 211 ? 10.633 -6.594 -6.273 1 95.94 211 TRP B N 1
ATOM 3792 C CA . TRP B 1 211 ? 10.836 -7.723 -5.379 1 95.94 211 TRP B CA 1
ATOM 3793 C C . TRP B 1 211 ? 9.531 -8.133 -4.707 1 95.94 211 TRP B C 1
ATOM 3795 O O . TRP B 1 211 ? 8.984 -7.391 -3.887 1 95.94 211 TRP B O 1
ATOM 3805 N N . GLU B 1 212 ? 9.047 -9.297 -5.043 1 94.75 212 GLU B N 1
ATOM 3806 C CA . GLU B 1 212 ? 7.762 -9.766 -4.527 1 94.75 212 GLU B CA 1
ATOM 3807 C C . GLU B 1 212 ? 7.91 -10.375 -3.137 1 94.75 212 GLU B C 1
ATOM 3809 O O . GLU B 1 212 ? 8.984 -10.859 -2.779 1 94.75 212 GLU B O 1
ATOM 3814 N N . ARG B 1 213 ? 6.812 -10.359 -2.377 1 95.38 213 ARG B N 1
ATOM 3815 C CA . ARG B 1 213 ? 6.832 -10.867 -1.01 1 95.38 213 ARG B CA 1
ATOM 3816 C C . ARG B 1 213 ? 6.332 -12.305 -0.955 1 95.38 213 ARG B C 1
ATOM 3818 O O . ARG B 1 213 ? 6.637 -13.039 -0.013 1 95.38 213 ARG B O 1
ATOM 3825 N N . GLY B 1 214 ? 5.555 -12.711 -1.828 1 95.38 214 GLY B N 1
ATOM 3826 C CA . GLY B 1 214 ? 4.988 -14.039 -1.977 1 95.38 214 GLY B CA 1
ATOM 3827 C C . GLY B 1 214 ? 4.691 -14.406 -3.418 1 95.38 214 GLY B C 1
ATOM 3828 O O . GLY B 1 214 ? 3.584 -14.172 -3.908 1 95.38 214 GLY B O 1
ATOM 3829 N N . CYS B 1 215 ? 5.629 -15.039 -4.059 1 96.38 215 CYS B N 1
ATOM 3830 C CA . CYS B 1 215 ? 5.512 -15.383 -5.469 1 96.38 215 CYS B CA 1
ATOM 3831 C C . CYS B 1 215 ? 5.172 -16.859 -5.648 1 96.38 215 CYS B C 1
ATOM 3833 O O . CYS B 1 215 ? 6.043 -17.719 -5.535 1 96.38 215 CYS B O 1
ATOM 3835 N N . GLY B 1 216 ? 3.971 -17.109 -6.035 1 97.06 216 GLY B N 1
ATOM 3836 C CA . GLY B 1 216 ? 3.531 -18.484 -6.234 1 97.06 216 GLY B CA 1
ATOM 3837 C C . GLY B 1 216 ? 4.223 -19.156 -7.395 1 97.06 216 GLY B C 1
ATOM 3838 O O . GLY B 1 216 ? 4.723 -20.281 -7.258 1 97.06 216 GLY B O 1
ATOM 3839 N N . SER B 1 217 ? 4.254 -18.5 -8.539 1 96.5 217 SER B N 1
ATOM 3840 C CA . SER B 1 217 ? 4.883 -19.094 -9.719 1 96.5 217 SER B CA 1
ATOM 3841 C C . SER B 1 217 ? 6.371 -19.328 -9.484 1 96.5 217 SER B C 1
ATOM 3843 O O . SER B 1 217 ? 6.938 -20.312 -9.992 1 96.5 217 SER B O 1
ATOM 3845 N N . GLY B 1 218 ? 6.977 -18.422 -8.742 1 97.75 218 GLY B N 1
ATOM 3846 C CA . GLY B 1 218 ? 8.367 -18.625 -8.375 1 97.75 218 GLY B CA 1
ATOM 3847 C C . GLY B 1 218 ? 8.586 -19.891 -7.547 1 97.75 218 GLY B C 1
ATOM 3848 O O . GLY B 1 218 ? 9.516 -20.656 -7.797 1 97.75 218 GLY B O 1
ATOM 3849 N N . THR B 1 219 ? 7.75 -20.047 -6.613 1 98.5 219 THR B N 1
ATOM 3850 C CA . THR B 1 219 ? 7.809 -21.25 -5.785 1 98.5 219 THR B CA 1
ATOM 3851 C C . THR B 1 219 ? 7.598 -22.5 -6.629 1 98.5 219 THR B C 1
ATOM 3853 O O . THR B 1 219 ? 8.32 -23.484 -6.48 1 98.5 219 THR B O 1
ATOM 3856 N N . ALA B 1 220 ? 6.656 -22.438 -7.484 1 98.19 220 ALA B N 1
ATOM 3857 C CA . ALA B 1 220 ? 6.406 -23.562 -8.391 1 98.19 220 ALA B CA 1
ATOM 3858 C C . ALA B 1 220 ? 7.641 -23.875 -9.234 1 98.19 220 ALA B C 1
ATOM 3860 O O . ALA B 1 220 ? 8.023 -25.031 -9.383 1 98.19 220 ALA B O 1
ATOM 3861 N N . SER B 1 221 ? 8.234 -22.875 -9.773 1 98 221 SER B N 1
ATOM 3862 C CA . SER B 1 221 ? 9.43 -23.031 -10.594 1 98 221 SER B CA 1
ATOM 3863 C C . SER B 1 221 ? 10.562 -23.672 -9.805 1 98 221 SER B C 1
ATOM 3865 O O . SER B 1 221 ? 11.281 -24.531 -10.32 1 98 221 SER B O 1
ATOM 3867 N N . LEU B 1 222 ? 10.711 -23.219 -8.617 1 98.25 222 LEU B N 1
ATOM 3868 C CA . LEU B 1 222 ? 11.734 -23.797 -7.762 1 98.25 222 LEU B CA 1
ATOM 3869 C C . LEU B 1 222 ? 11.453 -25.281 -7.527 1 98.25 222 LEU B C 1
ATOM 3871 O O . LEU B 1 222 ? 12.367 -26.109 -7.594 1 98.25 222 LEU B O 1
ATOM 3875 N N . GLY B 1 223 ? 10.211 -25.594 -7.223 1 98.19 223 GLY B N 1
ATOM 3876 C CA . GLY B 1 223 ? 9.836 -26.984 -7.07 1 98.19 223 GLY B CA 1
ATOM 3877 C C . GLY B 1 223 ? 10.133 -27.812 -8.305 1 98.19 223 GLY B C 1
ATOM 3878 O O . GLY B 1 223 ? 10.648 -28.938 -8.195 1 98.19 223 GLY B O 1
ATOM 3879 N N . ALA B 1 224 ? 9.797 -27.297 -9.422 1 97.69 224 ALA B N 1
ATOM 3880 C CA . ALA B 1 224 ? 10.07 -27.969 -10.688 1 97.69 224 ALA B CA 1
ATOM 3881 C C . ALA B 1 224 ? 11.57 -28.234 -10.852 1 97.69 224 ALA B C 1
ATOM 3883 O O . ALA B 1 224 ? 11.977 -29.344 -11.227 1 97.69 224 ALA B O 1
ATOM 3884 N N . TYR B 1 225 ? 12.359 -27.266 -10.531 1 97 225 TYR B N 1
ATOM 3885 C CA . TYR B 1 225 ? 13.812 -27.375 -10.609 1 97 225 TYR B CA 1
ATOM 3886 C C . TYR B 1 225 ? 14.328 -28.469 -9.68 1 97 225 TYR B C 1
ATOM 3888 O O . TYR B 1 225 ? 15.094 -29.344 -10.094 1 97 225 TYR B O 1
ATOM 3896 N N . LEU B 1 226 ? 13.875 -28.391 -8.469 1 96.56 226 LEU B N 1
ATOM 3897 C CA . LEU B 1 226 ? 14.367 -29.344 -7.48 1 96.56 226 LEU B CA 1
ATOM 3898 C C . LEU B 1 226 ? 13.992 -30.766 -7.871 1 96.56 226 LEU B C 1
ATOM 3900 O O . LEU B 1 226 ? 14.789 -31.688 -7.703 1 96.56 226 LEU B O 1
ATOM 3904 N N . ALA B 1 227 ? 12.805 -30.906 -8.344 1 96.56 227 ALA B N 1
ATOM 3905 C CA . ALA B 1 227 ? 12.375 -32.219 -8.812 1 96.56 227 ALA B CA 1
ATOM 3906 C C . ALA B 1 227 ? 13.211 -32.688 -10 1 96.56 227 ALA B C 1
ATOM 3908 O O . ALA B 1 227 ? 13.625 -33.844 -10.062 1 96.56 227 ALA B O 1
ATOM 3909 N N . TRP B 1 228 ? 13.422 -31.797 -10.93 1 94.31 228 TRP B N 1
ATOM 3910 C CA . TRP B 1 228 ? 14.227 -32.062 -12.117 1 94.31 228 TRP B CA 1
ATOM 3911 C C . TRP B 1 228 ? 15.656 -32.438 -11.734 1 94.31 228 TRP B C 1
ATOM 3913 O O . TRP B 1 228 ? 16.219 -33.406 -12.242 1 94.31 228 TRP B O 1
ATOM 3923 N N . LYS B 1 229 ? 16.234 -31.734 -10.883 1 91.94 229 LYS B N 1
ATOM 3924 C CA . LYS B 1 229 ? 17.609 -31.922 -10.43 1 91.94 229 LYS B CA 1
ATOM 3925 C C . LYS B 1 229 ? 17.781 -33.25 -9.695 1 91.94 229 LYS B C 1
ATOM 3927 O O . LYS B 1 229 ? 18.75 -33.969 -9.922 1 91.94 229 LYS B O 1
ATOM 3932 N N . ASN B 1 230 ? 16.844 -33.531 -8.891 1 92.5 230 ASN B N 1
ATOM 3933 C CA . ASN B 1 230 ? 16.953 -34.719 -8.023 1 92.5 230 ASN B CA 1
ATOM 3934 C C . ASN B 1 230 ? 16.281 -35.938 -8.633 1 92.5 230 ASN B C 1
ATOM 3936 O O . ASN B 1 230 ? 16.391 -37.031 -8.102 1 92.5 230 ASN B O 1
ATOM 3940 N N . LYS B 1 231 ? 15.5 -35.781 -9.664 1 91.44 231 LYS B N 1
ATOM 3941 C CA . LYS B 1 231 ? 14.789 -36.844 -10.375 1 91.44 231 LYS B CA 1
ATOM 3942 C C . LYS B 1 231 ? 13.844 -37.594 -9.445 1 91.44 231 LYS B C 1
ATOM 3944 O O . LYS B 1 231 ? 13.812 -38.844 -9.445 1 91.44 231 LYS B O 1
ATOM 3949 N N . LYS B 1 232 ? 13.242 -36.875 -8.586 1 92.69 232 LYS B N 1
ATOM 3950 C CA . LYS B 1 232 ? 12.266 -37.438 -7.664 1 92.69 232 LYS B CA 1
ATOM 3951 C C . LYS B 1 232 ? 11.227 -36.406 -7.254 1 92.69 232 LYS B C 1
ATOM 3953 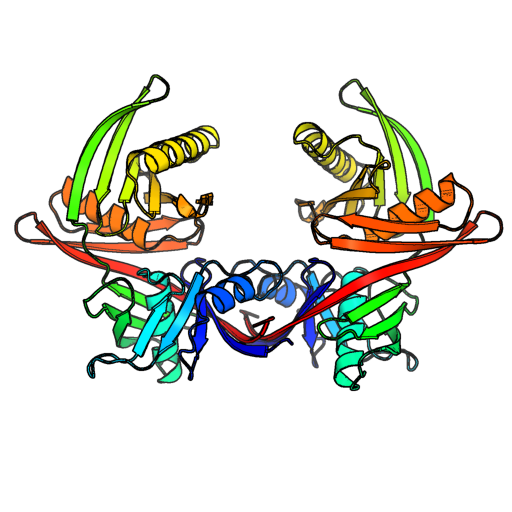O O . LYS B 1 232 ? 11.375 -35.219 -7.535 1 92.69 232 LYS B O 1
ATOM 3958 N N . GLU B 1 233 ? 10.164 -36.938 -6.605 1 94.94 233 GLU B N 1
ATOM 3959 C CA . GLU B 1 233 ? 9.117 -36.062 -6.062 1 94.94 233 GLU B CA 1
ATOM 3960 C C . GLU B 1 233 ? 9.672 -35.125 -4.992 1 94.94 233 GLU B C 1
ATOM 3962 O O . GLU B 1 233 ? 10.539 -35.531 -4.203 1 94.94 233 GLU B O 1
ATOM 3967 N N . ILE B 1 234 ? 9.133 -33.938 -5.016 1 95.75 234 ILE B N 1
ATOM 3968 C CA . ILE B 1 234 ? 9.586 -32.938 -4.062 1 95.75 234 ILE B CA 1
ATOM 3969 C C . ILE B 1 234 ? 8.391 -32.312 -3.332 1 95.75 234 ILE B C 1
ATOM 3971 O O . ILE B 1 234 ? 7.375 -32 -3.951 1 95.75 234 ILE B O 1
ATOM 3975 N N . VAL B 1 235 ? 8.398 -32.312 -2.035 1 97.56 235 VAL B N 1
ATOM 3976 C CA . VAL B 1 235 ? 7.535 -31.5 -1.185 1 97.56 235 VAL B CA 1
ATOM 3977 C C . VAL B 1 235 ? 8.383 -30.578 -0.314 1 97.56 235 VAL B C 1
ATOM 3979 O O . VAL B 1 235 ? 9.172 -31.047 0.51 1 97.56 235 VAL B O 1
ATOM 3982 N N . ALA B 1 236 ? 8.227 -29.266 -0.53 1 97.81 236 ALA B N 1
ATOM 3983 C CA . ALA B 1 236 ? 9.109 -28.344 0.174 1 97.81 236 ALA B CA 1
ATOM 3984 C C . ALA B 1 236 ? 8.367 -27.078 0.595 1 97.81 236 ALA B C 1
ATOM 3986 O O . ALA B 1 236 ? 7.543 -26.562 -0.157 1 97.81 236 ALA B O 1
ATOM 3987 N N . LYS B 1 237 ? 8.656 -26.641 1.841 1 98.31 237 LYS B N 1
ATOM 3988 C CA . LYS B 1 237 ? 8.195 -25.344 2.322 1 98.31 237 LYS B CA 1
ATOM 3989 C C . LYS B 1 237 ? 9.203 -24.25 1.994 1 98.31 237 LYS B C 1
ATOM 3991 O O . LYS B 1 237 ? 10.336 -24.266 2.48 1 98.31 237 LYS B O 1
ATOM 3996 N N . ILE B 1 238 ? 8.82 -23.359 1.177 1 98.5 238 ILE B N 1
ATOM 3997 C CA . ILE B 1 238 ? 9.711 -22.297 0.734 1 98.5 238 ILE B CA 1
ATOM 3998 C C . ILE B 1 238 ? 9.352 -20.984 1.444 1 98.5 238 ILE B C 1
ATOM 4000 O O . ILE B 1 238 ? 8.242 -20.469 1.27 1 98.5 238 ILE B O 1
ATOM 4004 N N . LYS B 1 239 ? 10.305 -20.469 2.23 1 98.19 239 LYS B N 1
ATOM 4005 C CA . LYS B 1 239 ? 10.094 -19.219 2.957 1 98.19 239 LYS B CA 1
ATOM 4006 C C . LYS B 1 239 ? 10.352 -18.016 2.062 1 98.19 239 LYS B C 1
ATOM 4008 O O . LYS B 1 239 ? 11.359 -17.953 1.354 1 98.19 239 LYS B O 1
ATOM 4013 N N . GLN B 1 240 ? 9.414 -17.141 2.08 1 97.69 240 GLN B N 1
ATOM 4014 C CA . GLN B 1 240 ? 9.516 -15.859 1.387 1 97.69 240 GLN B CA 1
ATOM 4015 C C . GLN B 1 240 ? 9.195 -14.703 2.324 1 97.69 240 GLN B C 1
ATOM 4017 O O . GLN B 1 240 ? 8.695 -14.914 3.432 1 97.69 240 GLN B O 1
ATOM 4022 N N . PRO B 1 241 ? 9.508 -13.453 1.936 1 95 241 PRO B N 1
ATOM 4023 C CA . PRO B 1 241 ? 9.242 -12.32 2.824 1 95 241 PRO B CA 1
ATOM 4024 C C . PRO B 1 241 ? 7.789 -12.25 3.279 1 95 241 PRO B C 1
ATOM 4026 O O . PRO B 1 241 ? 7.512 -11.867 4.418 1 95 241 PRO B O 1
ATOM 4029 N N . GLY B 1 242 ? 6.859 -12.664 2.479 1 95.12 242 GLY B N 1
ATOM 4030 C CA . GLY B 1 242 ? 5.441 -12.57 2.785 1 95.12 242 GLY B CA 1
ATOM 4031 C C . GLY B 1 242 ? 4.902 -13.797 3.502 1 95.12 242 GLY B C 1
ATOM 4032 O O . GLY B 1 242 ? 3.723 -13.844 3.855 1 95.12 242 GLY B O 1
ATOM 4033 N N . GLY B 1 243 ? 5.746 -14.758 3.693 1 96.12 243 GLY B N 1
ATOM 4034 C CA . GLY B 1 243 ? 5.336 -16 4.32 1 96.12 243 GLY B CA 1
ATOM 4035 C C . GLY B 1 243 ? 5.836 -17.234 3.588 1 96.12 243 GLY B C 1
ATOM 4036 O O . GLY B 1 243 ? 6.703 -17.141 2.717 1 96.12 243 GLY B O 1
ATOM 4037 N N . THR B 1 244 ? 5.227 -18.359 3.975 1 97.81 244 THR B N 1
ATOM 4038 C CA . THR B 1 244 ? 5.691 -19.625 3.424 1 97.81 244 THR B CA 1
ATOM 4039 C C . THR B 1 244 ? 4.695 -20.156 2.398 1 97.81 244 THR B C 1
ATOM 4041 O O . THR B 1 244 ? 3.486 -20.141 2.633 1 97.81 244 THR B O 1
ATOM 4044 N N . ILE B 1 245 ? 5.242 -20.547 1.286 1 98.25 245 ILE B N 1
ATOM 4045 C CA . ILE B 1 245 ? 4.477 -21.281 0.275 1 98.25 245 ILE B CA 1
ATOM 4046 C C . ILE B 1 245 ? 5.066 -22.672 0.079 1 98.25 245 ILE B C 1
ATOM 4048 O O . ILE B 1 245 ? 6.273 -22.812 -0.111 1 98.25 245 ILE B O 1
ATOM 4052 N N . GLN B 1 246 ? 4.227 -23.672 0.17 1 98.56 246 GLN B N 1
ATOM 4053 C CA . GLN B 1 246 ? 4.672 -25.047 -0.046 1 98.56 246 GLN B CA 1
ATOM 4054 C C . GLN B 1 246 ? 4.512 -25.453 -1.508 1 98.56 246 GLN B C 1
ATOM 4056 O O . GLN B 1 246 ? 3.525 -25.094 -2.152 1 98.56 246 GLN B O 1
ATOM 4061 N N . VAL B 1 247 ? 5.453 -26.219 -1.979 1 98.69 247 VAL B N 1
ATOM 4062 C CA . VAL B 1 247 ? 5.375 -26.719 -3.346 1 98.69 247 VAL B CA 1
ATOM 4063 C C . VAL B 1 247 ? 5.387 -28.25 -3.332 1 98.69 247 VAL B C 1
ATOM 4065 O O . VAL B 1 247 ? 6.098 -28.859 -2.535 1 98.69 247 VAL B O 1
ATOM 4068 N N . ILE B 1 248 ? 4.566 -28.812 -4.148 1 98.19 248 ILE B N 1
ATOM 4069 C CA . ILE B 1 248 ? 4.52 -30.25 -4.41 1 98.19 248 ILE B CA 1
ATOM 4070 C C . ILE B 1 248 ? 4.773 -30.516 -5.895 1 98.19 248 ILE B C 1
ATOM 4072 O O . ILE B 1 248 ? 3.967 -30.125 -6.746 1 98.19 248 ILE B O 1
ATOM 4076 N N . ALA B 1 249 ? 5.863 -31.125 -6.176 1 97.94 249 ALA B N 1
ATOM 4077 C CA . ALA B 1 249 ? 6.227 -31.516 -7.535 1 97.94 249 ALA B CA 1
ATOM 4078 C C . ALA B 1 249 ? 6.309 -33.031 -7.672 1 97.94 249 ALA B C 1
ATOM 4080 O O . ALA B 1 249 ? 7.102 -33.688 -6.984 1 97.94 249 ALA B O 1
ATOM 4081 N N . THR B 1 250 ? 5.543 -33.531 -8.57 1 95.56 250 THR B N 1
ATOM 4082 C CA . THR B 1 250 ? 5.527 -34.969 -8.766 1 95.56 250 THR B CA 1
ATOM 4083 C C . THR B 1 250 ? 6.164 -35.344 -10.109 1 95.56 250 THR B C 1
ATOM 4085 O O . THR B 1 250 ? 5.992 -34.625 -11.094 1 95.56 250 THR B O 1
ATOM 4088 N N . CYS B 1 251 ? 6.93 -36.469 -10.062 1 91.12 251 CYS B N 1
ATOM 4089 C CA . CYS B 1 251 ? 7.602 -36.969 -11.258 1 91.12 251 CYS B CA 1
ATOM 4090 C C . CYS B 1 251 ? 7.23 -38.438 -11.516 1 91.12 251 CYS B C 1
ATOM 4092 O O . CYS B 1 251 ? 7.07 -39.219 -10.578 1 91.12 251 CYS B O 1
ATOM 4094 N N . GLU B 1 252 ? 6.945 -38.688 -12.773 1 87.88 252 GLU B N 1
ATOM 4095 C CA . GLU B 1 252 ? 6.844 -40.031 -13.266 1 87.88 252 GLU B CA 1
ATOM 4096 C C . GLU B 1 252 ? 7.895 -40.312 -14.336 1 87.88 252 GLU B C 1
ATOM 4098 O O . GLU B 1 252 ? 8 -39.594 -15.312 1 87.88 252 GLU B O 1
ATOM 4103 N N . GLU B 1 253 ? 8.609 -41.469 -14.242 1 86.5 253 GLU B N 1
ATOM 4104 C CA . GLU B 1 253 ? 9.68 -41.812 -15.172 1 86.5 253 GLU B CA 1
ATOM 4105 C C . GLU B 1 253 ? 10.594 -40.594 -15.43 1 86.5 253 GLU B C 1
ATOM 4107 O O . GLU B 1 253 ? 10.875 -40.25 -16.578 1 86.5 253 GLU B O 1
ATOM 4112 N N . GLU B 1 254 ? 10.883 -39.844 -14.445 1 81 254 GLU B N 1
ATOM 4113 C CA . GLU B 1 254 ? 11.836 -38.75 -14.414 1 81 254 GLU B CA 1
ATOM 4114 C C . GLU B 1 254 ? 11.273 -37.5 -15.133 1 81 254 GLU B C 1
ATOM 4116 O O . GLU B 1 254 ? 12.023 -36.594 -15.453 1 81 254 GLU B O 1
ATOM 4121 N N . LYS B 1 255 ? 10.008 -37.562 -15.344 1 88.44 255 LYS B N 1
ATOM 4122 C CA . LYS B 1 255 ? 9.352 -36.406 -15.969 1 88.44 255 LYS B CA 1
ATOM 4123 C C . LYS B 1 255 ? 8.367 -35.75 -15.016 1 88.44 255 LYS B C 1
ATOM 4125 O O . LYS B 1 255 ? 7.609 -36.438 -14.32 1 88.44 255 LYS B O 1
ATOM 4130 N N . LEU B 1 256 ? 8.453 -34.469 -14.992 1 92.94 256 LEU B N 1
ATOM 4131 C CA . LEU B 1 256 ? 7.516 -33.719 -14.172 1 92.94 256 LEU B CA 1
ATOM 4132 C C . LEU B 1 256 ? 6.086 -33.906 -14.68 1 92.94 256 LEU B C 1
ATOM 4134 O O . LEU B 1 256 ? 5.801 -33.625 -15.852 1 92.94 256 LEU B O 1
ATOM 4138 N N . THR B 1 257 ? 5.117 -34.344 -13.812 1 93.56 257 THR B N 1
ATOM 4139 C CA . THR B 1 257 ? 3.758 -34.625 -14.25 1 93.56 257 THR B CA 1
ATOM 4140 C C . THR B 1 257 ? 2.758 -33.719 -13.555 1 93.56 257 THR B C 1
ATOM 4142 O O . THR B 1 257 ? 1.645 -33.5 -14.047 1 93.56 257 THR B O 1
ATOM 4145 N N . SER B 1 258 ? 3.199 -33.25 -12.414 1 95.88 258 SER B N 1
ATOM 4146 C CA . SER B 1 258 ? 2.283 -32.375 -11.688 1 95.88 258 SER B CA 1
ATOM 4147 C C . SER B 1 258 ? 3.043 -31.375 -10.836 1 95.88 258 SER B C 1
ATOM 4149 O O . SER B 1 258 ? 4.113 -31.672 -10.305 1 95.88 258 SER B O 1
ATOM 4151 N N . LEU B 1 259 ? 2.5 -30.203 -10.75 1 97.56 259 LEU B N 1
ATOM 4152 C CA . LEU B 1 259 ? 3.012 -29.109 -9.922 1 97.56 259 LEU B CA 1
ATOM 4153 C C . LEU B 1 259 ? 1.88 -28.438 -9.156 1 97.56 259 LEU B C 1
ATOM 4155 O O . LEU B 1 259 ? 0.862 -28.062 -9.75 1 97.56 259 LEU B O 1
ATOM 4159 N N . LYS B 1 260 ? 2.002 -28.359 -7.852 1 98.5 260 LYS B N 1
ATOM 4160 C CA . LYS B 1 260 ? 1.025 -27.672 -7.008 1 98.5 260 LYS B CA 1
ATOM 4161 C C . LYS B 1 260 ? 1.716 -26.75 -6 1 98.5 260 LYS B C 1
ATOM 4163 O O . LYS B 1 260 ? 2.859 -27 -5.609 1 98.5 260 LYS B O 1
ATOM 4168 N N . ILE B 1 261 ? 1.014 -25.719 -5.617 1 98.62 261 ILE B N 1
ATOM 4169 C CA . ILE B 1 261 ? 1.482 -24.875 -4.512 1 98.62 261 ILE B CA 1
ATOM 4170 C C . ILE B 1 261 ? 0.379 -24.75 -3.467 1 98.62 261 ILE B C 1
ATOM 4172 O O . ILE B 1 261 ? -0.803 -24.922 -3.775 1 98.62 261 ILE B O 1
ATOM 4176 N N . GLU B 1 262 ? 0.818 -24.531 -2.271 1 98.25 262 GLU B N 1
ATOM 4177 C CA . GLU B 1 262 ? -0.072 -24.328 -1.134 1 98.25 262 GLU B CA 1
ATOM 4178 C C . GLU B 1 262 ? 0.31 -23.078 -0.352 1 98.25 262 GLU B C 1
ATOM 4180 O O . GLU B 1 262 ? 1.494 -22.797 -0.146 1 98.25 262 GLU B O 1
ATOM 4185 N N . GLY B 1 263 ? -0.677 -22.344 -0.01 1 97.19 263 GLY B N 1
ATOM 4186 C CA . GLY B 1 263 ? -0.465 -21.141 0.789 1 97.19 263 GLY B CA 1
ATOM 4187 C C . GLY B 1 263 ? -1.682 -20.75 1.603 1 97.19 263 GLY B C 1
ATOM 4188 O O . GLY B 1 263 ? -2.748 -21.359 1.473 1 97.19 263 GLY B O 1
ATOM 4189 N N . SER B 1 264 ? -1.508 -19.766 2.451 1 96.5 264 SER B N 1
ATOM 4190 C CA . SER B 1 264 ? -2.592 -19.219 3.268 1 96.5 264 SER B CA 1
ATOM 4191 C C . SER B 1 264 ? -3.236 -18.016 2.604 1 96.5 264 SER B C 1
ATOM 4193 O O . SER B 1 264 ? -2.553 -17.203 1.961 1 96.5 264 SER B O 1
ATOM 4195 N N . VAL B 1 265 ? -4.535 -17.938 2.777 1 97.31 265 VAL B N 1
ATOM 4196 C CA . VAL B 1 265 ? -5.281 -16.812 2.219 1 97.31 265 VAL B CA 1
ATOM 4197 C C . VAL B 1 265 ? -6.215 -16.234 3.277 1 97.31 265 VAL B C 1
ATOM 4199 O O . VAL B 1 265 ? -6.902 -16.984 3.982 1 97.31 265 VAL B O 1
ATOM 4202 N N . SER B 1 266 ? -6.254 -14.953 3.42 1 96.62 266 SER B N 1
ATOM 4203 C CA . SER B 1 266 ? -7.223 -14.25 4.25 1 96.62 266 SER B CA 1
ATOM 4204 C C . SER B 1 266 ? -8.031 -13.242 3.434 1 96.62 266 SER B C 1
ATOM 4206 O O . SER B 1 266 ? -7.492 -12.586 2.543 1 96.62 266 SER B O 1
ATOM 4208 N N . ILE B 1 267 ? -9.297 -13.227 3.701 1 96.62 267 ILE B N 1
ATOM 4209 C CA . ILE B 1 267 ? -10.102 -12.117 3.211 1 96.62 267 ILE B CA 1
ATOM 4210 C C . ILE B 1 267 ? -9.914 -10.898 4.117 1 96.62 267 ILE B C 1
ATOM 4212 O O . ILE B 1 267 ? -10.258 -10.945 5.301 1 96.62 267 ILE B O 1
ATOM 4216 N N . VAL B 1 268 ? -9.445 -9.789 3.549 1 97.06 268 VAL B N 1
ATOM 4217 C CA . VAL B 1 268 ? -9 -8.742 4.457 1 97.06 268 VAL B CA 1
ATOM 4218 C C . VAL B 1 268 ? -9.969 -7.559 4.391 1 97.06 268 VAL B C 1
ATOM 4220 O O . VAL B 1 268 ? -10.102 -6.805 5.355 1 97.06 268 VAL B O 1
ATOM 4223 N N . ALA B 1 269 ? -10.656 -7.383 3.246 1 97.62 269 ALA B N 1
ATOM 4224 C CA . ALA B 1 269 ? -11.617 -6.293 3.152 1 97.62 269 ALA B CA 1
ATOM 4225 C C . ALA B 1 269 ? -12.617 -6.543 2.025 1 97.62 269 ALA B C 1
ATOM 4227 O O . ALA B 1 269 ? -12.328 -7.277 1.081 1 97.62 269 ALA B O 1
ATOM 4228 N N . ARG B 1 270 ? -13.781 -6.02 2.193 1 97.44 270 ARG B N 1
ATOM 4229 C CA . ARG B 1 270 ? -14.844 -6 1.191 1 97.44 270 ARG B CA 1
ATOM 4230 C C . ARG B 1 270 ? -15.523 -4.637 1.142 1 97.44 270 ARG B C 1
ATOM 4232 O O . ARG B 1 270 ? -15.742 -4.008 2.18 1 97.44 270 ARG B O 1
ATOM 4239 N N . GLY B 1 271 ? -15.758 -4.133 -0.093 1 96.88 271 GLY B N 1
ATOM 4240 C CA . GLY B 1 271 ? -16.453 -2.859 -0.179 1 96.88 271 GLY B CA 1
ATOM 4241 C C . GLY B 1 271 ? -16.516 -2.309 -1.591 1 96.88 271 GLY B C 1
ATOM 4242 O O . GLY B 1 271 ? -16.531 -3.07 -2.561 1 96.88 271 GLY B O 1
ATOM 4243 N N . LYS B 1 272 ? -16.719 -1.013 -1.678 1 96.56 272 LYS B N 1
ATOM 4244 C CA . LYS B 1 272 ? -16.797 -0.288 -2.943 1 96.56 272 LYS B CA 1
ATOM 4245 C C . LYS B 1 272 ? -15.617 0.665 -3.102 1 96.56 272 LYS B C 1
ATOM 4247 O O . LYS B 1 272 ? -15.273 1.399 -2.172 1 96.56 272 LYS B O 1
ATOM 4252 N N . ALA B 1 273 ? -14.977 0.568 -4.242 1 96.25 273 ALA B N 1
ATOM 4253 C CA . ALA B 1 273 ? -13.938 1.518 -4.629 1 96.25 273 ALA B CA 1
ATOM 4254 C C . ALA B 1 273 ? -14.484 2.551 -5.613 1 96.25 273 ALA B C 1
ATOM 4256 O O . ALA B 1 273 ? -15.25 2.215 -6.52 1 96.25 273 ALA B O 1
ATOM 4257 N N . PHE B 1 274 ? -14.07 3.781 -5.488 1 95.06 274 PHE B N 1
ATOM 4258 C CA . PHE B 1 274 ? -14.547 4.855 -6.355 1 95.06 274 PHE B CA 1
ATOM 4259 C C . PHE B 1 274 ? -13.438 5.312 -7.301 1 95.06 274 PHE B C 1
ATOM 4261 O O . PHE B 1 274 ? -12.5 5.992 -6.883 1 95.06 274 PHE B O 1
ATOM 4268 N N . ILE B 1 275 ? -13.594 4.945 -8.523 1 91.56 275 ILE B N 1
ATOM 4269 C CA . ILE B 1 275 ? -12.539 5.238 -9.484 1 91.56 275 ILE B CA 1
ATOM 4270 C C . ILE B 1 275 ? -13.125 5.926 -10.711 1 91.56 275 ILE B C 1
ATOM 4272 O O . ILE B 1 275 ? -14.328 5.816 -10.977 1 91.56 275 ILE B O 1
ATOM 4276 N N . ASP B 1 276 ? -12.219 6.688 -11.43 1 85.56 276 ASP B N 1
ATOM 4277 C CA . ASP B 1 276 ? -12.602 7.305 -12.688 1 85.56 276 ASP B CA 1
ATOM 4278 C C . ASP B 1 276 ? -12.57 6.289 -13.828 1 85.56 276 ASP B C 1
ATOM 4280 O O . ASP B 1 276 ? -11.547 5.641 -14.07 1 85.56 276 ASP B O 1
ATOM 4284 N N . VAL B 1 277 ? -13.727 5.891 -14.328 1 74.19 277 VAL B N 1
ATOM 4285 C CA . VAL B 1 277 ? -13.758 4.93 -15.422 1 74.19 277 VAL B CA 1
ATOM 4286 C C . VAL B 1 277 ? -13.938 5.664 -16.75 1 74.19 277 VAL B C 1
ATOM 4288 O O . VAL B 1 277 ? -14.57 6.719 -16.797 1 74.19 277 VAL B O 1
#

Organism: Halalkalibacterium halodurans (strain ATCC BAA-125 / DSM 18197 / FERM 7344 / JCM 9153 / C-125) (NCBI:txid272558)

Solvent-accessible surface area (backbone atoms only — not comparable to full-atom values): 28485 Å² total; per-residue (Å²): 104,65,43,78,42,52,38,39,35,30,23,29,27,48,38,30,32,34,40,30,71,46,92,62,84,62,93,46,50,51,60,51,36,55,50,46,34,28,84,71,37,56,44,42,78,45,42,31,34,44,39,81,43,88,52,85,80,28,80,31,19,41,41,28,46,83,43,46,63,53,64,47,57,50,43,42,51,49,46,49,54,38,54,74,70,59,65,48,72,80,37,77,46,80,44,36,31,36,38,31,64,50,93,57,74,33,50,32,40,39,31,31,49,91,74,38,29,40,27,35,38,54,47,87,75,66,78,44,77,48,78,46,78,41,82,52,96,92,34,82,41,67,36,34,42,40,30,41,95,69,35,37,36,34,42,33,78,40,93,64,85,48,70,67,55,49,50,49,49,52,52,48,50,53,55,46,41,71,70,67,71,49,61,31,40,29,44,32,38,29,28,76,92,77,33,33,42,52,41,32,41,32,28,53,94,70,71,39,75,44,78,53,31,34,55,52,66,58,45,40,50,50,28,50,47,52,17,63,74,66,56,37,65,34,78,47,70,35,37,30,84,34,37,59,38,34,21,41,18,38,50,56,96,71,32,82,75,45,39,30,38,31,38,41,31,31,74,22,33,41,36,36,34,43,39,79,115,105,64,41,78,41,51,38,38,34,30,24,31,29,48,39,30,31,34,40,29,69,47,92,61,83,61,91,46,49,52,60,52,36,56,50,45,34,28,83,73,39,54,44,42,77,46,41,32,34,48,39,82,42,87,52,86,80,29,80,29,18,40,41,30,48,83,44,45,63,54,64,50,56,50,43,43,52,50,46,50,54,40,55,76,72,59,65,49,73,80,39,77,46,79,46,36,30,36,39,31,66,50,94,57,76,34,50,32,40,39,30,30,50,91,73,38,29,41,27,35,36,55,47,85,77,66,78,46,76,48,78,46,79,41,82,54,94,93,35,81,41,68,38,35,41,39,30,39,95,68,34,39,36,33,41,34,77,41,94,63,84,47,69,67,55,49,52,50,50,52,51,48,50,54,56,46,41,72,69,67,70,50,62,32,41,30,44,32,39,29,28,77,91,76,34,33,44,52,40,32,41,32,28,53,94,70,71,42,75,44,78,52,32,34,55,52,66,58,45,40,50,50,28,50,47,53,17,63,74,66,57,38,67,35,78,48,70,35,36,29,83,34,37,59,38,33,22,41,18,38,49,54,98,73,33,83,75,45,37,28,39,31,38,42,32,33,73,23,34,40,36,35,35,42,39,77,115

Radius of gyration: 26.11 Å; Cα contacts (8 Å, |Δi|>4): 1419; chains: 2; bounding box: 59×85×50 Å

pLDDT: mean 92.75, std 7.46, range [51.69, 98.69]

InterPro domains:
  IPR058944 Histidine racemase [PF26317] (5-274)

Foldseek 3Di:
DWDKWWWFWKQWLNQIEIETEDPDPPPCLLVVFPWQCDPVHVHGNWYWYWADDPDPQAPTEIATSVQADAPSVVQQVVQVVCVVVPPDAPDKDWGWYHYGNDPDIKIKIWHDHPFWIKMKIWDDAFPDWDWDWDQDPNDIFIWIWTHHPQEIEIEGEDQDDDPVVVVSQVVVLVVCCVPVVGQKYKYWYAHPVVQETFIWMAGSVVRDIDGDQDGPVSQQSVQNVVCLVVLAWDWDWHAGNSGTKIWTWGDDPSHTDTIMIMTIMGGDDIDIIIGDD/DWDKWWWFWKQWLNQIEIETEDPDPPPCLLVVFPWQCDPVHVHGNWYWYWADDPDPQAPTEIATSVQADAPSVVQQVVQVVCVVVPPDAPDKDWGWYHYGNDPDIKIKIWHDHPFWIKMKIWDDAFPDWDWDWDQDPNDIFIWIWTHHPQEIEIEGEDQDDDPVVVVSQVVVLVVCCVPVVGQKYKYWYAHPVVQETFIWIAGSVVRDIDTDQDGPVSQQSVQNVVCLVVLAWDWDWHAGNSGTKIWTWGDDPSHTDTIMIMTIMGGDDIDIIIGDD